Protein AF-A0A1H7W9T4-F1 (afdb_monomer_lite)

Structure (mmCIF, N/CA/C/O backbone):
data_AF-A0A1H7W9T4-F1
#
_entry.id   AF-A0A1H7W9T4-F1
#
loop_
_atom_site.group_PDB
_atom_site.id
_atom_site.type_symbol
_atom_site.label_atom_id
_atom_site.label_alt_id
_atom_site.label_comp_id
_atom_site.label_asym_id
_atom_site.label_entity_id
_atom_site.label_seq_id
_atom_site.pdbx_PDB_ins_code
_atom_site.Cartn_x
_atom_site.Cartn_y
_atom_site.Cartn_z
_atom_site.occupancy
_atom_site.B_iso_or_equiv
_atom_site.auth_seq_id
_atom_site.auth_comp_id
_atom_site.auth_asym_id
_atom_site.auth_atom_id
_atom_site.pdbx_PDB_model_num
ATOM 1 N N . MET A 1 1 ? -31.983 33.016 2.039 1.00 50.94 1 MET A N 1
ATOM 2 C CA . MET A 1 1 ? -31.826 33.165 0.573 1.00 50.94 1 MET A CA 1
ATOM 3 C C . MET A 1 1 ? -30.686 34.112 0.141 1.00 50.94 1 MET A C 1
ATOM 5 O O . MET A 1 1 ? -29.871 33.712 -0.678 1.00 50.94 1 MET A O 1
ATOM 9 N N . TYR A 1 2 ? -30.533 35.327 0.697 1.00 41.25 2 TYR A N 1
ATOM 10 C CA . TYR A 1 2 ? -29.461 36.267 0.276 1.00 41.25 2 TYR A CA 1
ATOM 11 C C . TYR A 1 2 ? -28.031 35.843 0.695 1.00 41.25 2 TYR A C 1
ATOM 13 O O . TYR A 1 2 ? -27.076 35.993 -0.066 1.00 41.25 2 TYR A O 1
ATOM 21 N N . LYS A 1 3 ? -27.879 35.220 1.876 1.00 40.06 3 LYS A N 1
ATOM 22 C CA . LYS A 1 3 ? -26.586 34.696 2.367 1.00 40.06 3 LYS A CA 1
ATOM 23 C C . LYS A 1 3 ? -26.018 33.551 1.514 1.00 40.06 3 LYS A C 1
ATOM 25 O O . LYS A 1 3 ? -24.801 33.438 1.399 1.00 40.06 3 LYS A O 1
ATOM 30 N N . GLU A 1 4 ? -26.865 32.738 0.882 1.00 44.38 4 GLU A N 1
ATOM 31 C CA . GLU A 1 4 ? -26.408 31.627 0.033 1.00 44.38 4 GLU A CA 1
ATOM 32 C C . GLU A 1 4 ? -25.892 32.101 -1.326 1.00 44.38 4 GLU A C 1
ATOM 34 O O . GLU A 1 4 ? -24.840 31.638 -1.767 1.00 44.38 4 GLU A O 1
ATOM 39 N N . LYS A 1 5 ? -26.536 33.105 -1.941 1.00 45.91 5 LYS A N 1
ATOM 40 C CA . LYS A 1 5 ? -26.032 33.724 -3.180 1.00 45.91 5 LYS A CA 1
ATOM 41 C C . LYS A 1 5 ? -24.651 34.361 -2.985 1.00 45.91 5 LYS A C 1
ATOM 43 O O . LYS A 1 5 ? -23.798 34.239 -3.861 1.00 45.91 5 LYS A O 1
ATOM 48 N N . ILE A 1 6 ? -24.389 34.972 -1.825 1.00 54.59 6 ILE A N 1
ATOM 49 C CA . ILE A 1 6 ? -23.074 35.555 -1.500 1.00 54.59 6 ILE A CA 1
ATOM 50 C C . ILE A 1 6 ? -22.018 34.456 -1.293 1.00 54.59 6 ILE A C 1
ATOM 52 O O . ILE A 1 6 ? -20.919 34.554 -1.839 1.00 54.59 6 ILE A O 1
ATOM 56 N N . LYS A 1 7 ? -22.356 33.366 -0.589 1.00 42.47 7 LYS A N 1
ATOM 57 C CA . LYS A 1 7 ? -21.454 32.214 -0.390 1.00 42.47 7 LYS A CA 1
ATOM 58 C C . LYS A 1 7 ? -21.084 31.542 -1.719 1.00 42.47 7 LYS A C 1
ATOM 60 O O . LYS A 1 7 ? -19.912 31.243 -1.952 1.00 42.47 7 LYS A O 1
ATOM 65 N N . HIS A 1 8 ? -22.057 31.387 -2.617 1.00 43.56 8 HIS A N 1
ATOM 66 C CA . HIS A 1 8 ? -21.844 30.808 -3.943 1.00 43.56 8 HIS A CA 1
ATOM 67 C C . HIS A 1 8 ? -20.944 31.701 -4.817 1.00 43.56 8 HIS A C 1
ATOM 69 O O . HIS A 1 8 ? -19.987 31.213 -5.421 1.00 43.56 8 HIS A O 1
ATOM 75 N N . LYS A 1 9 ? -21.162 33.026 -4.806 1.00 44.69 9 LYS A N 1
ATOM 76 C CA . LYS A 1 9 ? -20.360 33.997 -5.576 1.00 44.69 9 LYS A CA 1
ATOM 77 C C . LYS A 1 9 ? -18.907 34.091 -5.083 1.00 44.69 9 LYS A C 1
ATOM 79 O O . LYS A 1 9 ? -17.993 34.184 -5.899 1.00 44.69 9 LYS A O 1
ATOM 84 N N . ILE A 1 10 ? -18.677 33.988 -3.770 1.00 53.12 10 ILE A N 1
ATOM 85 C CA . ILE A 1 10 ? -17.324 33.930 -3.183 1.00 53.12 10 ILE A CA 1
ATOM 86 C C . ILE A 1 10 ? -16.617 32.619 -3.563 1.00 53.12 10 ILE A C 1
ATOM 88 O O . ILE A 1 10 ? -15.432 32.643 -3.892 1.00 53.12 10 ILE A O 1
ATOM 92 N N . SER A 1 11 ? -17.332 31.486 -3.584 1.00 44.47 11 SER A N 1
ATOM 93 C CA . SER A 1 11 ? -16.755 30.189 -3.977 1.00 44.47 11 SER A CA 1
ATOM 94 C C . SER A 1 11 ? -16.334 30.141 -5.455 1.00 44.47 11 SER A C 1
ATOM 96 O O . SER A 1 11 ? -15.265 29.621 -5.776 1.00 44.47 11 SER A O 1
ATOM 98 N N . LEU A 1 12 ? -17.119 30.762 -6.343 1.00 46.12 12 LEU A N 1
ATOM 99 C CA . LEU A 1 12 ? -16.814 30.880 -7.771 1.00 46.12 12 LEU A CA 1
ATOM 100 C C . LEU A 1 12 ? -15.628 31.815 -8.030 1.00 46.12 12 LEU A C 1
ATOM 102 O O . LEU A 1 12 ? -14.744 31.473 -8.811 1.00 46.12 12 LEU A O 1
ATOM 106 N N . LYS A 1 13 ? -15.550 32.952 -7.325 1.00 41.69 13 LYS A N 1
ATOM 107 C CA . LYS A 1 13 ? -14.420 33.889 -7.445 1.00 41.69 13 LYS A CA 1
ATOM 108 C C . LYS A 1 13 ? -13.102 33.270 -6.954 1.00 41.69 13 LYS A C 1
ATOM 110 O O . LYS A 1 13 ? -12.063 33.482 -7.567 1.00 41.69 13 LYS A O 1
ATOM 115 N N . LYS A 1 14 ? -13.149 32.423 -5.915 1.00 44.88 14 LYS A N 1
ATOM 116 C CA . LYS A 1 14 ? -11.984 31.646 -5.449 1.00 44.88 14 LYS A CA 1
ATOM 117 C C . LYS A 1 14 ? -11.528 30.585 -6.460 1.00 44.88 14 LYS A C 1
ATOM 119 O O . LYS A 1 14 ? -10.331 30.373 -6.599 1.00 44.88 14 LYS A O 1
ATOM 124 N N . ARG A 1 15 ? -12.456 29.943 -7.185 1.00 42.47 15 ARG A N 1
ATOM 125 C CA . ARG A 1 15 ? -12.125 28.990 -8.267 1.00 42.47 15 ARG A CA 1
ATOM 126 C C . ARG A 1 15 ? -11.542 29.666 -9.511 1.00 42.47 15 ARG A C 1
ATOM 128 O O . ARG A 1 15 ? -10.707 29.060 -10.169 1.00 42.47 15 ARG A O 1
ATOM 135 N N . LEU A 1 16 ? -11.968 30.891 -9.827 1.00 41.72 16 LEU A N 1
ATOM 136 C CA . LEU A 1 16 ? -11.462 31.646 -10.980 1.00 41.72 16 LEU A CA 1
ATOM 137 C C . LEU A 1 16 ? -10.050 32.205 -10.743 1.00 41.72 16 LEU A C 1
ATOM 139 O O . LEU A 1 16 ? -9.217 32.085 -11.634 1.00 41.72 16 LEU A O 1
ATOM 143 N N . ASN A 1 17 ? -9.745 32.693 -9.536 1.00 43.94 17 ASN A N 1
ATOM 144 C CA . ASN A 1 17 ? -8.383 33.127 -9.185 1.00 43.94 17 ASN A CA 1
ATOM 145 C C . ASN A 1 17 ? -7.390 31.954 -9.059 1.00 43.94 17 ASN A C 1
ATOM 147 O O . ASN A 1 17 ? -6.207 32.109 -9.309 1.00 43.94 17 ASN A O 1
ATOM 151 N N . PHE A 1 18 ? -7.857 30.745 -8.744 1.00 42.16 18 PHE A N 1
ATOM 152 C CA . PHE A 1 18 ? -6.980 29.571 -8.658 1.00 42.16 18 PHE A CA 1
ATOM 153 C C . PHE A 1 18 ? -6.369 29.168 -10.013 1.00 42.16 18 PHE A C 1
ATOM 155 O O . PHE A 1 18 ? -5.301 28.566 -10.064 1.00 42.16 18 PHE A O 1
ATOM 162 N N . LYS A 1 19 ? -7.037 29.492 -11.131 1.00 45.31 19 LYS A N 1
ATOM 163 C CA . LYS A 1 19 ? -6.515 29.176 -12.465 1.00 45.31 19 LYS A CA 1
ATOM 164 C C . LYS A 1 19 ? -5.381 30.125 -12.874 1.00 45.31 19 LYS A C 1
ATOM 166 O O . LYS A 1 19 ? -4.552 29.688 -13.657 1.00 45.31 19 LYS A O 1
ATOM 171 N N . SER A 1 20 ? -5.326 31.365 -12.368 1.00 52.19 20 SER A N 1
ATOM 172 C CA . SER A 1 20 ? -4.215 32.296 -12.643 1.00 52.19 20 SER A CA 1
ATOM 173 C C . SER A 1 20 ? -2.964 31.948 -11.838 1.00 52.19 20 SER A C 1
ATOM 175 O O . SER A 1 20 ? -1.891 31.845 -12.422 1.00 52.19 20 SER A O 1
ATOM 177 N N . ASP A 1 21 ? -3.121 31.624 -10.551 1.00 57.09 21 ASP A N 1
ATOM 178 C CA . ASP A 1 21 ? -1.986 31.358 -9.653 1.00 57.09 21 ASP A CA 1
ATOM 179 C C . ASP A 1 21 ? -1.143 30.142 -10.104 1.00 57.09 21 ASP A C 1
ATOM 181 O O . ASP A 1 21 ? 0.079 30.138 -9.967 1.00 57.09 21 ASP A O 1
ATOM 185 N N . PHE A 1 22 ? -1.770 29.129 -10.719 1.00 50.66 22 PHE A N 1
ATOM 186 C CA . PHE A 1 22 ? -1.073 27.956 -11.268 1.00 50.66 22 PHE A CA 1
ATOM 187 C C . PHE A 1 22 ? -0.127 28.314 -12.423 1.00 50.66 22 PHE A C 1
ATOM 189 O O . PHE A 1 22 ? 1.013 27.843 -12.474 1.00 50.66 22 PHE A O 1
ATOM 196 N N . TRP A 1 23 ? -0.591 29.150 -13.359 1.00 55.62 23 TRP A N 1
ATOM 197 C CA . TRP A 1 23 ? 0.239 29.606 -14.475 1.00 55.62 23 TRP A CA 1
ATOM 198 C C . TRP A 1 23 ? 1.353 30.530 -13.993 1.00 55.62 23 TRP A C 1
ATOM 200 O O . TRP A 1 23 ? 2.439 30.494 -14.562 1.00 55.62 23 TRP A O 1
ATOM 210 N N . ASP A 1 24 ? 1.132 31.275 -12.912 1.00 66.81 24 ASP A N 1
ATOM 211 C CA . ASP A 1 24 ? 2.153 32.134 -12.314 1.00 66.81 24 ASP A CA 1
ATOM 212 C C . ASP A 1 24 ? 3.272 31.312 -11.652 1.00 66.81 24 ASP A C 1
ATOM 214 O O . ASP A 1 24 ? 4.450 31.597 -11.872 1.00 66.81 24 ASP A O 1
ATOM 218 N N . VAL A 1 25 ? 2.945 30.218 -10.948 1.00 61.00 25 VAL A N 1
ATOM 219 C CA . VAL A 1 25 ? 3.944 29.282 -10.388 1.00 61.00 25 VAL A CA 1
ATOM 220 C C . VAL A 1 25 ? 4.750 28.575 -11.493 1.00 61.00 25 VAL A C 1
ATOM 222 O O . VAL A 1 25 ? 5.972 28.431 -11.384 1.00 61.00 25 VAL A O 1
ATOM 225 N N . LEU A 1 26 ? 4.100 28.172 -12.589 1.00 57.97 26 LEU A N 1
ATOM 226 C CA . LEU A 1 26 ? 4.754 27.584 -13.773 1.00 57.97 26 LEU A CA 1
ATOM 227 C C . LEU A 1 26 ? 5.525 28.601 -14.627 1.00 57.97 26 LEU A C 1
ATOM 229 O O . LEU A 1 26 ? 6.379 28.215 -15.429 1.00 57.97 26 LEU A O 1
ATOM 233 N N . ASN A 1 27 ? 5.242 29.892 -14.469 1.00 64.94 27 ASN A N 1
ATOM 234 C CA . ASN A 1 27 ? 5.940 30.963 -15.169 1.00 64.94 27 ASN A CA 1
ATOM 235 C C . ASN A 1 27 ? 7.228 31.402 -14.477 1.00 64.94 27 ASN A C 1
ATOM 237 O O . ASN A 1 27 ? 8.003 32.138 -15.093 1.00 64.94 27 ASN A O 1
ATOM 241 N N . TYR A 1 28 ? 7.513 30.932 -13.258 1.00 75.44 28 TYR A N 1
ATOM 242 C CA . TYR A 1 28 ? 8.809 31.204 -12.652 1.00 75.44 28 TYR A CA 1
ATOM 243 C C . TYR A 1 28 ? 9.932 30.577 -13.495 1.00 75.44 28 TYR A C 1
ATOM 245 O O . TYR A 1 28 ? 9.886 29.394 -13.837 1.00 75.44 28 TYR A O 1
ATOM 253 N N . PRO A 1 29 ? 10.996 31.335 -13.804 1.00 75.88 29 PRO A N 1
ATOM 254 C CA . PRO A 1 29 ? 12.109 30.825 -14.604 1.00 75.88 29 PRO A CA 1
ATOM 255 C C . PRO A 1 29 ? 12.748 29.581 -13.968 1.00 75.88 29 PRO A C 1
ATOM 257 O O . PRO A 1 29 ? 13.169 28.667 -14.672 1.00 75.88 29 PRO A O 1
ATOM 260 N N . PHE A 1 30 ? 12.732 29.500 -12.635 1.00 70.62 30 PHE A N 1
ATOM 261 C CA . PHE A 1 30 ? 13.238 28.357 -11.883 1.00 70.62 30 PHE A CA 1
ATOM 262 C C . PHE A 1 30 ? 12.404 27.077 -12.070 1.00 70.62 30 PHE A C 1
ATOM 264 O O . PHE A 1 30 ? 12.971 25.998 -12.239 1.00 70.62 30 PHE A O 1
ATOM 271 N N . THR A 1 31 ? 11.069 27.168 -12.088 1.00 68.75 31 THR A N 1
ATOM 272 C CA . THR A 1 31 ? 10.206 25.991 -12.291 1.00 68.75 31 THR A CA 1
ATOM 273 C C . THR A 1 31 ? 10.301 25.486 -13.727 1.00 68.75 31 THR A C 1
ATOM 275 O O . THR A 1 31 ? 10.409 24.280 -13.936 1.00 68.75 31 THR A O 1
ATOM 278 N N . ARG A 1 32 ? 10.380 26.386 -14.716 1.00 74.06 32 ARG A N 1
ATOM 279 C CA . ARG A 1 32 ? 10.639 26.021 -16.122 1.00 74.06 32 ARG A CA 1
ATOM 280 C C . ARG A 1 32 ? 11.989 25.335 -16.310 1.00 74.06 32 ARG A C 1
ATOM 282 O O . ARG A 1 32 ? 12.070 24.342 -17.028 1.00 74.06 32 ARG A O 1
ATOM 289 N N . PHE A 1 33 ? 13.031 25.833 -15.648 1.00 77.81 33 PHE A N 1
ATOM 290 C CA . PHE A 1 33 ? 14.358 25.219 -15.673 1.00 77.81 33 PHE A CA 1
ATOM 291 C C . PHE A 1 33 ? 14.340 23.797 -15.094 1.00 77.81 33 PHE A C 1
ATOM 293 O O . PHE A 1 33 ? 14.825 22.865 -15.731 1.00 77.81 33 PHE A O 1
ATOM 300 N N . LEU A 1 34 ? 13.697 23.607 -13.938 1.00 71.19 34 LEU A N 1
ATOM 301 C CA . LEU A 1 34 ? 13.509 22.291 -13.321 1.00 71.19 34 LEU A CA 1
ATOM 302 C C . LEU A 1 34 ? 12.717 21.322 -14.211 1.00 71.19 34 LEU A C 1
ATOM 304 O O . LEU A 1 34 ? 13.118 20.171 -14.371 1.00 71.19 34 LEU A O 1
ATOM 308 N N . ILE A 1 35 ? 11.618 21.785 -14.814 1.00 74.94 35 ILE A N 1
ATOM 309 C CA . ILE A 1 35 ? 10.815 20.983 -15.749 1.00 74.94 35 ILE A CA 1
ATOM 310 C C . ILE A 1 35 ? 11.653 20.580 -16.968 1.00 74.94 35 ILE A C 1
ATOM 312 O O . ILE A 1 35 ? 11.580 19.428 -17.388 1.00 74.94 35 ILE A O 1
ATOM 316 N N . SER A 1 36 ? 12.472 21.490 -17.504 1.00 76.12 36 SER A N 1
ATOM 317 C CA . SER A 1 36 ? 13.371 21.209 -18.630 1.00 76.12 36 SER A CA 1
ATOM 318 C C . SER A 1 36 ? 14.388 20.115 -18.288 1.00 76.12 36 SER A C 1
ATOM 320 O O . SER A 1 36 ? 14.510 19.145 -19.033 1.00 76.12 36 SER A O 1
ATOM 322 N N . ILE A 1 37 ? 15.041 20.197 -17.122 1.00 75.06 37 ILE A N 1
ATOM 323 C CA . ILE A 1 37 ? 15.961 19.149 -16.642 1.00 75.06 37 ILE A CA 1
ATOM 324 C C . ILE A 1 37 ? 15.243 17.802 -16.532 1.00 75.06 37 ILE A C 1
ATOM 326 O O . ILE A 1 37 ? 15.752 16.788 -17.006 1.00 75.06 37 ILE A O 1
ATOM 330 N N . VAL A 1 38 ? 14.045 17.787 -15.945 1.00 71.38 38 VAL A N 1
ATOM 331 C CA . VAL A 1 38 ? 13.243 16.566 -15.800 1.00 71.38 38 VAL A CA 1
ATOM 332 C C . VAL A 1 38 ? 12.889 15.957 -17.154 1.00 71.38 38 VAL A C 1
ATOM 334 O O . VAL A 1 38 ? 13.023 14.745 -17.327 1.00 71.38 38 VAL A O 1
ATOM 337 N N . LEU A 1 39 ? 12.482 16.780 -18.120 1.00 77.44 39 LEU A N 1
ATOM 338 C CA . LEU A 1 39 ? 12.196 16.348 -19.487 1.00 77.44 39 LEU A CA 1
ATOM 339 C C . LEU A 1 39 ? 13.436 15.756 -20.155 1.00 77.44 39 LEU A C 1
ATOM 341 O O . LEU A 1 39 ? 13.339 14.696 -20.762 1.00 77.44 39 LEU A O 1
ATOM 345 N N . VAL A 1 40 ? 14.604 16.380 -19.990 1.00 79.75 40 VAL A N 1
ATOM 346 C CA . VAL A 1 40 ? 15.874 15.858 -20.515 1.00 79.75 40 VAL A CA 1
ATOM 347 C C . VAL A 1 40 ? 16.218 14.507 -19.886 1.00 79.75 40 VAL A C 1
ATOM 349 O O . VAL A 1 40 ? 16.561 13.579 -20.615 1.00 79.75 40 VAL A O 1
ATOM 352 N N . CYS A 1 41 ? 16.069 14.348 -18.567 1.00 72.31 41 CYS A N 1
ATOM 353 C CA . CYS A 1 41 ? 16.278 13.062 -17.894 1.00 72.31 41 CYS A CA 1
ATOM 354 C C . CYS A 1 41 ? 15.307 11.984 -18.400 1.00 72.31 41 CYS A C 1
ATOM 356 O O . CYS A 1 41 ? 15.730 10.860 -18.669 1.00 72.31 41 CYS A O 1
ATOM 358 N N . TYR A 1 42 ? 14.027 12.323 -18.584 1.00 73.69 42 TYR A N 1
ATOM 359 C CA . TYR A 1 42 ? 13.033 11.401 -19.141 1.00 73.69 42 TYR A CA 1
ATOM 360 C C . TYR A 1 42 ? 13.356 11.006 -20.578 1.00 73.69 42 TYR A C 1
ATOM 362 O O . TYR A 1 42 ? 13.351 9.819 -20.897 1.00 73.69 42 TYR A O 1
ATOM 370 N N . CYS A 1 43 ? 13.684 11.976 -21.431 1.00 80.06 43 CYS A N 1
ATOM 371 C CA . CYS A 1 43 ? 14.106 11.726 -22.803 1.00 80.06 43 CYS A CA 1
ATOM 372 C C . CYS A 1 43 ? 15.361 10.851 -22.840 1.00 80.06 43 CYS A C 1
ATOM 374 O O . CYS A 1 43 ? 15.421 9.922 -23.635 1.00 80.06 43 CYS A O 1
ATOM 376 N N . PHE A 1 44 ? 16.332 11.081 -21.953 1.00 79.06 44 PHE A N 1
ATOM 377 C CA . PHE A 1 44 ? 17.534 10.255 -21.855 1.00 79.06 44 PHE A CA 1
ATOM 378 C C . PHE A 1 44 ? 17.209 8.801 -21.491 1.00 79.06 44 PHE A C 1
ATOM 380 O O . PHE A 1 44 ? 17.690 7.885 -22.157 1.00 79.06 44 PHE A O 1
ATOM 387 N N . VAL A 1 45 ? 16.356 8.582 -20.484 1.00 74.38 45 VAL A N 1
ATOM 388 C CA . VAL A 1 45 ? 15.880 7.239 -20.110 1.00 74.38 45 VAL A CA 1
ATOM 389 C C . VAL A 1 45 ? 15.138 6.585 -21.273 1.00 74.38 45 VAL A C 1
ATOM 391 O O . VAL A 1 45 ? 15.384 5.420 -21.574 1.00 74.38 45 VAL A O 1
ATOM 394 N N . PHE A 1 46 ? 14.280 7.335 -21.965 1.00 77.88 46 PHE A N 1
ATOM 395 C CA . PHE A 1 46 ? 13.515 6.839 -23.106 1.00 77.88 46 PHE A CA 1
ATOM 396 C C . PHE A 1 46 ? 14.421 6.446 -24.278 1.00 77.88 46 PHE A C 1
ATOM 398 O O . PHE A 1 46 ? 14.254 5.374 -24.850 1.00 77.88 46 PHE A O 1
ATOM 405 N N . ILE A 1 47 ? 15.424 7.271 -24.592 1.00 80.31 47 ILE A N 1
ATOM 406 C CA . ILE A 1 47 ? 16.424 6.999 -25.632 1.00 80.31 47 ILE A CA 1
ATOM 407 C C . ILE A 1 47 ? 17.260 5.770 -25.256 1.00 80.31 47 ILE A C 1
ATOM 409 O O . ILE A 1 47 ? 17.435 4.883 -26.086 1.00 80.31 47 ILE A O 1
ATOM 413 N N . LYS A 1 48 ? 17.739 5.666 -24.010 1.00 77.06 48 LYS A N 1
ATOM 414 C CA . LYS A 1 48 ? 18.495 4.493 -23.537 1.00 77.06 48 LYS A CA 1
ATOM 415 C C . LYS A 1 48 ? 17.665 3.213 -23.584 1.00 77.06 48 LYS A C 1
ATOM 417 O O . LYS A 1 48 ? 18.160 2.196 -24.060 1.00 77.06 48 LYS A O 1
ATOM 422 N N . ALA A 1 49 ? 16.411 3.272 -23.145 1.00 75.19 49 ALA A N 1
ATOM 423 C CA . ALA A 1 49 ? 15.491 2.145 -23.225 1.00 75.19 49 ALA A CA 1
ATOM 424 C C . ALA A 1 49 ? 15.200 1.749 -24.680 1.00 75.19 49 ALA A C 1
ATOM 426 O O . ALA A 1 49 ? 15.136 0.562 -24.989 1.00 75.19 49 ALA A O 1
ATOM 427 N N . PHE A 1 50 ? 15.067 2.726 -25.583 1.00 77.69 50 PHE A N 1
ATOM 428 C CA . PHE A 1 50 ? 14.861 2.479 -27.009 1.00 77.69 50 PHE A CA 1
ATOM 429 C C . PHE A 1 50 ? 16.075 1.797 -27.653 1.00 77.69 50 PHE A C 1
ATOM 431 O O . PHE A 1 50 ? 15.908 0.792 -28.339 1.00 77.69 50 PHE A O 1
ATOM 438 N N . ILE A 1 51 ? 17.289 2.288 -27.377 1.00 76.94 51 ILE A N 1
ATOM 439 C CA . ILE A 1 51 ? 18.545 1.698 -27.870 1.00 76.94 51 ILE A CA 1
ATOM 440 C C . ILE A 1 51 ? 18.714 0.257 -27.368 1.00 76.94 51 ILE A C 1
ATOM 442 O O . ILE A 1 51 ? 19.157 -0.605 -28.119 1.00 76.94 51 ILE A O 1
ATOM 446 N N . ASN A 1 52 ? 18.320 -0.021 -26.125 1.00 72.12 52 ASN A N 1
ATOM 447 C CA . ASN A 1 52 ? 18.425 -1.351 -25.525 1.00 72.12 52 ASN A CA 1
ATOM 448 C C . ASN A 1 52 ? 17.233 -2.276 -25.856 1.00 72.12 52 ASN A C 1
ATOM 450 O O . ASN A 1 52 ? 17.117 -3.341 -25.259 1.00 72.12 52 ASN A O 1
ATOM 454 N N . HIS A 1 53 ? 16.320 -1.880 -26.754 1.00 69.81 53 HIS A N 1
ATOM 455 C CA . HIS A 1 53 ? 15.084 -2.615 -27.079 1.00 69.81 53 HIS A CA 1
ATOM 456 C C . HIS A 1 53 ? 14.158 -2.910 -25.873 1.00 69.81 53 HIS A C 1
ATOM 458 O O . HIS A 1 53 ? 13.283 -3.773 -25.931 1.00 69.81 53 HIS A O 1
ATOM 464 N N . GLN A 1 54 ? 14.274 -2.136 -24.792 1.00 73.00 54 GLN A N 1
ATOM 465 C CA . GLN A 1 54 ? 13.520 -2.272 -23.540 1.00 73.00 54 GLN A CA 1
ATOM 466 C C . GLN A 1 54 ? 12.335 -1.288 -23.469 1.00 73.00 54 GLN A C 1
ATOM 468 O O . GLN A 1 54 ? 12.135 -0.582 -22.479 1.00 73.00 54 GLN A O 1
ATOM 473 N N . PHE A 1 55 ? 11.510 -1.216 -24.520 1.00 72.56 55 PHE A N 1
ATOM 474 C CA . PHE A 1 55 ? 10.397 -0.247 -24.600 1.00 72.56 55 PHE A CA 1
ATOM 475 C C . PHE A 1 55 ? 9.341 -0.407 -23.485 1.00 72.56 55 PHE A C 1
ATOM 477 O O . PHE A 1 55 ? 8.584 0.517 -23.188 1.00 72.56 55 PHE A O 1
ATOM 484 N N . HIS A 1 56 ? 9.293 -1.570 -22.838 1.00 73.12 56 HIS A N 1
ATOM 485 C CA . HIS A 1 56 ? 8.398 -1.826 -21.714 1.00 73.12 56 HIS A CA 1
ATOM 486 C C . HIS A 1 56 ? 8.794 -1.045 -20.448 1.00 73.12 56 HIS A C 1
ATOM 488 O O . HIS A 1 56 ? 7.907 -0.661 -19.689 1.00 73.12 56 HIS A O 1
ATOM 494 N N . ILE A 1 57 ? 10.082 -0.738 -20.240 1.00 76.31 57 ILE A N 1
ATOM 495 C CA . ILE A 1 57 ? 10.569 -0.064 -19.024 1.00 76.31 57 ILE A CA 1
ATOM 496 C C . ILE A 1 57 ? 10.016 1.371 -18.890 1.00 76.31 57 ILE A C 1
ATOM 498 O O . ILE A 1 57 ? 9.476 1.711 -17.837 1.00 76.31 57 ILE A O 1
ATOM 502 N N . PRO A 1 58 ? 10.053 2.236 -19.924 1.00 76.38 58 PRO A N 1
ATOM 503 C CA . PRO A 1 58 ? 9.414 3.549 -19.843 1.00 76.38 58 PRO A CA 1
ATOM 504 C C . PRO A 1 58 ? 7.916 3.488 -19.529 1.00 76.38 58 PRO A C 1
ATOM 506 O O . PRO A 1 58 ? 7.406 4.315 -18.774 1.00 76.38 58 PRO A O 1
ATOM 509 N N . LEU A 1 59 ? 7.201 2.502 -20.078 1.00 81.62 59 LEU A N 1
ATOM 510 C CA . LEU A 1 59 ? 5.768 2.346 -19.833 1.00 81.62 59 LEU A CA 1
ATOM 511 C C . LEU A 1 59 ? 5.479 1.918 -18.387 1.00 81.62 59 LEU A C 1
ATOM 513 O O . LEU A 1 59 ? 4.544 2.440 -17.775 1.00 81.62 59 LEU A O 1
ATOM 517 N N . THR A 1 60 ? 6.281 1.019 -17.809 1.00 84.38 60 THR A N 1
ATOM 518 C CA . THR A 1 60 ? 6.127 0.616 -16.401 1.00 84.38 60 THR A CA 1
ATOM 519 C C . THR A 1 60 ? 6.440 1.763 -15.444 1.00 84.38 60 THR A C 1
ATOM 521 O O . THR A 1 60 ? 5.721 1.931 -14.458 1.00 84.38 60 THR A O 1
ATOM 524 N N . ILE A 1 61 ? 7.416 2.617 -15.773 1.00 82.88 61 ILE A N 1
ATOM 525 C CA . ILE A 1 61 ? 7.695 3.862 -15.037 1.00 82.88 61 ILE A CA 1
ATOM 526 C C . ILE A 1 61 ? 6.475 4.783 -15.041 1.00 82.88 61 ILE A C 1
ATOM 528 O O . ILE A 1 61 ? 6.045 5.236 -13.979 1.00 82.88 61 ILE A O 1
ATOM 532 N N . ILE A 1 62 ? 5.895 5.042 -16.217 1.00 86.19 62 ILE A N 1
ATOM 533 C CA . ILE A 1 62 ? 4.697 5.886 -16.340 1.00 86.19 62 ILE A CA 1
ATOM 534 C C . ILE A 1 62 ? 3.554 5.299 -15.507 1.00 86.19 62 ILE A C 1
ATOM 536 O O . ILE A 1 62 ? 2.893 6.026 -14.768 1.00 86.19 62 ILE A O 1
ATOM 540 N N . SER A 1 63 ? 3.353 3.984 -15.575 1.00 91.56 63 SER A N 1
ATOM 541 C CA . SER A 1 63 ? 2.302 3.312 -14.815 1.00 91.56 63 SER A CA 1
ATOM 542 C C . SER A 1 63 ? 2.492 3.455 -13.299 1.00 91.56 63 SER A C 1
ATOM 544 O O . SER A 1 63 ? 1.563 3.830 -12.579 1.00 91.56 63 SER A O 1
ATOM 546 N N . LEU A 1 64 ? 3.720 3.254 -12.811 1.00 91.44 64 LEU A N 1
ATOM 547 C CA . LEU A 1 64 ? 4.081 3.452 -11.408 1.00 91.44 64 LEU A CA 1
ATOM 548 C C . LEU A 1 64 ? 3.870 4.903 -10.960 1.00 91.44 64 LEU A C 1
ATOM 550 O O . LEU A 1 64 ? 3.282 5.137 -9.900 1.00 91.44 64 LEU A O 1
ATOM 554 N N . LEU A 1 65 ? 4.270 5.879 -11.780 1.00 90.06 65 LEU A N 1
ATOM 555 C CA . LEU A 1 65 ? 4.003 7.293 -11.516 1.00 90.06 65 LEU A CA 1
ATOM 556 C C . LEU A 1 65 ? 2.512 7.583 -11.397 1.00 90.06 65 LEU A C 1
ATOM 558 O O . LEU A 1 65 ? 2.102 8.279 -10.468 1.00 90.06 65 LEU A O 1
ATOM 562 N N . CYS A 1 66 ? 1.700 7.051 -12.309 1.00 93.00 66 CYS A N 1
ATOM 563 C CA . CYS A 1 66 ? 0.253 7.214 -12.261 1.00 93.00 66 CYS A CA 1
ATOM 564 C C . CYS A 1 66 ? -0.319 6.705 -10.933 1.00 93.00 66 CYS A C 1
ATOM 566 O O . CYS A 1 66 ? -1.145 7.397 -10.336 1.00 93.00 66 CYS A O 1
ATOM 568 N N . GLY A 1 67 ? 0.154 5.559 -10.434 1.00 93.56 67 GLY A N 1
ATOM 569 C CA . GLY A 1 67 ? -0.248 5.014 -9.133 1.00 93.56 67 GLY A CA 1
ATOM 570 C C . GLY A 1 67 ? 0.126 5.926 -7.964 1.00 93.56 67 GLY A C 1
ATOM 571 O O . GLY A 1 67 ? -0.727 6.293 -7.150 1.00 93.56 67 GLY A O 1
ATOM 572 N N . VAL A 1 68 ? 1.387 6.367 -7.920 1.00 93.31 68 VAL A N 1
ATOM 573 C CA . VAL A 1 68 ? 1.892 7.279 -6.881 1.00 93.31 68 VAL A CA 1
ATOM 574 C C . VAL A 1 68 ? 1.143 8.612 -6.899 1.00 93.31 68 VAL A C 1
ATOM 576 O O . VAL A 1 68 ? 0.749 9.122 -5.846 1.00 93.31 68 VAL A O 1
ATOM 579 N N . PHE A 1 69 ? 0.915 9.191 -8.077 1.00 93.50 69 PHE A N 1
ATOM 580 C CA . PHE A 1 69 ? 0.215 10.467 -8.230 1.00 93.50 69 PHE A CA 1
ATOM 581 C C . PHE A 1 69 ? -1.255 10.360 -7.875 1.00 93.50 69 PHE A C 1
ATOM 583 O O . PHE A 1 69 ? -1.775 11.253 -7.206 1.00 93.50 69 PHE A O 1
ATOM 590 N N . TYR A 1 70 ? -1.914 9.276 -8.283 1.00 92.88 70 TYR A N 1
ATOM 591 C CA . TYR A 1 70 ? -3.296 9.005 -7.914 1.00 92.88 70 TYR A CA 1
ATOM 592 C C . TYR A 1 70 ? -3.449 9.012 -6.392 1.00 92.88 70 TYR A C 1
ATOM 594 O O . TYR A 1 70 ? -4.239 9.792 -5.851 1.00 92.88 70 TYR A O 1
ATOM 602 N N . GLN A 1 71 ? -2.621 8.235 -5.695 1.00 89.25 71 GLN A N 1
ATOM 603 C CA . GLN A 1 71 ? -2.692 8.121 -4.244 1.00 89.25 71 GLN A CA 1
ATOM 604 C C . GLN A 1 71 ? -2.262 9.413 -3.531 1.00 89.25 71 GLN A C 1
ATOM 606 O O . GLN A 1 71 ? -2.918 9.868 -2.591 1.00 89.25 71 GLN A O 1
ATOM 611 N N . SER A 1 72 ? -1.217 10.080 -4.020 1.00 90.31 72 SER A N 1
ATOM 612 C CA . SER A 1 72 ? -0.794 11.386 -3.495 1.00 90.31 72 SER A CA 1
ATOM 613 C C . SER A 1 72 ? -1.885 12.446 -3.659 1.00 90.31 72 SER A C 1
ATOM 615 O O . SER A 1 72 ? -2.091 13.277 -2.771 1.00 90.31 72 SER A O 1
ATOM 617 N N . TYR A 1 73 ? -2.620 12.411 -4.773 1.00 89.44 73 TYR A N 1
ATOM 618 C CA . TYR A 1 73 ? -3.726 13.325 -5.038 1.00 89.44 73 TYR A CA 1
ATOM 619 C C . TYR A 1 73 ? -4.903 13.084 -4.108 1.00 89.44 73 TYR A C 1
ATOM 621 O O . TYR A 1 73 ? -5.505 14.059 -3.651 1.00 89.44 73 TYR A O 1
ATOM 629 N N . GLN A 1 74 ? -5.202 11.830 -3.769 1.00 83.62 74 GLN A N 1
ATOM 630 C CA . GLN A 1 74 ? -6.225 11.538 -2.769 1.00 83.62 74 GLN A CA 1
ATOM 631 C C . GLN A 1 74 ? -5.903 12.174 -1.410 1.00 83.62 74 GLN A C 1
ATOM 633 O O . GLN A 1 74 ? -6.809 12.715 -0.775 1.00 83.62 74 GLN A O 1
ATOM 638 N N . ILE A 1 75 ? -4.627 12.162 -1.007 1.00 83.94 75 ILE A N 1
ATOM 639 C CA . ILE A 1 75 ? -4.167 12.667 0.295 1.00 83.94 75 ILE A CA 1
ATOM 640 C C . ILE A 1 75 ? -4.069 14.200 0.311 1.00 83.94 75 ILE A C 1
ATOM 642 O O . ILE A 1 75 ? -4.618 14.849 1.198 1.00 83.94 75 ILE A O 1
ATOM 646 N N . ILE A 1 76 ? -3.370 14.796 -0.659 1.00 85.62 76 ILE A N 1
ATOM 647 C CA . ILE A 1 76 ? -3.009 16.225 -0.624 1.00 85.62 76 ILE A CA 1
ATOM 648 C C . ILE A 1 76 ? -4.069 17.093 -1.308 1.00 85.62 76 ILE A C 1
ATOM 650 O O . ILE A 1 76 ? -4.256 18.254 -0.945 1.00 85.62 76 ILE A O 1
ATOM 654 N N . ARG A 1 77 ? -4.745 16.561 -2.336 1.00 84.31 77 ARG A N 1
ATOM 655 C CA . ARG A 1 77 ? -5.658 17.300 -3.231 1.00 84.31 77 ARG A CA 1
ATOM 656 C C . ARG A 1 77 ? -5.037 18.537 -3.900 1.00 84.31 77 ARG A C 1
ATOM 658 O O . ARG A 1 77 ? -5.762 19.332 -4.496 1.00 84.31 77 ARG A O 1
ATOM 665 N N . ASN A 1 78 ? -3.708 18.675 -3.879 1.00 85.06 78 ASN A N 1
ATOM 666 C CA . ASN A 1 78 ? -2.971 19.738 -4.558 1.00 85.06 78 ASN A CA 1
ATOM 667 C C . ASN A 1 78 ? -2.020 19.139 -5.603 1.00 85.06 78 ASN A C 1
ATOM 669 O O . ASN A 1 78 ? -1.024 18.506 -5.259 1.00 85.06 78 ASN A O 1
ATOM 673 N N . LYS A 1 79 ? -2.339 19.360 -6.882 1.00 85.75 79 LYS A N 1
ATOM 674 C CA . LYS A 1 79 ? -1.565 18.847 -8.021 1.00 85.75 79 LYS A CA 1
ATOM 675 C C . LYS A 1 79 ? -0.173 19.480 -8.117 1.00 85.75 79 LYS A C 1
ATOM 677 O O . LYS A 1 79 ? 0.760 18.802 -8.528 1.00 85.75 79 LYS A O 1
ATOM 682 N N . GLU A 1 80 ? -0.022 20.739 -7.707 1.00 83.00 80 GLU A N 1
ATOM 683 C CA . GLU A 1 80 ? 1.252 21.469 -7.767 1.00 83.00 80 GLU A CA 1
ATOM 684 C C . GLU A 1 80 ? 2.283 20.849 -6.831 1.00 83.00 80 GLU A C 1
ATOM 686 O O . GLU A 1 80 ? 3.401 20.560 -7.241 1.00 83.00 80 GLU A O 1
ATOM 691 N N . LYS A 1 81 ? 1.886 20.572 -5.584 1.00 86.69 81 LYS A N 1
ATOM 692 C CA . LYS A 1 81 ? 2.772 19.942 -4.597 1.00 86.69 81 LYS A CA 1
ATOM 693 C C . LYS A 1 81 ? 3.243 18.564 -5.046 1.00 86.69 81 LYS A C 1
ATOM 695 O O . LYS A 1 81 ? 4.422 18.259 -4.946 1.00 86.69 81 LYS A O 1
ATOM 700 N N . ILE A 1 82 ? 2.331 17.765 -5.598 1.00 88.50 82 ILE A N 1
ATOM 701 C CA . ILE A 1 82 ? 2.640 16.430 -6.132 1.00 88.50 82 ILE A CA 1
ATOM 702 C C . ILE A 1 82 ? 3.675 16.526 -7.253 1.00 88.50 82 ILE A C 1
ATOM 704 O O . ILE A 1 82 ? 4.637 15.760 -7.277 1.00 88.50 82 ILE A O 1
ATOM 708 N N . LEU A 1 83 ? 3.511 17.502 -8.149 1.00 86.56 83 LEU A N 1
ATOM 709 C CA . LEU A 1 83 ? 4.458 17.758 -9.226 1.00 86.56 83 LEU A CA 1
ATOM 710 C C . LEU A 1 83 ? 5.822 18.195 -8.672 1.00 86.56 83 LEU A C 1
ATOM 712 O O . LEU A 1 83 ? 6.839 17.650 -9.090 1.00 86.56 83 LEU A O 1
ATOM 716 N N . ILE A 1 84 ? 5.858 19.098 -7.688 1.00 86.38 84 ILE A N 1
ATOM 717 C CA . ILE A 1 84 ? 7.102 19.524 -7.023 1.00 86.38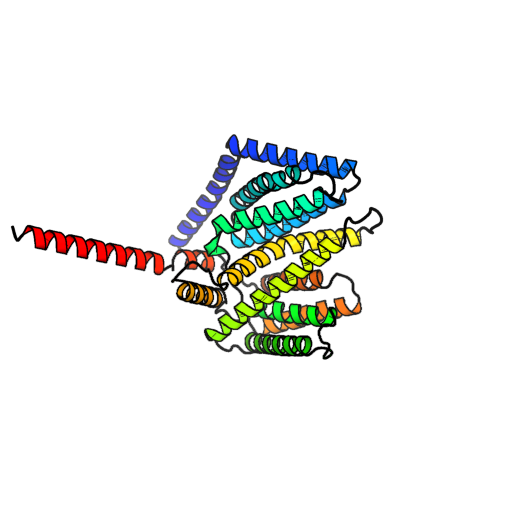 84 ILE A CA 1
ATOM 718 C C . ILE A 1 84 ? 7.820 18.329 -6.381 1.00 86.38 84 ILE A C 1
ATOM 720 O O . ILE A 1 84 ? 9.028 18.179 -6.566 1.00 86.38 84 ILE A O 1
ATOM 724 N N . TYR A 1 85 ? 7.101 17.449 -5.677 1.00 90.12 85 TYR A N 1
ATOM 725 C CA . TYR A 1 85 ? 7.699 16.247 -5.087 1.00 90.12 85 TYR A CA 1
ATOM 726 C C . TYR A 1 85 ? 8.247 15.318 -6.146 1.00 90.12 85 TYR A C 1
ATOM 728 O O . TYR A 1 85 ? 9.349 14.805 -5.981 1.00 90.12 85 TYR A O 1
ATOM 736 N N . SER A 1 86 ? 7.521 15.133 -7.247 1.00 88.69 86 SER A N 1
ATOM 737 C CA . SER A 1 86 ? 7.998 14.317 -8.355 1.00 88.69 86 SER A CA 1
ATOM 738 C C . SER A 1 86 ? 9.289 14.874 -8.947 1.00 88.69 86 SER A C 1
ATOM 740 O O . SER A 1 86 ? 10.259 14.131 -9.060 1.00 88.69 86 SER A O 1
ATOM 742 N N . ILE A 1 87 ? 9.355 16.180 -9.223 1.00 85.00 87 ILE A N 1
ATOM 743 C CA . ILE A 1 87 ? 10.569 16.837 -9.733 1.00 85.00 87 ILE A CA 1
ATOM 744 C C . ILE A 1 87 ? 11.741 16.649 -8.764 1.00 85.00 87 ILE A C 1
ATOM 746 O O . ILE A 1 87 ? 12.821 16.228 -9.178 1.00 85.00 87 ILE A O 1
ATOM 750 N N . LEU A 1 88 ? 11.535 16.930 -7.474 1.00 88.19 88 LEU A N 1
ATOM 751 C CA . LEU A 1 88 ? 12.590 16.797 -6.468 1.00 88.19 88 LEU A CA 1
ATOM 752 C C . LEU A 1 88 ? 13.075 15.345 -6.349 1.00 88.19 88 LEU A C 1
ATOM 754 O O . LEU A 1 88 ? 14.269 15.087 -6.220 1.00 88.19 88 LEU A O 1
ATOM 758 N N . SER A 1 89 ? 12.154 14.392 -6.443 1.00 91.31 89 SER A N 1
ATOM 759 C CA . SER A 1 89 ? 12.454 12.962 -6.351 1.00 91.31 89 SER A CA 1
ATOM 760 C C . SER A 1 89 ? 13.163 12.442 -7.589 1.00 91.31 89 SER A C 1
ATOM 762 O O . SER A 1 89 ? 14.063 11.619 -7.464 1.00 91.31 89 SER A O 1
ATOM 764 N N . LEU A 1 90 ? 12.827 12.958 -8.775 1.00 85.38 90 LEU A N 1
ATOM 765 C CA . LEU A 1 90 ? 13.569 12.685 -10.006 1.00 85.38 90 LEU A CA 1
ATOM 766 C C . LEU A 1 90 ? 15.005 13.188 -9.890 1.00 85.38 90 LEU A C 1
ATOM 768 O O . LEU A 1 90 ? 15.933 12.432 -10.171 1.00 85.38 90 LEU A O 1
ATOM 772 N N . PHE A 1 91 ? 15.196 14.411 -9.394 1.00 84.31 91 PHE A N 1
ATOM 773 C CA . PHE A 1 91 ? 16.530 14.958 -9.158 1.00 84.31 91 PHE A CA 1
ATOM 774 C C . PHE A 1 91 ? 17.344 14.087 -8.187 1.00 84.31 91 PHE A C 1
ATOM 776 O O . PHE A 1 91 ? 18.471 13.710 -8.495 1.00 84.31 91 PHE A O 1
ATOM 783 N N . LEU A 1 92 ? 16.758 13.689 -7.054 1.00 88.06 92 LEU A N 1
ATOM 784 C CA . LEU A 1 92 ? 17.412 12.797 -6.089 1.00 88.06 92 LEU A CA 1
ATOM 785 C C . LEU A 1 92 ? 17.696 11.406 -6.672 1.00 88.06 92 LEU A C 1
ATOM 787 O O . LEU A 1 92 ? 18.760 10.841 -6.436 1.00 88.06 92 LEU A O 1
ATOM 791 N N . SER A 1 93 ? 16.773 10.859 -7.463 1.00 88.56 93 SER A N 1
ATOM 792 C CA . SER A 1 93 ? 16.931 9.542 -8.085 1.00 88.56 93 SER A CA 1
ATOM 793 C C . SER A 1 93 ? 18.068 9.496 -9.103 1.00 88.56 93 SER A C 1
ATOM 795 O O . SER A 1 93 ? 18.666 8.438 -9.289 1.00 88.56 93 SER A O 1
ATOM 797 N N . ALA A 1 94 ? 18.422 10.632 -9.716 1.00 81.81 94 ALA A N 1
ATOM 798 C CA . ALA A 1 94 ? 19.540 10.717 -10.650 1.00 81.81 94 ALA A CA 1
ATOM 799 C C . ALA A 1 94 ? 20.885 10.350 -9.994 1.00 81.81 94 ALA A C 1
ATOM 801 O O . ALA A 1 94 ? 21.782 9.865 -10.680 1.00 81.81 94 ALA A O 1
ATOM 802 N N . LEU A 1 95 ? 21.004 10.476 -8.664 1.00 80.81 95 LEU A N 1
ATOM 803 C CA . LEU A 1 95 ? 22.176 10.015 -7.910 1.00 80.81 95 LEU A CA 1
ATOM 804 C C . LEU A 1 95 ? 22.418 8.507 -8.053 1.00 80.81 95 LEU A C 1
ATOM 806 O O . LEU A 1 95 ? 23.561 8.064 -7.959 1.00 80.81 95 LEU A O 1
ATOM 810 N N . SER A 1 96 ? 21.377 7.712 -8.324 1.00 82.06 96 SER A N 1
ATOM 811 C CA . SER A 1 96 ? 21.553 6.275 -8.559 1.00 82.06 96 SER A CA 1
ATOM 812 C C . SER A 1 96 ? 22.441 5.996 -9.777 1.00 82.06 96 SER A C 1
ATOM 814 O O . SER A 1 96 ? 23.226 5.057 -9.728 1.00 82.06 96 SER A O 1
ATOM 816 N N . PHE A 1 97 ? 22.437 6.852 -10.808 1.00 76.56 97 PHE A N 1
ATOM 817 C CA . PHE A 1 97 ? 23.317 6.695 -11.974 1.00 76.56 97 PHE A CA 1
ATOM 818 C C . PHE A 1 97 ? 24.800 6.900 -11.649 1.00 76.56 97 PHE A C 1
ATOM 820 O O . PHE A 1 97 ? 25.640 6.332 -12.337 1.00 76.56 97 PHE A O 1
ATOM 827 N N . ILE A 1 98 ? 25.130 7.652 -10.593 1.00 73.50 98 ILE A N 1
ATOM 828 C CA . ILE A 1 98 ? 26.516 7.798 -10.115 1.00 73.50 98 ILE A CA 1
ATOM 829 C C . ILE A 1 98 ? 26.986 6.495 -9.457 1.00 73.50 98 ILE A C 1
ATOM 831 O O . ILE A 1 98 ? 28.137 6.100 -9.599 1.00 73.50 98 ILE A O 1
ATOM 835 N N . SER A 1 99 ? 26.087 5.811 -8.744 1.00 63.66 99 SER A N 1
ATOM 836 C CA . SER A 1 99 ? 26.399 4.568 -8.032 1.00 63.66 99 SER A CA 1
ATOM 837 C C . SER A 1 99 ? 26.401 3.327 -8.931 1.00 63.66 99 SER A C 1
ATOM 839 O O . SER A 1 99 ? 26.914 2.287 -8.516 1.00 63.66 99 SER A O 1
ATOM 841 N N . ILE A 1 100 ? 25.824 3.394 -10.134 1.00 62.28 100 ILE A N 1
ATOM 842 C CA . ILE A 1 100 ? 25.760 2.262 -11.066 1.00 62.28 100 ILE A CA 1
ATOM 843 C C . ILE A 1 100 ? 27.055 2.200 -11.891 1.00 62.28 100 ILE A C 1
ATOM 845 O O . ILE A 1 100 ? 27.072 2.404 -13.103 1.00 62.28 100 ILE A O 1
ATOM 849 N N . GLN A 1 101 ? 28.167 1.907 -11.219 1.00 52.56 101 GLN A N 1
ATOM 850 C CA . GLN A 1 101 ? 29.429 1.579 -11.872 1.00 52.56 101 GLN A CA 1
ATOM 851 C C . GLN A 1 101 ? 29.572 0.043 -11.948 1.00 52.56 101 GLN A C 1
ATOM 853 O O . GLN A 1 101 ? 29.818 -0.633 -10.953 1.00 52.56 101 GLN A O 1
ATOM 858 N N . SER A 1 102 ? 29.446 -0.489 -13.167 1.00 53.16 102 SER A N 1
ATOM 859 C CA . SER A 1 102 ? 29.999 -1.757 -13.696 1.00 53.16 102 SER A CA 1
ATOM 860 C C . SER A 1 102 ? 29.262 -3.112 -13.630 1.00 53.16 102 SER A C 1
ATOM 862 O O . SER A 1 102 ? 29.541 -3.888 -14.531 1.00 53.16 102 SER A O 1
ATOM 864 N N . ASN A 1 103 ? 28.324 -3.433 -12.720 1.00 53.50 103 ASN A N 1
ATOM 865 C CA . ASN A 1 103 ? 27.847 -4.842 -12.606 1.00 53.50 103 ASN A CA 1
ATOM 866 C C . ASN A 1 103 ? 26.334 -5.090 -12.395 1.00 53.50 103 ASN A C 1
ATOM 868 O O . ASN A 1 103 ? 25.944 -6.230 -12.144 1.00 53.50 103 ASN A O 1
ATOM 872 N N . SER A 1 104 ? 25.452 -4.086 -12.478 1.00 57.94 104 SER A N 1
ATOM 873 C CA . SER A 1 104 ? 24.006 -4.348 -12.362 1.00 57.94 104 SER A CA 1
ATOM 874 C C . SER A 1 104 ? 23.379 -4.683 -13.717 1.00 57.94 104 SER A C 1
ATOM 876 O O . SER A 1 104 ? 23.559 -3.960 -14.694 1.00 57.94 104 SER A O 1
ATOM 878 N N . SER A 1 105 ? 22.611 -5.777 -13.762 1.00 60.56 105 SER A N 1
ATOM 879 C CA . SER A 1 105 ? 21.972 -6.292 -14.979 1.00 60.56 105 SER A CA 1
ATOM 880 C C . SER A 1 105 ? 20.958 -5.327 -15.597 1.00 60.56 105 SER A C 1
ATOM 882 O O . SER A 1 105 ? 20.748 -5.401 -16.800 1.00 60.56 105 SER A O 1
ATOM 884 N N . ASN A 1 106 ? 20.384 -4.392 -14.819 1.00 72.50 106 ASN A N 1
ATOM 885 C CA . ASN A 1 106 ? 19.503 -3.343 -15.340 1.00 72.50 106 ASN A CA 1
ATOM 886 C C . ASN A 1 106 ? 19.537 -2.023 -14.542 1.00 72.50 106 ASN A C 1
ATOM 888 O O . ASN A 1 106 ? 18.803 -1.873 -13.556 1.00 72.50 106 ASN A O 1
ATOM 892 N N . PRO A 1 107 ? 20.317 -1.013 -14.980 1.00 74.88 107 PRO A N 1
ATOM 893 C CA . PRO A 1 107 ? 20.384 0.295 -14.319 1.00 74.88 107 PRO A CA 1
ATOM 894 C C . PRO A 1 107 ? 19.029 1.014 -14.266 1.00 74.88 107 PRO A C 1
ATOM 896 O O . PRO A 1 107 ? 18.738 1.719 -13.301 1.00 74.88 107 PRO A O 1
ATOM 899 N N . LEU A 1 108 ? 18.190 0.828 -15.291 1.00 76.62 108 LEU A N 1
ATOM 900 C CA . LEU A 1 108 ? 16.913 1.529 -15.411 1.00 76.62 108 LEU A CA 1
ATOM 901 C C . LEU A 1 108 ? 15.895 1.065 -14.367 1.00 76.62 108 LEU A C 1
ATOM 903 O O . LEU A 1 108 ? 15.247 1.906 -13.753 1.00 76.62 108 LEU A O 1
ATOM 907 N N . ILE A 1 109 ? 15.793 -0.245 -14.116 1.00 77.31 109 ILE A N 1
ATOM 908 C CA . ILE A 1 109 ? 14.898 -0.801 -13.089 1.00 77.31 109 ILE A CA 1
ATOM 909 C C . ILE A 1 109 ? 15.279 -0.271 -11.703 1.00 77.31 109 ILE A C 1
ATOM 911 O O . ILE A 1 109 ? 14.420 0.183 -10.949 1.00 77.31 109 ILE A O 1
ATOM 915 N N . ILE A 1 110 ? 16.576 -0.282 -11.382 1.00 80.25 110 ILE A N 1
ATOM 916 C CA . ILE A 1 110 ? 17.093 0.229 -10.106 1.00 80.25 110 ILE A CA 1
ATOM 917 C C . ILE A 1 110 ? 16.727 1.706 -9.938 1.00 80.25 110 ILE A C 1
ATOM 919 O O . ILE A 1 110 ? 16.230 2.098 -8.881 1.00 80.25 110 ILE A O 1
ATOM 923 N N . TRP A 1 111 ? 16.896 2.513 -10.989 1.00 83.25 111 TRP A N 1
ATOM 924 C CA . TRP A 1 111 ? 16.511 3.922 -10.978 1.00 83.25 111 TRP A CA 1
ATOM 925 C C . TRP A 1 111 ? 15.023 4.131 -10.640 1.00 83.25 111 TRP A C 1
ATOM 927 O O . TRP A 1 111 ? 14.712 5.017 -9.843 1.00 83.25 111 TRP A O 1
ATOM 937 N N . VAL A 1 112 ? 14.109 3.288 -11.146 1.00 83.25 112 VAL A N 1
ATOM 938 C CA . VAL A 1 112 ? 12.667 3.362 -10.814 1.00 83.25 112 VAL A CA 1
ATOM 939 C C . VAL A 1 112 ? 12.423 3.202 -9.313 1.00 83.25 112 VAL A C 1
ATOM 941 O O . VAL A 1 112 ? 11.677 3.981 -8.715 1.00 83.25 112 VAL A O 1
ATOM 944 N N . TYR A 1 113 ? 13.068 2.219 -8.684 1.00 85.62 113 TYR A N 1
ATOM 945 C CA . TYR A 1 113 ? 12.938 1.995 -7.243 1.00 85.62 113 TYR A CA 1
ATOM 946 C C . TYR A 1 113 ? 13.581 3.122 -6.426 1.00 85.62 113 TYR A C 1
ATOM 948 O O . TYR A 1 113 ? 13.014 3.540 -5.415 1.00 85.62 113 TYR A O 1
ATOM 956 N N . PHE A 1 114 ? 14.711 3.673 -6.881 1.00 87.94 114 PHE A N 1
ATOM 957 C CA . PHE A 1 114 ? 15.322 4.857 -6.268 1.00 87.94 114 PHE A CA 1
ATOM 958 C C . PHE A 1 114 ? 14.416 6.084 -6.358 1.00 87.94 114 PHE A C 1
ATOM 960 O O . PHE A 1 114 ? 14.263 6.801 -5.369 1.00 87.94 114 PHE A O 1
ATOM 967 N N . TYR A 1 115 ? 13.784 6.314 -7.511 1.00 89.31 115 TYR A N 1
ATOM 968 C CA . TYR A 1 115 ? 12.781 7.361 -7.674 1.00 89.31 115 TYR A CA 1
ATOM 969 C C . TYR A 1 115 ? 11.618 7.175 -6.701 1.00 89.31 115 TYR A C 1
ATOM 971 O O . TYR A 1 115 ? 11.252 8.121 -6.002 1.00 89.31 115 TYR A O 1
ATOM 979 N N . LEU A 1 116 ? 11.071 5.960 -6.612 1.00 91.12 116 LEU A N 1
ATOM 980 C CA . LEU A 1 116 ? 9.972 5.658 -5.702 1.00 91.12 116 LEU A CA 1
ATOM 981 C C . LEU A 1 116 ? 10.371 5.933 -4.245 1.00 91.12 116 LEU A C 1
ATOM 983 O O . LEU A 1 116 ? 9.651 6.627 -3.531 1.00 91.12 116 LEU A O 1
ATOM 987 N N . GLY A 1 117 ? 11.541 5.453 -3.817 1.00 91.69 117 GLY A N 1
ATOM 988 C CA . GLY A 1 117 ? 12.068 5.696 -2.474 1.00 91.69 117 GLY A CA 1
ATOM 989 C C . GLY A 1 117 ? 12.271 7.183 -2.178 1.00 91.69 117 GLY A C 1
ATOM 990 O O . GLY A 1 117 ? 11.806 7.674 -1.148 1.00 91.69 117 GLY A O 1
ATOM 991 N N . ALA A 1 118 ? 12.895 7.923 -3.100 1.00 92.19 118 ALA A N 1
ATOM 992 C CA . ALA A 1 118 ? 13.079 9.368 -2.976 1.00 92.19 118 ALA A CA 1
ATOM 993 C C . ALA A 1 118 ? 11.735 10.102 -2.861 1.00 92.19 118 ALA A C 1
ATOM 995 O O . ALA A 1 118 ? 11.582 10.961 -1.991 1.00 92.19 118 ALA A O 1
ATOM 996 N N . TYR A 1 119 ? 10.743 9.709 -3.665 1.00 93.12 119 TYR A N 1
ATOM 997 C CA . TYR A 1 119 ? 9.393 10.267 -3.614 1.00 93.12 119 TYR A CA 1
ATOM 998 C C . TYR A 1 119 ? 8.725 10.050 -2.270 1.00 93.12 119 TYR A C 1
ATOM 1000 O O . TYR A 1 119 ? 8.202 11.000 -1.688 1.00 93.12 119 TYR A O 1
ATOM 1008 N N . LEU A 1 120 ? 8.779 8.833 -1.738 1.00 92.50 120 LEU A N 1
ATOM 1009 C CA . LEU A 1 120 ? 8.190 8.522 -0.438 1.00 92.50 120 LEU A CA 1
ATOM 1010 C C . LEU A 1 120 ? 8.854 9.315 0.696 1.00 92.50 120 LEU A C 1
ATOM 1012 O O . LEU A 1 120 ? 8.153 9.820 1.575 1.00 92.50 120 LEU A O 1
ATOM 1016 N N . ILE A 1 121 ? 10.179 9.495 0.649 1.00 90.69 121 ILE A N 1
ATOM 1017 C CA . ILE A 1 121 ? 10.921 10.304 1.628 1.00 90.69 121 ILE A CA 1
ATOM 1018 C C . ILE A 1 121 ? 10.504 11.775 1.541 1.00 90.69 121 ILE A C 1
ATOM 1020 O O . ILE A 1 121 ? 10.111 12.355 2.554 1.00 90.69 121 ILE A O 1
ATOM 1024 N N . VAL A 1 122 ? 10.548 12.374 0.346 1.00 91.31 122 VAL A N 1
ATOM 1025 C CA . VAL A 1 122 ? 10.158 13.778 0.124 1.00 91.31 122 VAL A CA 1
ATOM 1026 C C . VAL A 1 122 ? 8.719 14.012 0.578 1.00 91.31 122 VAL A C 1
ATOM 1028 O O . VAL A 1 122 ? 8.452 14.930 1.355 1.00 91.31 122 VAL A O 1
ATOM 1031 N N . PHE A 1 123 ? 7.804 13.141 0.148 1.00 89.12 123 PHE A N 1
ATOM 1032 C CA . PHE A 1 123 ? 6.399 13.188 0.529 1.00 89.12 123 PHE A CA 1
ATOM 1033 C C . PHE A 1 123 ? 6.232 13.113 2.052 1.00 89.12 123 PHE A C 1
ATOM 1035 O O . PHE A 1 123 ? 5.483 13.894 2.640 1.00 89.12 123 PHE A O 1
ATOM 1042 N N . SER A 1 124 ? 6.957 12.209 2.714 1.00 83.44 124 SER A N 1
ATOM 1043 C CA . SER A 1 124 ? 6.863 12.030 4.161 1.00 83.44 124 SER A CA 1
ATOM 1044 C C . SER A 1 124 ? 7.361 13.229 4.957 1.00 83.44 124 SER A C 1
ATOM 1046 O O . SER A 1 124 ? 6.749 13.565 5.973 1.00 83.44 124 SER A O 1
ATOM 1048 N N . LEU A 1 125 ? 8.461 13.854 4.532 1.00 85.12 125 LEU A N 1
ATOM 1049 C CA . LEU A 1 125 ? 9.062 14.980 5.249 1.00 85.12 125 LEU A CA 1
ATOM 1050 C C . LEU A 1 125 ? 8.093 16.159 5.366 1.00 85.12 125 LEU A C 1
ATOM 1052 O O . LEU A 1 125 ? 8.014 16.785 6.424 1.00 85.12 125 LEU A O 1
ATOM 1056 N N . GLU A 1 126 ? 7.315 16.442 4.320 1.00 81.62 126 GLU A N 1
ATOM 1057 C CA . GLU A 1 126 ? 6.325 17.522 4.379 1.00 81.62 126 GLU A CA 1
ATOM 1058 C C . GLU A 1 126 ? 5.034 17.100 5.092 1.00 81.62 126 GLU A C 1
ATOM 1060 O O . GLU A 1 126 ? 4.414 17.899 5.799 1.00 81.62 126 GLU A O 1
ATOM 1065 N N . HIS A 1 127 ? 4.633 15.835 4.951 1.00 77.38 127 HIS A N 1
ATOM 1066 C CA . HIS A 1 127 ? 3.313 15.371 5.371 1.00 77.38 127 HIS A CA 1
ATOM 1067 C C . HIS A 1 127 ? 3.282 14.526 6.647 1.00 77.38 127 HIS A C 1
ATOM 1069 O O . HIS A 1 127 ? 2.237 13.950 6.935 1.00 77.38 127 HIS A O 1
ATOM 1075 N N . HIS A 1 128 ? 4.338 14.518 7.469 1.00 66.50 128 HIS A N 1
ATOM 1076 C CA . HIS A 1 128 ? 4.468 13.704 8.693 1.00 66.50 128 HIS A CA 1
ATOM 1077 C C . HIS A 1 128 ? 3.193 13.539 9.554 1.00 66.50 128 HIS A C 1
ATOM 1079 O O . HIS A 1 128 ? 2.981 12.471 10.119 1.00 66.50 128 HIS A O 1
ATOM 1085 N N . GLN A 1 129 ? 2.339 14.568 9.669 1.00 57.94 129 GLN A N 1
ATOM 1086 C CA . GLN A 1 129 ? 1.094 14.523 10.460 1.00 57.94 129 GLN A CA 1
ATOM 1087 C 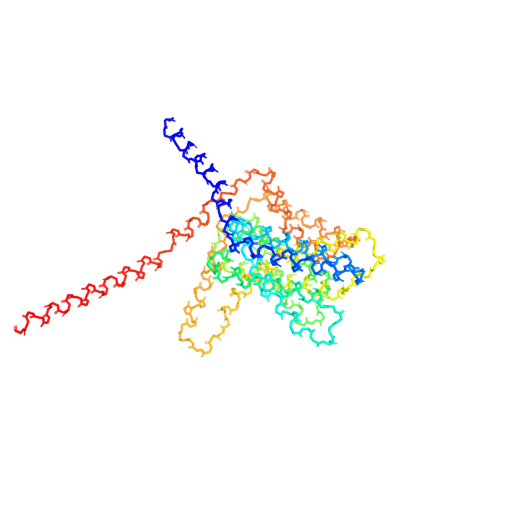C . GLN A 1 129 ? -0.153 14.083 9.667 1.00 57.94 129 GLN A C 1
ATOM 1089 O O . GLN A 1 129 ? -1.083 13.537 10.255 1.00 57.94 129 GLN A O 1
ATOM 1094 N N . SER A 1 130 ? -0.176 14.286 8.347 1.00 52.94 130 SER A N 1
ATOM 1095 C CA . SER A 1 130 ? -1.278 13.907 7.443 1.00 52.94 130 SER A CA 1
ATOM 1096 C C . SER A 1 130 ? -1.119 12.511 6.827 1.00 52.94 130 SER A C 1
ATOM 1098 O O . SER A 1 130 ? -1.981 12.072 6.075 1.00 52.94 130 SER A O 1
ATOM 1100 N N . LEU A 1 131 ? -0.040 11.796 7.157 1.00 54.84 131 LEU A N 1
ATOM 1101 C CA . LEU A 1 131 ? 0.237 10.422 6.711 1.00 54.84 131 LEU A CA 1
ATOM 1102 C C . LEU A 1 131 ? -0.673 9.357 7.343 1.00 54.84 131 LEU A C 1
ATOM 1104 O O . LEU A 1 131 ? -0.521 8.174 7.064 1.00 54.84 131 LEU A O 1
ATOM 1108 N N . THR A 1 132 ? -1.609 9.745 8.208 1.00 57.75 132 THR A N 1
ATOM 1109 C CA . THR A 1 132 ? -2.543 8.805 8.832 1.00 57.75 132 THR A CA 1
ATOM 1110 C C . THR A 1 132 ? -3.833 8.788 8.029 1.00 57.75 132 THR A C 1
ATOM 1112 O O . THR A 1 132 ? -4.810 9.447 8.380 1.00 57.75 132 THR A O 1
ATOM 1115 N N . THR A 1 133 ? -3.828 8.064 6.906 1.00 62.84 133 THR A N 1
ATOM 1116 C CA . THR A 1 133 ? -5.063 7.817 6.154 1.00 62.84 133 THR A CA 1
ATOM 1117 C C . THR A 1 133 ? -6.100 7.215 7.103 1.00 62.84 133 THR A C 1
ATOM 1119 O O . THR A 1 133 ? -5.780 6.234 7.785 1.00 62.84 133 THR A O 1
ATOM 1122 N N . PRO A 1 134 ? -7.308 7.795 7.207 1.00 69.31 134 PRO A N 1
ATOM 1123 C CA . PRO A 1 134 ? -8.332 7.232 8.065 1.00 69.31 134 PRO A CA 1
ATOM 1124 C C . PRO A 1 134 ? -8.718 5.839 7.554 1.00 69.31 134 PRO A C 1
ATOM 1126 O O . PRO A 1 134 ? -8.958 5.658 6.361 1.00 69.31 134 PRO A O 1
ATOM 1129 N N . PHE A 1 135 ? -8.755 4.859 8.454 1.00 74.88 135 PHE A N 1
ATOM 1130 C CA . PHE A 1 135 ? -9.165 3.484 8.167 1.00 74.88 135 PHE A CA 1
ATOM 1131 C C . PHE A 1 135 ? -10.583 3.269 8.674 1.00 74.88 135 PHE A C 1
ATOM 1133 O O . PHE A 1 135 ? -10.844 3.512 9.846 1.00 74.88 135 PHE A O 1
ATOM 1140 N N . GLY A 1 136 ? -11.487 2.808 7.817 1.00 83.44 136 GLY A N 1
ATOM 1141 C CA . GLY A 1 136 ? -12.797 2.318 8.245 1.00 83.44 136 GLY A CA 1
ATOM 1142 C C . GLY A 1 136 ? -12.782 0.816 8.525 1.00 83.44 136 GLY A C 1
ATOM 1143 O O . GLY A 1 136 ? -11.883 0.102 8.070 1.00 83.44 136 GLY A O 1
ATOM 1144 N N . GLU A 1 137 ? -13.821 0.341 9.208 1.00 82.94 137 GLU A N 1
ATOM 1145 C CA . GLU A 1 137 ? -14.122 -1.086 9.402 1.00 82.94 137 GLU A CA 1
ATOM 1146 C C . GLU A 1 137 ? -14.073 -1.865 8.088 1.00 82.94 137 GLU A C 1
ATOM 1148 O O . GLU A 1 137 ? -13.357 -2.860 7.992 1.00 82.94 137 GLU A O 1
ATOM 1153 N N . GLY A 1 138 ? -14.734 -1.358 7.041 1.00 87.00 138 GLY A N 1
ATOM 1154 C CA . GLY A 1 138 ? -14.765 -2.017 5.734 1.00 87.00 138 GLY A CA 1
ATOM 1155 C C . GLY A 1 138 ? -13.387 -2.207 5.113 1.00 87.00 138 GLY A C 1
ATOM 1156 O O . GLY A 1 138 ? -13.091 -3.276 4.594 1.00 87.00 138 GLY A O 1
ATOM 1157 N N . LEU A 1 139 ? -12.497 -1.218 5.223 1.00 89.38 139 LEU A N 1
ATOM 1158 C CA . LEU A 1 139 ? -11.143 -1.351 4.686 1.00 89.38 139 LEU A CA 1
ATOM 1159 C C . LEU A 1 139 ? -10.332 -2.387 5.476 1.00 89.38 139 LEU A C 1
ATOM 1161 O O . LEU A 1 139 ? -9.610 -3.184 4.884 1.00 89.38 139 LEU A O 1
ATOM 1165 N N . SER A 1 140 ? -10.478 -2.414 6.802 1.00 92.06 140 SER A N 1
ATOM 1166 C CA . SER A 1 140 ? -9.833 -3.431 7.635 1.00 92.06 140 SER A CA 1
ATOM 1167 C C . SER A 1 140 ? -10.346 -4.839 7.334 1.00 92.06 140 SER A C 1
ATOM 1169 O O . SER A 1 140 ? -9.560 -5.781 7.246 1.00 92.06 140 SER A O 1
ATOM 1171 N N . PHE A 1 141 ? -11.650 -4.972 7.098 1.00 92.75 141 PHE A N 1
ATOM 1172 C CA . PHE A 1 141 ? -12.272 -6.216 6.669 1.00 92.75 141 PHE A CA 1
ATOM 1173 C C . PHE A 1 141 ? -11.742 -6.689 5.306 1.00 92.75 141 PHE A C 1
ATOM 1175 O O . PHE A 1 141 ? -11.365 -7.852 5.172 1.00 92.75 141 PHE A O 1
ATOM 1182 N N . LEU A 1 142 ? -11.596 -5.787 4.328 1.00 94.62 142 LEU A N 1
ATOM 1183 C CA . LEU A 1 142 ? -10.986 -6.101 3.028 1.00 94.62 142 LEU A CA 1
ATOM 1184 C C . LEU A 1 142 ? -9.534 -6.577 3.164 1.00 94.62 142 LEU A C 1
ATOM 1186 O O . LEU A 1 142 ? -9.152 -7.558 2.526 1.00 94.62 142 LEU A O 1
ATOM 1190 N N . PHE A 1 143 ? -8.729 -5.928 4.012 1.00 94.75 143 PHE A N 1
ATOM 1191 C CA . PHE A 1 143 ? -7.358 -6.371 4.283 1.00 94.75 143 PHE A CA 1
ATOM 1192 C C . PHE A 1 143 ? -7.309 -7.715 5.014 1.00 94.75 143 PHE A C 1
ATOM 1194 O O . PHE A 1 143 ? -6.436 -8.525 4.709 1.00 94.75 143 PHE A O 1
ATOM 1201 N N . ALA A 1 144 ? -8.245 -7.977 5.931 1.00 94.81 144 ALA A N 1
ATOM 1202 C CA . ALA A 1 144 ? -8.367 -9.268 6.601 1.00 94.81 144 ALA A CA 1
ATOM 1203 C C . ALA A 1 144 ? -8.694 -10.389 5.600 1.00 94.81 144 ALA A C 1
ATOM 1205 O O . ALA A 1 144 ? -8.032 -11.422 5.602 1.00 94.81 144 ALA A O 1
ATOM 1206 N N . LEU A 1 145 ? -9.643 -10.175 4.686 1.00 95.38 145 LEU A N 1
ATOM 1207 C CA . LEU A 1 145 ? -9.931 -11.138 3.617 1.00 95.38 145 LEU A CA 1
ATOM 1208 C C . LEU A 1 145 ? -8.748 -11.303 2.655 1.00 95.38 145 LEU A C 1
ATOM 1210 O O . LEU A 1 145 ? -8.407 -12.424 2.287 1.00 95.38 145 LEU A O 1
ATOM 1214 N N . GLY A 1 146 ? -8.093 -10.201 2.280 1.00 95.81 146 GLY A N 1
ATOM 1215 C CA . GLY A 1 146 ? -6.921 -10.219 1.405 1.00 95.81 146 GLY A CA 1
ATOM 1216 C C . GLY A 1 146 ? -5.755 -11.013 1.992 1.00 95.81 146 GLY A C 1
ATOM 1217 O O . GLY A 1 146 ? -5.180 -11.847 1.300 1.00 95.81 146 GLY A O 1
ATOM 1218 N N . ILE A 1 147 ? -5.432 -10.818 3.277 1.00 95.12 147 ILE A N 1
ATOM 1219 C CA . ILE A 1 147 ? -4.360 -11.584 3.927 1.00 95.12 147 ILE A CA 1
ATOM 1220 C C . ILE A 1 147 ? -4.735 -13.064 4.074 1.00 95.12 147 ILE A C 1
ATOM 1222 O O . ILE A 1 147 ? -3.868 -13.913 3.908 1.00 95.12 147 ILE A O 1
ATOM 1226 N N . CYS A 1 148 ? -6.012 -13.394 4.301 1.00 93.50 148 CYS A N 1
ATOM 1227 C CA . CYS A 1 148 ? -6.470 -14.787 4.307 1.00 93.50 148 CYS A CA 1
ATOM 1228 C C . CYS A 1 148 ? -6.281 -15.450 2.940 1.00 93.50 148 CYS A C 1
ATOM 1230 O O . CYS A 1 148 ? -5.746 -16.554 2.870 1.00 93.50 148 CYS A O 1
ATOM 1232 N N . TYR A 1 149 ? -6.673 -14.766 1.862 1.00 95.12 149 TYR A N 1
ATOM 1233 C CA . TYR A 1 149 ? -6.476 -15.258 0.500 1.00 95.12 149 TYR A CA 1
ATOM 1234 C C . TYR A 1 149 ? -4.986 -15.451 0.182 1.00 95.12 149 TYR A C 1
ATOM 1236 O O . TYR A 1 149 ? -4.593 -16.502 -0.317 1.00 95.12 149 TYR A O 1
ATOM 1244 N N . TRP A 1 150 ? -4.144 -14.487 0.564 1.00 95.00 150 TRP A N 1
ATOM 1245 C CA . TRP A 1 150 ? -2.692 -14.590 0.414 1.00 95.00 150 TRP A CA 1
ATOM 1246 C C . TRP A 1 150 ? -2.103 -15.792 1.171 1.00 95.00 150 TRP A C 1
ATOM 1248 O O . TRP A 1 150 ? -1.330 -16.554 0.596 1.00 95.00 150 TRP A O 1
ATOM 1258 N N . PHE A 1 151 ? -2.499 -16.006 2.433 1.00 91.81 151 PHE A N 1
ATOM 1259 C CA . PHE A 1 151 ? -2.050 -17.156 3.234 1.00 91.81 151 PHE A CA 1
ATOM 1260 C C . PHE A 1 151 ? -2.479 -18.494 2.629 1.00 91.81 151 PHE A C 1
ATOM 1262 O O . PHE A 1 151 ? -1.689 -19.440 2.611 1.00 91.81 151 PHE A O 1
ATOM 1269 N N . PHE A 1 152 ? -3.718 -18.564 2.139 1.00 90.25 152 PHE A N 1
ATOM 1270 C CA . PHE A 1 152 ? -4.269 -19.753 1.498 1.00 90.25 152 PHE A CA 1
ATOM 1271 C C . PHE A 1 152 ? -3.485 -20.119 0.234 1.00 90.25 152 PHE A C 1
ATOM 1273 O O . PHE A 1 152 ? -3.004 -21.243 0.111 1.00 90.25 152 PHE A O 1
ATOM 1280 N N . GLU A 1 153 ? -3.281 -19.157 -0.664 1.00 90.38 153 GLU A N 1
ATOM 1281 C CA . GLU A 1 153 ? -2.585 -19.372 -1.938 1.00 90.38 153 GLU A CA 1
ATOM 1282 C C . GLU A 1 153 ? -1.102 -19.698 -1.778 1.00 90.38 153 GLU A C 1
ATOM 1284 O O . GLU A 1 153 ? -0.565 -20.557 -2.474 1.00 90.38 153 GLU A O 1
ATOM 1289 N N . LYS A 1 154 ? -0.419 -19.055 -0.825 1.00 88.31 154 LYS A N 1
ATOM 1290 C CA . LYS A 1 154 ? 0.987 -19.359 -0.518 1.00 88.31 154 LYS A CA 1
ATOM 1291 C C . LYS A 1 154 ? 1.159 -20.699 0.210 1.00 88.31 154 LYS A C 1
ATOM 1293 O O . LYS A 1 154 ? 2.269 -21.004 0.636 1.00 88.31 154 LYS A O 1
ATOM 1298 N N . GLN A 1 155 ? 0.079 -21.471 0.380 1.00 86.69 155 GLN A N 1
ATOM 1299 C CA . GLN A 1 155 ? 0.047 -22.754 1.086 1.00 86.69 155 GLN A CA 1
ATOM 1300 C C . GLN A 1 155 ? 0.586 -22.653 2.522 1.00 86.69 155 GLN A C 1
ATOM 1302 O O . GLN A 1 155 ? 1.056 -23.625 3.103 1.00 86.69 155 GLN A O 1
ATOM 1307 N N . MET A 1 156 ? 0.476 -21.469 3.134 1.00 81.88 156 MET A N 1
ATOM 1308 C CA . MET A 1 156 ? 0.920 -21.226 4.509 1.00 81.88 156 MET A CA 1
ATOM 1309 C C . MET A 1 156 ? -0.151 -21.586 5.544 1.00 81.88 156 MET A C 1
ATOM 1311 O O . MET A 1 156 ? 0.038 -21.342 6.727 1.00 81.88 156 MET A O 1
ATOM 1315 N N . LEU A 1 157 ? -1.279 -22.166 5.127 1.00 74.44 157 LEU A N 1
ATOM 1316 C CA . LEU A 1 157 ? -2.286 -22.720 6.043 1.00 74.44 157 LEU A CA 1
ATOM 1317 C C . LEU A 1 157 ? -1.943 -24.142 6.519 1.00 74.44 157 LEU A C 1
ATOM 1319 O O . LEU A 1 157 ? -2.761 -24.791 7.169 1.00 74.44 157 LEU A O 1
ATOM 1323 N N . GLY A 1 158 ? -0.737 -24.628 6.214 1.00 63.50 158 GLY A N 1
ATOM 1324 C CA . GLY A 1 158 ? -0.240 -25.908 6.701 1.00 63.50 158 GLY A CA 1
ATOM 1325 C C . GLY A 1 158 ? -0.037 -25.910 8.217 1.00 63.50 158 GLY A C 1
ATOM 1326 O O . GLY A 1 158 ? 0.491 -24.955 8.795 1.00 63.50 158 GLY A O 1
ATOM 1327 N N . VAL A 1 159 ? -0.410 -27.026 8.847 1.00 69.69 159 VAL A N 1
ATOM 1328 C CA . VAL A 1 159 ? -0.125 -27.341 10.263 1.00 69.69 159 VAL A CA 1
ATOM 1329 C C . VAL A 1 159 ? 1.293 -27.921 10.411 1.00 69.69 159 VAL A C 1
ATOM 1331 O O . VAL A 1 159 ? 1.689 -28.377 11.480 1.00 69.69 159 VAL A O 1
ATOM 1334 N N . ASP A 1 160 ? 2.082 -27.887 9.335 1.00 83.75 160 ASP A N 1
ATOM 1335 C CA . ASP A 1 160 ? 3.381 -28.555 9.237 1.00 83.75 160 ASP A CA 1
ATOM 1336 C C . ASP A 1 160 ? 4.401 -27.985 10.227 1.00 83.75 160 ASP A C 1
ATOM 1338 O O . ASP A 1 160 ? 5.312 -28.682 10.671 1.00 83.75 160 ASP A O 1
ATOM 1342 N N . THR A 1 161 ? 4.243 -26.713 10.612 1.00 87.31 161 THR A N 1
ATOM 1343 C CA . THR A 1 161 ? 5.083 -26.075 11.627 1.00 87.31 161 THR A CA 1
ATOM 1344 C C . THR A 1 161 ? 4.249 -25.360 12.682 1.00 87.31 161 THR A C 1
ATOM 1346 O O . THR A 1 161 ? 3.244 -24.715 12.387 1.00 87.31 161 THR A O 1
ATOM 1349 N N . VAL A 1 162 ? 4.721 -25.401 13.933 1.00 89.44 162 VAL A N 1
ATOM 1350 C CA . VAL A 1 162 ? 4.094 -24.704 15.072 1.00 89.44 162 VAL A CA 1
ATOM 1351 C C . VAL A 1 162 ? 3.922 -23.207 14.790 1.00 89.44 162 VAL A C 1
ATOM 1353 O O . VAL A 1 162 ? 2.902 -22.620 15.150 1.00 89.44 162 VAL A O 1
ATOM 1356 N N 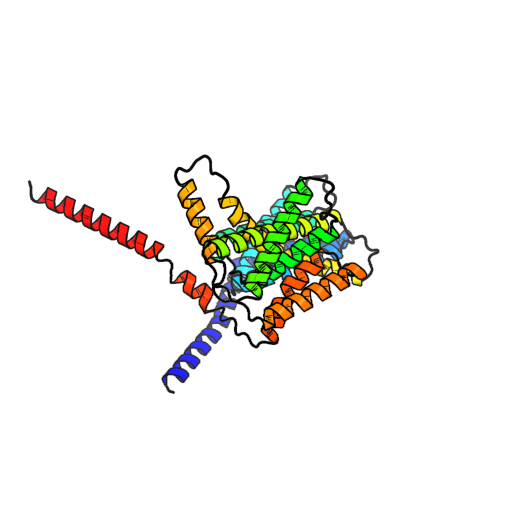. LEU A 1 163 ? 4.899 -22.592 14.114 1.00 86.56 163 LEU A N 1
ATOM 1357 C CA . LEU A 1 163 ? 4.850 -21.181 13.739 1.00 86.56 163 LEU A CA 1
ATOM 1358 C C . LEU A 1 163 ? 3.706 -20.893 12.755 1.00 86.56 163 LEU A C 1
ATOM 1360 O O . LEU A 1 163 ? 2.953 -19.945 12.966 1.00 86.56 163 LEU A O 1
ATOM 1364 N N . SER A 1 164 ? 3.555 -21.723 11.720 1.00 85.19 164 SER A N 1
ATOM 1365 C CA . SER A 1 164 ? 2.485 -21.603 10.724 1.00 85.19 164 SER A CA 1
ATOM 1366 C C . SER A 1 164 ? 1.101 -21.730 11.365 1.00 85.19 164 SER A C 1
ATOM 1368 O O . SER A 1 164 ? 0.227 -20.885 11.155 1.00 85.19 164 SER A O 1
ATOM 1370 N N . THR A 1 165 ? 0.932 -22.710 12.256 1.00 87.81 165 THR A N 1
ATOM 1371 C CA . THR A 1 165 ? -0.304 -22.905 13.026 1.00 87.81 165 THR A CA 1
ATOM 1372 C C . THR A 1 165 ? -0.616 -21.695 13.905 1.00 87.81 165 THR A C 1
ATOM 1374 O O . THR A 1 165 ? -1.742 -21.201 13.907 1.00 87.81 165 THR A O 1
ATOM 1377 N N . PHE A 1 166 ? 0.380 -21.169 14.623 1.00 90.19 166 PHE A N 1
ATOM 1378 C CA . PHE A 1 166 ? 0.210 -19.994 15.481 1.00 90.19 166 PHE A CA 1
ATOM 1379 C C . PHE A 1 166 ? -0.214 -18.752 14.687 1.00 90.19 166 PHE A C 1
ATOM 1381 O O . PHE A 1 166 ? -1.156 -18.058 15.075 1.00 90.19 166 PHE A O 1
ATOM 1388 N N . ILE A 1 167 ? 0.438 -18.493 13.551 1.00 89.06 167 ILE A N 1
ATOM 1389 C CA . ILE A 1 167 ? 0.090 -17.373 12.669 1.00 89.06 167 ILE A CA 1
ATOM 1390 C C . ILE A 1 167 ? -1.321 -17.553 12.099 1.00 89.06 167 ILE A C 1
ATOM 1392 O O . ILE A 1 167 ? -2.099 -16.599 12.093 1.00 89.06 167 ILE A O 1
ATOM 1396 N N . THR A 1 168 ? -1.676 -18.771 11.688 1.00 88.56 168 THR A N 1
ATOM 1397 C CA . THR A 1 168 ? -3.010 -19.095 11.165 1.00 88.56 168 THR A CA 1
ATOM 1398 C C . THR A 1 168 ? -4.101 -18.838 12.204 1.00 88.56 168 THR A C 1
ATOM 1400 O O . THR A 1 168 ? -5.111 -18.208 11.891 1.00 88.56 168 THR A O 1
ATOM 1403 N N . ILE A 1 169 ? -3.883 -19.238 13.462 1.00 90.75 169 ILE A N 1
ATOM 1404 C CA . ILE A 1 169 ? -4.814 -18.964 14.568 1.00 90.75 169 ILE A CA 1
ATOM 1405 C C . ILE A 1 169 ? -4.981 -17.455 14.775 1.00 90.75 169 ILE A C 1
ATOM 1407 O O . ILE A 1 169 ? -6.110 -16.972 14.865 1.00 90.75 169 ILE A O 1
ATOM 1411 N N . ILE A 1 170 ? -3.881 -16.694 14.817 1.00 91.31 170 ILE A N 1
ATOM 1412 C CA . ILE A 1 170 ? -3.931 -15.230 14.958 1.00 91.31 170 ILE A CA 1
ATOM 1413 C C . ILE A 1 170 ? -4.737 -14.602 13.819 1.00 91.31 170 ILE A C 1
ATOM 1415 O O . ILE A 1 170 ? -5.603 -13.760 14.059 1.00 91.31 170 ILE A O 1
ATOM 1419 N N . LEU A 1 171 ? -4.462 -15.011 12.585 1.00 91.25 171 LEU A N 1
ATOM 1420 C CA . LEU A 1 171 ? -5.122 -14.495 11.394 1.00 91.25 171 LEU A CA 1
ATOM 1421 C C . LEU A 1 171 ? -6.621 -14.814 11.395 1.00 91.25 171 LEU A C 1
ATOM 1423 O O . LEU A 1 171 ? -7.421 -13.927 11.104 1.00 91.25 171 LEU A O 1
ATOM 1427 N N . LEU A 1 172 ? -7.015 -16.020 11.812 1.00 91.38 172 LEU A N 1
ATOM 1428 C CA . LEU A 1 172 ? -8.420 -16.403 11.952 1.00 91.38 172 LEU A CA 1
ATOM 1429 C C . LEU A 1 172 ? -9.129 -15.595 13.046 1.00 91.38 172 LEU A C 1
ATOM 1431 O O . LEU A 1 172 ? -10.256 -15.145 12.836 1.00 91.38 172 LEU A O 1
ATOM 1435 N N . ILE A 1 173 ? -8.466 -15.345 14.181 1.00 93.38 173 ILE A N 1
ATOM 1436 C CA . ILE A 1 173 ? -8.997 -14.476 15.243 1.00 93.38 173 ILE A CA 1
ATOM 1437 C C . ILE A 1 173 ? -9.234 -13.065 14.701 1.00 93.38 173 ILE A C 1
ATOM 1439 O O . ILE A 1 173 ? -10.312 -12.512 14.909 1.00 93.38 173 ILE A O 1
ATOM 1443 N N . PHE A 1 174 ? -8.269 -12.482 13.985 1.00 92.31 174 PHE A N 1
ATOM 1444 C CA . PHE A 1 174 ? -8.428 -11.145 13.412 1.00 92.31 174 PHE A CA 1
ATOM 1445 C C . PHE A 1 174 ? -9.479 -11.094 12.303 1.00 92.31 174 PHE A C 1
ATOM 1447 O O . PHE A 1 174 ? -10.233 -10.125 12.245 1.00 92.31 174 PHE A O 1
ATOM 1454 N N . LEU A 1 175 ? -9.581 -12.128 11.466 1.00 92.19 175 LEU A N 1
ATOM 1455 C CA . LEU A 1 175 ? -10.638 -12.232 10.463 1.00 92.19 175 LEU A CA 1
ATOM 1456 C C . LEU A 1 175 ? -12.016 -12.253 11.127 1.00 92.19 175 LEU A C 1
ATOM 1458 O O . LEU A 1 175 ? -12.873 -11.444 10.775 1.00 92.19 175 LEU A O 1
ATOM 1462 N N . LEU A 1 176 ? -12.217 -13.137 12.107 1.00 92.38 176 LEU A N 1
ATOM 1463 C CA . LEU A 1 176 ? -13.475 -13.231 12.842 1.00 92.38 176 LEU A CA 1
ATOM 1464 C C . LEU A 1 176 ? -13.788 -11.909 13.546 1.00 92.38 176 LEU A C 1
ATOM 1466 O O . LEU A 1 176 ? -14.922 -11.442 13.515 1.00 92.38 176 LEU A O 1
ATOM 1470 N N . TYR A 1 177 ? -12.776 -11.272 14.130 1.00 92.25 177 TYR A N 1
ATOM 1471 C CA . TYR A 1 177 ? -12.926 -9.982 14.788 1.00 92.25 177 TYR A CA 1
ATOM 1472 C C . TYR A 1 177 ? -13.353 -8.876 13.810 1.00 92.25 177 TYR A C 1
ATOM 1474 O O . TYR A 1 177 ? -14.270 -8.115 14.115 1.00 92.25 177 TYR A O 1
ATOM 1482 N N . SER A 1 178 ? -12.753 -8.818 12.618 1.00 91.12 178 SER A N 1
ATOM 1483 C CA . SER A 1 178 ? -13.151 -7.885 11.558 1.00 91.12 178 SER A CA 1
ATOM 1484 C C . SER A 1 178 ? -14.555 -8.177 11.021 1.00 91.12 178 SER A C 1
ATOM 1486 O O . SER A 1 178 ? -15.309 -7.236 10.801 1.00 91.12 178 SER A O 1
ATOM 1488 N N . ILE A 1 179 ? -14.940 -9.450 10.858 1.00 90.62 179 ILE A N 1
ATOM 1489 C CA . ILE A 1 179 ? -16.306 -9.852 10.471 1.00 90.62 179 ILE A CA 1
ATOM 1490 C C . ILE A 1 179 ? -17.313 -9.388 11.525 1.00 90.62 179 ILE A C 1
ATOM 1492 O O . ILE A 1 179 ? -18.331 -8.791 11.184 1.00 90.62 179 ILE A O 1
ATOM 1496 N N . LEU A 1 180 ? -17.032 -9.624 12.808 1.00 91.06 180 LEU A N 1
ATOM 1497 C CA . LEU A 1 180 ? -17.936 -9.227 13.883 1.00 91.06 180 LEU A CA 1
ATOM 1498 C C . LEU A 1 180 ? -18.195 -7.719 13.864 1.00 91.06 180 LEU A C 1
ATOM 1500 O O . LEU A 1 180 ? -19.352 -7.323 13.895 1.00 91.06 180 LEU A O 1
ATOM 1504 N N . HIS A 1 181 ? -17.158 -6.890 13.739 1.00 88.75 181 HIS A N 1
ATOM 1505 C CA . HIS A 1 181 ? -17.337 -5.432 13.663 1.00 88.75 181 HIS A CA 1
ATOM 1506 C C . HIS A 1 181 ? -17.959 -4.957 12.345 1.00 88.75 181 HIS A C 1
ATOM 1508 O O . HIS A 1 181 ? -18.692 -3.981 12.350 1.00 88.75 181 HIS A O 1
ATOM 1514 N N . ALA A 1 182 ? -17.720 -5.649 11.228 1.00 87.56 182 ALA A N 1
ATOM 1515 C CA . ALA A 1 182 ? -18.308 -5.288 9.937 1.00 87.56 182 ALA A CA 1
ATOM 1516 C C . ALA A 1 182 ? -19.819 -5.585 9.849 1.00 87.56 182 ALA A C 1
ATOM 1518 O O . ALA A 1 182 ? -20.547 -4.871 9.164 1.00 87.56 182 ALA A O 1
ATOM 1519 N N . PHE A 1 183 ? -20.296 -6.652 10.501 1.00 88.94 183 PHE A N 1
ATOM 1520 C CA . PHE A 1 183 ? -21.697 -7.097 10.410 1.00 88.94 183 PHE A CA 1
ATOM 1521 C C . PHE A 1 183 ? -22.546 -6.733 11.627 1.00 88.94 183 PHE A C 1
ATOM 1523 O O . PHE A 1 183 ? -23.763 -6.549 11.509 1.00 88.94 183 PHE A O 1
ATOM 1530 N N . PHE A 1 184 ? -21.926 -6.641 12.799 1.00 86.00 184 PHE A N 1
ATOM 1531 C CA . PHE A 1 184 ? -22.583 -6.228 14.025 1.00 86.00 184 PHE A CA 1
ATOM 1532 C C . PHE A 1 184 ? -22.073 -4.832 14.357 1.00 86.00 184 PHE A C 1
ATOM 1534 O O . PHE A 1 184 ? -20.884 -4.657 14.592 1.00 86.00 184 PHE A O 1
ATOM 1541 N N . GLU A 1 185 ? -22.986 -3.857 14.385 1.00 80.56 185 GLU A N 1
ATOM 1542 C CA . GLU A 1 185 ? -22.764 -2.436 14.712 1.00 80.56 185 GLU A CA 1
ATOM 1543 C C . GLU A 1 185 ? -22.347 -2.254 16.191 1.00 80.56 185 GLU A C 1
ATOM 1545 O O . GLU A 1 185 ? -22.993 -1.588 17.005 1.00 80.56 185 GLU A O 1
ATOM 1550 N N . ILE A 1 186 ? -21.282 -2.946 16.591 1.00 84.62 186 ILE A N 1
ATOM 1551 C CA . ILE A 1 186 ? -20.733 -2.958 17.936 1.00 84.62 186 ILE A CA 1
ATOM 1552 C C . ILE A 1 186 ? -19.864 -1.720 18.050 1.00 84.62 186 ILE A C 1
ATOM 1554 O O . ILE A 1 186 ? -18.885 -1.558 17.328 1.00 84.62 186 ILE A O 1
ATOM 1558 N N . LYS A 1 187 ? -20.194 -0.846 18.999 1.00 84.62 187 LYS A N 1
ATOM 1559 C CA . LYS A 1 187 ? -19.402 0.361 19.231 1.00 84.62 187 LYS A CA 1
ATOM 1560 C C . LYS A 1 187 ? -17.950 0.007 19.532 1.00 84.62 187 LYS A C 1
ATOM 1562 O O . LYS A 1 187 ? -17.636 -0.723 20.475 1.00 84.62 187 LYS A O 1
ATOM 1567 N N . HIS A 1 188 ? -17.057 0.618 18.771 1.00 79.12 188 HIS A N 1
ATOM 1568 C CA . HIS A 1 188 ? -15.630 0.437 18.925 1.00 79.12 188 HIS A CA 1
ATOM 1569 C C . HIS A 1 188 ? -15.085 1.002 20.243 1.00 79.12 188 HIS A C 1
ATOM 1571 O O . HIS A 1 188 ? -15.009 2.214 20.451 1.00 79.12 188 HIS A O 1
ATOM 1577 N N . HIS A 1 189 ? -14.589 0.119 21.112 1.00 88.19 189 HIS A N 1
ATOM 1578 C CA . HIS A 1 189 ? -13.755 0.516 22.246 1.00 88.19 189 HIS A CA 1
ATOM 1579 C C . HIS A 1 189 ? -12.335 0.903 21.785 1.00 88.19 189 HIS A C 1
ATOM 1581 O O . HIS A 1 189 ? -11.849 0.420 20.760 1.00 88.19 189 HIS A O 1
ATOM 1587 N N . HIS A 1 190 ? -11.611 1.707 22.569 1.00 89.00 190 HIS A N 1
ATOM 1588 C CA . HIS A 1 190 ? -10.232 2.124 22.268 1.00 89.00 190 HIS A CA 1
ATOM 1589 C C . HIS A 1 190 ? -9.291 0.962 21.904 1.00 89.00 190 HIS A C 1
ATOM 1591 O O . HIS A 1 190 ? -8.511 1.074 20.961 1.00 89.00 190 HIS A O 1
ATOM 1597 N N . LEU A 1 191 ? -9.391 -0.159 22.623 1.00 89.88 191 LEU A N 1
ATOM 1598 C CA . LEU A 1 191 ? -8.591 -1.358 22.361 1.00 89.88 191 LEU A CA 1
ATOM 1599 C C . LEU A 1 191 ? -8.930 -1.992 21.002 1.00 89.88 191 LEU A C 1
ATOM 1601 O O . LEU A 1 191 ? -8.021 -2.353 20.265 1.00 89.88 191 LEU A O 1
ATOM 1605 N N . SER A 1 192 ? -10.218 -2.063 20.645 1.00 90.31 192 SER A N 1
ATOM 1606 C CA . SER A 1 192 ? -10.658 -2.609 19.353 1.00 90.31 192 SER A CA 1
ATOM 1607 C C . SER A 1 192 ? -10.079 -1.821 18.181 1.00 90.31 192 SER A C 1
ATOM 1609 O O . SER A 1 192 ? -9.465 -2.401 17.292 1.00 90.31 192 SER A O 1
ATOM 1611 N N . ARG A 1 193 ? -10.160 -0.485 18.252 1.00 90.75 193 ARG A N 1
ATOM 1612 C CA . ARG A 1 193 ? -9.610 0.431 17.243 1.00 90.75 193 ARG A CA 1
ATOM 1613 C C . ARG A 1 193 ? -8.113 0.261 17.110 1.00 90.75 193 ARG A C 1
ATOM 1615 O O . ARG A 1 193 ? -7.599 0.226 16.000 1.00 90.75 193 ARG A O 1
ATOM 1622 N N . PHE A 1 194 ? -7.413 0.154 18.238 1.00 92.75 194 PHE A N 1
ATOM 1623 C CA . PHE A 1 194 ? -5.978 -0.076 18.237 1.00 92.75 194 PHE A CA 1
ATOM 1624 C C . PHE A 1 194 ? -5.619 -1.404 17.560 1.00 92.75 194 PHE A C 1
ATOM 1626 O O . PHE A 1 194 ? -4.815 -1.394 16.633 1.00 92.75 194 PHE A O 1
ATOM 1633 N N . LEU A 1 195 ? -6.235 -2.513 17.979 1.00 92.81 195 LEU A N 1
ATOM 1634 C CA . LEU A 1 195 ? -5.947 -3.846 17.448 1.00 92.81 195 LEU A CA 1
ATOM 1635 C C . LEU A 1 195 ? -6.244 -3.943 15.949 1.00 92.81 195 LEU A C 1
ATOM 1637 O O . LEU A 1 195 ? -5.383 -4.393 15.197 1.00 92.81 195 LEU A O 1
ATOM 1641 N N . LEU A 1 196 ? -7.407 -3.459 15.500 1.00 91.38 196 LEU A N 1
ATOM 1642 C CA . LEU A 1 196 ? -7.781 -3.487 14.082 1.00 91.38 196 LEU A CA 1
ATOM 1643 C C . LEU A 1 196 ? -6.841 -2.628 13.234 1.00 91.38 196 LEU A C 1
ATOM 1645 O O . LEU A 1 196 ? -6.365 -3.037 12.175 1.00 91.38 196 LEU A O 1
ATOM 1649 N N . SER A 1 197 ? -6.527 -1.435 13.734 1.00 92.69 197 SER A N 1
ATOM 1650 C CA . SER A 1 197 ? -5.591 -0.510 13.109 1.00 92.69 197 SER A CA 1
ATOM 1651 C C . SER A 1 197 ? -4.189 -1.105 13.011 1.00 92.69 197 SER A C 1
ATOM 1653 O O . SER A 1 197 ? -3.570 -1.003 11.955 1.00 92.69 197 SER A O 1
ATOM 1655 N N . PHE A 1 198 ? -3.689 -1.733 14.075 1.00 92.69 198 PHE A N 1
ATOM 1656 C CA . PHE A 1 198 ? -2.375 -2.372 14.107 1.00 92.69 198 PHE A CA 1
ATOM 1657 C C . PHE A 1 198 ? -2.314 -3.583 13.171 1.00 92.69 198 PHE A C 1
ATOM 1659 O O . PHE A 1 198 ? -1.405 -3.666 12.352 1.00 92.69 198 PHE A O 1
ATOM 1666 N N . PHE A 1 199 ? -3.314 -4.465 13.212 1.00 94.06 199 PHE A N 1
ATOM 1667 C CA . PHE A 1 199 ? -3.394 -5.615 12.313 1.00 94.06 199 PHE A CA 1
ATOM 1668 C C . PHE A 1 199 ? -3.408 -5.185 10.844 1.00 94.06 199 PHE A C 1
ATOM 1670 O O . PHE A 1 199 ? -2.574 -5.635 10.067 1.00 94.06 199 PHE A O 1
ATOM 1677 N N . THR A 1 200 ? -4.262 -4.220 10.492 1.00 93.25 200 THR A N 1
ATOM 1678 C CA . THR A 1 200 ? -4.334 -3.669 9.128 1.00 93.25 200 THR A CA 1
ATOM 1679 C C . THR A 1 200 ? -2.995 -3.067 8.688 1.00 93.25 200 THR A C 1
ATOM 1681 O O . THR A 1 200 ? -2.593 -3.216 7.538 1.00 93.25 200 THR A O 1
ATOM 1684 N N . CYS A 1 201 ? -2.273 -2.419 9.611 1.00 93.62 201 CYS A N 1
ATOM 1685 C CA . CYS A 1 201 ? -0.919 -1.907 9.383 1.00 93.62 201 CYS A CA 1
ATOM 1686 C C . CYS A 1 201 ? 0.028 -3.031 8.935 1.00 93.62 201 CYS A C 1
ATOM 1688 O O . CYS A 1 201 ? 0.699 -2.907 7.911 1.00 93.62 201 CYS A O 1
ATOM 1690 N N . CYS A 1 202 ? 0.043 -4.140 9.677 1.00 94.25 202 CYS A N 1
ATOM 1691 C CA . CYS A 1 202 ? 0.863 -5.308 9.372 1.00 94.25 202 CYS A CA 1
ATOM 1692 C C . CYS A 1 202 ? 0.442 -5.971 8.053 1.00 94.25 202 CYS A C 1
ATOM 1694 O O . CYS A 1 202 ? 1.306 -6.266 7.230 1.00 94.25 202 CYS A O 1
ATOM 1696 N N . SER A 1 203 ? -0.862 -6.144 7.807 1.00 94.50 203 SER A N 1
ATOM 1697 C CA . SER A 1 203 ? -1.381 -6.721 6.559 1.00 94.50 203 SER A CA 1
ATOM 1698 C C . SER A 1 203 ? -0.953 -5.913 5.333 1.00 94.50 203 SER A C 1
ATOM 1700 O O . SER A 1 203 ? -0.477 -6.491 4.360 1.00 94.50 203 SER A O 1
ATOM 1702 N N . ILE A 1 204 ? -1.053 -4.579 5.389 1.00 94.12 204 ILE A N 1
ATOM 1703 C CA . ILE A 1 204 ? -0.593 -3.691 4.310 1.00 94.12 204 ILE A CA 1
ATOM 1704 C C . ILE A 1 204 ? 0.893 -3.894 4.029 1.00 94.12 204 ILE A C 1
ATOM 1706 O O . ILE A 1 204 ? 1.285 -3.942 2.864 1.00 94.12 204 ILE A O 1
ATOM 1710 N N . LEU A 1 205 ? 1.720 -3.996 5.073 1.00 94.69 205 LEU A N 1
ATOM 1711 C CA . LEU A 1 205 ? 3.159 -4.179 4.905 1.00 94.69 205 LEU A CA 1
ATOM 1712 C C . LEU A 1 205 ? 3.482 -5.518 4.259 1.00 94.69 205 LEU A C 1
ATOM 1714 O O . LEU A 1 205 ? 4.231 -5.530 3.289 1.00 94.69 205 LEU A O 1
ATOM 1718 N N . ILE A 1 206 ? 2.891 -6.610 4.744 1.00 94.81 206 ILE A N 1
ATOM 1719 C CA . ILE A 1 206 ? 3.103 -7.949 4.181 1.00 94.81 206 ILE A CA 1
ATOM 1720 C C . ILE A 1 206 ? 2.717 -7.961 2.697 1.00 94.81 206 ILE A C 1
ATOM 1722 O O . ILE A 1 206 ? 3.544 -8.302 1.856 1.00 94.81 206 ILE A O 1
ATOM 1726 N N . LEU A 1 207 ? 1.507 -7.502 2.361 1.00 95.38 207 LEU A N 1
ATOM 1727 C CA . LEU A 1 207 ? 0.999 -7.512 0.983 1.00 95.38 207 LEU A CA 1
ATOM 1728 C C . LEU A 1 207 ? 1.793 -6.589 0.047 1.00 95.38 207 LEU A C 1
ATOM 1730 O O . LEU A 1 207 ? 1.998 -6.906 -1.122 1.00 95.38 207 LEU A O 1
ATOM 1734 N N . SER A 1 208 ? 2.245 -5.435 0.542 1.00 94.81 208 SER A N 1
ATOM 1735 C CA . SER A 1 208 ? 3.052 -4.500 -0.251 1.00 94.81 208 SER A CA 1
ATOM 1736 C C . SER A 1 208 ? 4.483 -5.005 -0.460 1.00 94.81 208 SER A C 1
ATOM 1738 O O . SER A 1 208 ? 5.036 -4.841 -1.544 1.00 94.81 208 SER A O 1
ATOM 1740 N N . ILE A 1 209 ? 5.094 -5.618 0.560 1.00 94.19 209 ILE A N 1
ATOM 1741 C CA . ILE A 1 209 ? 6.436 -6.209 0.455 1.00 94.19 209 ILE A CA 1
ATOM 1742 C C . ILE A 1 209 ? 6.408 -7.405 -0.499 1.00 94.19 209 ILE A C 1
ATOM 1744 O O . ILE A 1 209 ? 7.261 -7.473 -1.381 1.00 94.19 209 ILE A O 1
ATOM 1748 N N . ASP A 1 210 ? 5.418 -8.297 -0.385 1.00 93.62 210 ASP A N 1
ATOM 1749 C CA . ASP A 1 210 ? 5.275 -9.431 -1.311 1.00 93.62 210 ASP A CA 1
ATOM 1750 C C . ASP A 1 210 ? 5.098 -8.941 -2.755 1.00 93.62 210 ASP A C 1
ATOM 1752 O O . ASP A 1 210 ? 5.757 -9.451 -3.656 1.00 93.62 210 ASP A O 1
ATOM 1756 N N . GLN A 1 211 ? 4.323 -7.871 -2.978 1.00 92.38 211 GLN A N 1
ATOM 1757 C CA . GLN A 1 211 ? 4.191 -7.253 -4.302 1.00 92.38 211 GLN A CA 1
ATOM 1758 C C . GLN A 1 211 ? 5.530 -6.729 -4.853 1.00 92.38 211 GLN A C 1
ATOM 1760 O O . GLN A 1 211 ? 5.801 -6.888 -6.045 1.00 92.38 211 GLN A O 1
ATOM 1765 N N . ILE A 1 212 ? 6.369 -6.107 -4.015 1.00 91.00 212 ILE A N 1
ATOM 1766 C CA . ILE A 1 212 ? 7.707 -5.638 -4.415 1.00 91.00 212 ILE A CA 1
ATOM 1767 C C . ILE A 1 212 ? 8.606 -6.824 -4.773 1.00 91.00 212 ILE A C 1
ATOM 1769 O O . ILE A 1 212 ? 9.255 -6.788 -5.818 1.00 91.00 212 ILE A O 1
ATOM 1773 N N . ILE A 1 213 ? 8.635 -7.866 -3.936 1.00 90.19 213 ILE A N 1
ATOM 1774 C CA . ILE A 1 213 ? 9.460 -9.067 -4.146 1.00 90.19 213 ILE A CA 1
ATOM 1775 C C . ILE A 1 213 ? 9.040 -9.784 -5.434 1.00 90.19 213 ILE A C 1
ATOM 1777 O O . ILE A 1 213 ? 9.885 -10.150 -6.252 1.00 90.19 213 ILE A O 1
ATOM 1781 N N . GLU A 1 214 ? 7.739 -9.955 -5.650 1.00 87.75 214 GLU A N 1
ATOM 1782 C CA . GLU A 1 214 ? 7.201 -10.630 -6.829 1.00 87.75 214 GLU A CA 1
ATOM 1783 C C . GLU A 1 214 ? 7.489 -9.844 -8.119 1.00 87.75 214 GLU A C 1
ATOM 1785 O O . GLU A 1 214 ? 7.839 -10.437 -9.134 1.00 87.75 214 GLU A O 1
ATOM 1790 N N . LEU A 1 215 ? 7.397 -8.510 -8.092 1.00 86.56 215 LEU A N 1
ATOM 1791 C CA . LEU A 1 215 ? 7.762 -7.681 -9.247 1.00 86.56 215 LEU A CA 1
ATOM 1792 C C . LEU A 1 215 ? 9.271 -7.657 -9.501 1.00 86.56 215 LEU A C 1
ATOM 1794 O O . LEU A 1 215 ? 9.690 -7.651 -10.653 1.00 86.56 215 LEU A O 1
ATOM 1798 N N . TYR A 1 216 ? 10.086 -7.658 -8.446 1.00 83.31 216 TYR A N 1
ATOM 1799 C CA . TYR A 1 216 ? 11.542 -7.683 -8.580 1.00 83.31 216 TYR A CA 1
ATOM 1800 C C . TYR A 1 216 ? 12.043 -9.024 -9.136 1.00 83.31 216 TYR A C 1
ATOM 1802 O O . TYR A 1 216 ? 12.917 -9.051 -9.999 1.00 83.31 216 TYR A O 1
ATOM 1810 N N . SER A 1 217 ? 11.470 -10.138 -8.670 1.00 81.69 217 SER A N 1
ATOM 1811 C CA . SER A 1 217 ? 11.865 -11.496 -9.079 1.00 81.69 217 SER A CA 1
ATOM 1812 C C . SER A 1 217 ? 11.482 -11.855 -10.515 1.00 81.69 217 SER A C 1
ATOM 1814 O O . SER A 1 217 ? 12.117 -12.727 -11.101 1.00 81.69 217 SER A O 1
ATOM 1816 N N . GLN A 1 218 ? 10.495 -11.179 -11.107 1.00 74.62 218 GLN A N 1
ATOM 1817 C CA . GLN A 1 218 ? 10.086 -11.431 -12.491 1.00 74.62 218 GLN A CA 1
ATOM 1818 C C . GLN A 1 218 ? 11.065 -10.916 -13.554 1.00 74.62 218 GLN A C 1
ATOM 1820 O O . GLN A 1 218 ? 10.949 -11.318 -14.709 1.00 74.62 218 GLN A O 1
ATOM 1825 N N . GLY A 1 219 ? 12.056 -10.104 -13.175 1.00 62.28 219 GLY A N 1
ATOM 1826 C CA . GLY A 1 219 ? 13.121 -9.670 -14.077 1.00 62.28 219 GLY A CA 1
ATOM 1827 C C . GLY A 1 219 ? 12.649 -8.811 -15.258 1.00 62.28 219 GLY A C 1
ATOM 1828 O O . GLY A 1 219 ? 11.510 -8.347 -15.320 1.00 62.28 219 GLY A O 1
ATOM 1829 N N . ASP A 1 220 ? 13.572 -8.560 -16.188 1.00 58.50 220 ASP A N 1
ATOM 1830 C CA . ASP A 1 220 ? 13.292 -7.861 -17.442 1.00 58.50 220 ASP A CA 1
ATOM 1831 C C . ASP A 1 220 ? 12.421 -8.742 -18.333 1.00 58.50 220 ASP A C 1
ATOM 1833 O O . ASP A 1 220 ? 12.832 -9.823 -18.760 1.00 58.50 220 ASP A O 1
ATOM 1837 N N . ILE A 1 221 ? 11.215 -8.272 -18.626 1.00 56.34 221 ILE A N 1
ATOM 1838 C CA . ILE A 1 221 ? 10.282 -8.993 -19.481 1.00 56.34 221 ILE A CA 1
ATOM 1839 C C . ILE A 1 221 ? 10.782 -8.881 -20.916 1.00 56.34 221 ILE A C 1
ATOM 1841 O O . ILE A 1 221 ? 10.675 -7.842 -21.573 1.00 56.34 221 ILE A O 1
ATOM 1845 N N . THR A 1 222 ? 11.376 -9.971 -21.387 1.00 51.31 222 THR A N 1
ATOM 1846 C CA . THR A 1 222 ? 11.842 -10.119 -22.759 1.00 51.31 222 THR A CA 1
ATOM 1847 C C . THR A 1 222 ? 10.680 -9.936 -23.741 1.00 51.31 222 THR A C 1
ATOM 1849 O O . THR A 1 222 ? 9.500 -10.128 -23.435 1.00 51.31 222 THR A O 1
ATOM 1852 N N . SER A 1 223 ? 11.023 -9.509 -24.953 1.00 54.66 223 SER A N 1
ATOM 1853 C CA . SER A 1 223 ? 10.143 -9.072 -26.046 1.00 54.66 223 SER A CA 1
ATOM 1854 C C . SER A 1 223 ? 9.060 -10.067 -26.499 1.00 54.66 223 SER A C 1
ATOM 1856 O O . SER A 1 223 ? 8.199 -9.685 -27.295 1.00 54.66 223 SER A O 1
ATOM 1858 N N . GLU A 1 224 ? 9.051 -11.295 -25.981 1.00 59.53 224 GLU A N 1
ATOM 1859 C CA . GLU A 1 224 ? 8.176 -12.402 -26.391 1.00 59.53 224 GLU A CA 1
ATOM 1860 C C . GLU A 1 224 ? 6.779 -12.388 -25.745 1.00 59.53 224 GLU A C 1
ATOM 1862 O O . GLU A 1 224 ? 5.902 -13.147 -26.153 1.00 59.53 224 GLU A O 1
ATOM 1867 N N . HIS A 1 225 ? 6.531 -11.511 -24.768 1.00 66.00 225 HIS A N 1
ATOM 1868 C CA . HIS A 1 225 ? 5.254 -11.494 -24.046 1.00 66.00 225 HIS A CA 1
ATOM 1869 C C . HIS A 1 225 ? 4.083 -10.948 -24.875 1.00 66.00 225 HIS A C 1
ATOM 1871 O O . HIS A 1 225 ? 4.193 -9.908 -25.549 1.00 66.00 225 HIS A O 1
ATOM 1877 N N . ARG A 1 226 ? 2.928 -11.618 -24.756 1.00 80.44 226 ARG A N 1
ATOM 1878 C CA . ARG A 1 226 ? 1.654 -11.235 -25.390 1.00 80.44 226 ARG A CA 1
ATOM 1879 C C . ARG A 1 226 ? 1.198 -9.866 -24.874 1.00 80.44 226 ARG A C 1
ATOM 1881 O O . ARG A 1 226 ? 1.482 -9.471 -23.746 1.00 80.44 226 ARG A O 1
ATOM 1888 N N . TRP A 1 227 ? 0.417 -9.135 -25.674 1.00 82.12 227 TRP A N 1
ATOM 1889 C CA . TRP A 1 227 ? -0.111 -7.813 -25.289 1.00 82.12 227 TRP A CA 1
ATOM 1890 C C . TRP A 1 227 ? -0.853 -7.808 -23.941 1.00 82.12 227 TRP A C 1
ATOM 1892 O O . TRP A 1 227 ? -0.746 -6.843 -23.186 1.00 82.12 227 TRP A O 1
ATOM 1902 N N . VAL A 1 228 ? -1.560 -8.894 -23.616 1.00 86.62 228 VAL A N 1
ATOM 1903 C CA . VAL A 1 228 ? -2.280 -9.054 -22.342 1.00 86.62 228 VAL A CA 1
ATOM 1904 C C . VAL A 1 228 ? -1.322 -9.077 -21.148 1.00 86.62 228 VAL A C 1
ATOM 1906 O O . VAL A 1 228 ? -1.558 -8.382 -20.165 1.00 86.62 228 VAL A O 1
ATOM 1909 N N . GLU A 1 229 ? -0.203 -9.795 -21.243 1.00 84.44 229 GLU A N 1
ATOM 1910 C CA . GLU A 1 229 ? 0.804 -9.874 -20.174 1.00 84.44 229 GLU A CA 1
ATOM 1911 C C . GLU A 1 229 ? 1.457 -8.512 -19.926 1.00 84.44 229 GLU A C 1
ATOM 1913 O O . GLU A 1 229 ? 1.678 -8.119 -18.781 1.00 84.44 229 GLU A O 1
ATOM 1918 N N . ARG A 1 230 ? 1.680 -7.733 -20.994 1.00 84.69 230 ARG A N 1
ATOM 1919 C CA . ARG A 1 230 ? 2.174 -6.353 -20.881 1.00 84.69 230 ARG A CA 1
ATOM 1920 C C . ARG A 1 230 ? 1.176 -5.459 -20.148 1.00 84.69 230 ARG A C 1
ATOM 1922 O O . ARG A 1 230 ? 1.581 -4.680 -19.293 1.00 84.69 230 ARG A O 1
ATOM 1929 N N . LEU A 1 231 ? -0.121 -5.574 -20.437 1.00 87.69 231 LEU A N 1
ATOM 1930 C CA . LEU A 1 231 ? -1.154 -4.822 -19.714 1.00 87.69 231 LEU A CA 1
ATOM 1931 C C . LEU A 1 231 ? -1.227 -5.222 -18.236 1.00 87.69 231 LEU A C 1
ATOM 1933 O O . LEU A 1 231 ? -1.307 -4.342 -17.378 1.00 87.69 231 LEU A O 1
ATOM 1937 N N . ILE A 1 232 ? -1.143 -6.520 -17.931 1.00 90.38 232 ILE A N 1
ATOM 1938 C CA . ILE A 1 232 ? -1.080 -7.029 -16.553 1.00 90.38 232 ILE A CA 1
ATOM 1939 C C . ILE A 1 232 ? 0.134 -6.439 -15.831 1.00 90.38 232 ILE A C 1
ATOM 1941 O O . ILE A 1 232 ? -0.003 -5.915 -14.726 1.00 90.38 232 ILE A O 1
ATOM 1945 N N . LEU A 1 233 ? 1.308 -6.449 -16.466 1.00 88.12 233 LEU A N 1
ATOM 1946 C CA . LEU A 1 233 ? 2.522 -5.856 -15.913 1.00 88.12 233 LEU A CA 1
ATOM 1947 C C . LEU A 1 233 ? 2.339 -4.367 -15.610 1.00 88.12 233 LEU A C 1
ATOM 1949 O O . LEU A 1 233 ? 2.627 -3.925 -14.496 1.00 88.12 233 LEU A O 1
ATOM 1953 N N . LEU A 1 234 ? 1.840 -3.594 -16.578 1.00 90.12 234 LEU A N 1
ATOM 1954 C CA . LEU A 1 234 ? 1.588 -2.166 -16.389 1.00 90.12 234 LEU A CA 1
ATOM 1955 C C . LEU A 1 234 ? 0.664 -1.945 -15.199 1.00 90.12 234 LEU A C 1
ATOM 1957 O O . LEU A 1 234 ? 0.976 -1.136 -14.324 1.00 90.12 234 LEU A O 1
ATOM 1961 N N . PHE A 1 235 ? -0.425 -2.702 -15.110 1.00 92.56 235 PHE A N 1
ATOM 1962 C CA . PHE A 1 235 ? -1.356 -2.572 -14.002 1.00 92.56 235 PHE A CA 1
ATOM 1963 C C . PHE A 1 235 ? -0.716 -2.921 -12.652 1.00 92.56 235 PHE A C 1
ATOM 1965 O O . PHE A 1 235 ? -0.960 -2.238 -11.659 1.00 92.56 235 PHE A O 1
ATOM 1972 N N . ARG A 1 236 ? 0.175 -3.915 -12.598 1.00 92.62 236 ARG A N 1
ATOM 1973 C CA . ARG A 1 236 ? 0.915 -4.243 -11.369 1.00 92.62 236 ARG A CA 1
ATOM 1974 C C . ARG A 1 236 ? 1.851 -3.127 -10.928 1.00 92.62 236 ARG A C 1
ATOM 1976 O O . ARG A 1 236 ? 1.898 -2.849 -9.733 1.00 92.62 236 ARG A O 1
ATOM 1983 N N . TYR A 1 237 ? 2.531 -2.452 -11.855 1.00 91.56 237 TYR A N 1
ATOM 1984 C CA . TYR A 1 237 ? 3.335 -1.269 -11.527 1.00 91.56 237 TYR A CA 1
ATOM 1985 C C . TYR A 1 237 ? 2.475 -0.089 -11.055 1.00 91.56 237 TYR A C 1
ATOM 1987 O O . TYR A 1 237 ? 2.858 0.596 -10.107 1.00 91.56 237 TYR A O 1
ATOM 1995 N N . PHE A 1 238 ? 1.290 0.115 -11.641 1.00 94.50 238 PHE A N 1
ATOM 1996 C CA . PHE A 1 238 ? 0.321 1.098 -11.139 1.00 94.50 238 PHE A CA 1
ATOM 1997 C C . PHE A 1 238 ? -0.092 0.791 -9.696 1.00 94.50 238 PHE A C 1
ATOM 1999 O O . PHE A 1 238 ? -0.028 1.665 -8.828 1.00 94.50 238 PHE A O 1
ATOM 2006 N N . LEU A 1 239 ? -0.455 -0.463 -9.415 1.00 94.62 239 LEU A N 1
ATOM 2007 C CA . LEU A 1 239 ? -0.812 -0.898 -8.067 1.00 94.62 239 LEU A CA 1
ATOM 2008 C C . LEU A 1 239 ? 0.366 -0.794 -7.095 1.00 94.62 239 LEU A C 1
ATOM 2010 O O . LEU A 1 239 ? 0.142 -0.426 -5.949 1.00 94.62 239 LEU A O 1
ATOM 2014 N N . LEU A 1 240 ? 1.601 -1.060 -7.536 1.00 93.62 240 LEU A N 1
ATOM 2015 C CA . LEU A 1 240 ? 2.804 -0.851 -6.726 1.00 93.62 240 LEU A CA 1
ATOM 2016 C C . LEU A 1 240 ? 2.966 0.628 -6.351 1.00 93.62 240 LEU A C 1
ATOM 2018 O O . LEU A 1 240 ? 3.245 0.958 -5.201 1.00 93.62 240 LEU A O 1
ATOM 2022 N N . GLY A 1 241 ? 2.755 1.539 -7.304 1.00 93.31 241 GLY A N 1
ATOM 2023 C CA . GLY A 1 241 ? 2.755 2.974 -7.028 1.00 93.31 241 GLY A CA 1
ATOM 2024 C C . GLY A 1 241 ? 1.709 3.360 -5.978 1.00 93.31 241 GLY A C 1
ATOM 2025 O O . GLY A 1 241 ? 2.011 4.110 -5.050 1.00 93.31 241 GLY A O 1
ATOM 2026 N N . LEU A 1 242 ? 0.505 2.792 -6.072 1.00 92.62 242 LEU A N 1
ATOM 2027 C CA . LEU A 1 242 ? -0.572 3.003 -5.104 1.00 92.62 242 LEU A CA 1
ATOM 2028 C C . LEU A 1 242 ? -0.228 2.435 -3.715 1.00 92.62 242 LEU A C 1
ATOM 2030 O O . LEU A 1 242 ? -0.351 3.144 -2.713 1.00 92.62 242 LEU A O 1
ATOM 2034 N N . SER A 1 243 ? 0.230 1.183 -3.645 1.00 93.06 243 SER A N 1
ATOM 2035 C CA . SER A 1 243 ? 0.539 0.482 -2.395 1.00 93.06 243 SER A CA 1
ATOM 2036 C C . SER A 1 243 ? 1.771 1.049 -1.692 1.00 93.06 243 SER A C 1
ATOM 2038 O O . SER A 1 243 ? 1.807 1.077 -0.466 1.00 93.06 243 SER A O 1
ATOM 2040 N N . SER A 1 244 ? 2.741 1.595 -2.428 1.00 93.06 244 SER A N 1
ATOM 2041 C CA . SER A 1 244 ? 3.988 2.144 -1.876 1.00 93.06 244 SER A CA 1
ATOM 2042 C C . SER A 1 244 ? 3.780 3.248 -0.830 1.00 93.06 244 SER A C 1
ATOM 2044 O O . SER A 1 244 ? 4.462 3.278 0.196 1.00 93.06 244 SER A O 1
ATOM 2046 N N . LEU A 1 245 ? 2.799 4.130 -1.044 1.00 89.75 245 LEU A N 1
ATOM 2047 C CA . LEU A 1 245 ? 2.453 5.186 -0.093 1.00 89.75 245 LEU A CA 1
ATOM 2048 C C . LEU A 1 245 ? 1.822 4.601 1.167 1.00 89.75 245 LEU A C 1
ATOM 2050 O O . LEU A 1 245 ? 2.174 5.018 2.271 1.00 89.75 245 LEU A O 1
ATOM 2054 N N . TYR A 1 246 ? 0.948 3.604 1.017 1.00 89.00 246 TYR A N 1
ATOM 2055 C CA . TYR A 1 246 ? 0.398 2.874 2.155 1.00 89.00 246 TYR A CA 1
ATOM 2056 C C . TYR A 1 246 ? 1.493 2.114 2.912 1.00 89.00 246 TYR A C 1
ATOM 2058 O O . TYR A 1 246 ? 1.542 2.205 4.139 1.00 89.00 246 TYR A O 1
ATOM 2066 N N . LEU A 1 247 ? 2.399 1.423 2.216 1.00 91.94 247 LEU A N 1
ATOM 2067 C CA . LEU A 1 247 ? 3.552 0.743 2.807 1.00 91.94 247 LEU A CA 1
ATOM 2068 C C . LEU A 1 247 ? 4.370 1.720 3.639 1.00 91.94 247 LEU A C 1
ATOM 2070 O O . LEU A 1 247 ? 4.592 1.474 4.819 1.00 91.94 247 LEU A O 1
ATOM 2074 N N . PHE A 1 248 ? 4.768 2.852 3.061 1.00 89.69 248 PHE A N 1
ATOM 2075 C CA . PHE A 1 248 ? 5.653 3.788 3.742 1.00 89.69 248 PHE A CA 1
ATOM 2076 C C . PHE A 1 248 ? 4.993 4.401 4.984 1.00 89.69 248 PHE A C 1
ATOM 2078 O O . PHE A 1 248 ? 5.599 4.462 6.053 1.00 89.69 248 PHE A O 1
ATOM 2085 N N . GLN A 1 249 ? 3.723 4.797 4.876 1.00 86.19 249 GLN A N 1
ATOM 2086 C CA . GLN A 1 249 ? 2.949 5.336 5.998 1.00 86.19 249 GLN A CA 1
ATOM 2087 C C . GLN A 1 249 ? 2.835 4.343 7.156 1.00 86.19 249 GLN A C 1
ATOM 2089 O O . GLN A 1 249 ? 3.056 4.699 8.315 1.00 86.19 249 GLN A O 1
ATOM 2094 N N . ASN A 1 250 ? 2.498 3.092 6.845 1.00 90.06 250 ASN A N 1
ATOM 2095 C CA . ASN A 1 250 ? 2.338 2.044 7.846 1.00 90.06 250 ASN A CA 1
ATOM 2096 C C . ASN A 1 250 ? 3.691 1.603 8.427 1.00 90.06 250 ASN A C 1
ATOM 2098 O O . ASN A 1 250 ? 3.789 1.366 9.631 1.00 90.06 250 ASN A O 1
ATOM 2102 N N . LEU A 1 251 ? 4.755 1.605 7.621 1.00 91.19 251 LEU A N 1
ATOM 2103 C CA . LEU A 1 251 ? 6.114 1.317 8.073 1.00 91.19 251 LEU A CA 1
ATOM 2104 C C . LEU A 1 251 ? 6.580 2.352 9.097 1.00 91.19 251 LEU A C 1
ATOM 2106 O O . LEU A 1 251 ? 7.033 1.976 10.173 1.00 91.19 251 LEU A O 1
ATOM 2110 N N . MET A 1 252 ? 6.417 3.646 8.810 1.00 86.62 252 MET A N 1
ATOM 2111 C CA . MET A 1 252 ? 6.804 4.716 9.739 1.00 86.62 252 MET A CA 1
ATOM 2112 C C . MET A 1 252 ? 6.050 4.632 11.072 1.00 86.62 252 MET A C 1
ATOM 2114 O O . MET A 1 252 ? 6.632 4.884 12.129 1.00 86.62 252 MET A O 1
ATOM 2118 N N . LEU A 1 253 ? 4.772 4.239 11.040 1.00 86.94 253 LEU A N 1
ATOM 2119 C CA . LEU A 1 253 ? 3.984 4.032 12.255 1.00 86.94 253 LEU A CA 1
ATOM 2120 C C . LEU A 1 253 ? 4.512 2.859 13.083 1.00 86.94 253 LEU A C 1
ATOM 2122 O O . LEU A 1 253 ? 4.666 3.013 14.296 1.00 86.94 253 LEU A O 1
ATOM 2126 N N . LEU A 1 254 ? 4.851 1.729 12.457 1.00 90.38 254 LEU A N 1
ATOM 2127 C CA . LEU A 1 254 ? 5.443 0.595 13.174 1.00 90.38 254 LEU A CA 1
ATOM 2128 C C . LEU A 1 254 ? 6.858 0.886 13.676 1.00 90.38 254 LEU A C 1
ATOM 2130 O O . LEU A 1 254 ? 7.185 0.524 14.804 1.00 90.38 254 LEU A O 1
ATOM 2134 N N . LEU A 1 255 ? 7.681 1.580 12.886 1.00 88.44 255 LEU A N 1
ATOM 2135 C CA . LEU A 1 255 ? 9.056 1.916 13.261 1.00 88.44 255 LEU A CA 1
ATOM 2136 C C . LEU A 1 255 ? 9.120 2.747 14.545 1.00 88.44 255 LEU A C 1
ATOM 2138 O O . LEU A 1 255 ? 10.069 2.621 15.314 1.00 88.44 255 LEU A O 1
ATOM 2142 N N . SER A 1 256 ? 8.091 3.545 14.826 1.00 85.56 256 SER A N 1
ATOM 2143 C CA . SER A 1 256 ? 8.033 4.348 16.049 1.00 85.56 256 SER A CA 1
ATOM 2144 C C . SER A 1 256 ? 7.815 3.534 17.338 1.00 85.56 256 SER A C 1
ATOM 2146 O O . SER A 1 256 ? 8.010 4.069 18.429 1.00 85.56 256 SER A O 1
ATOM 2148 N N . TYR A 1 257 ? 7.471 2.243 17.235 1.00 88.94 257 TYR A N 1
ATOM 2149 C CA . TYR A 1 257 ? 7.459 1.312 18.369 1.00 88.94 257 TYR A CA 1
ATOM 2150 C C . TYR A 1 257 ? 8.833 0.707 18.673 1.00 88.94 257 TYR A C 1
ATOM 2152 O O . TYR A 1 257 ? 8.989 0.083 19.720 1.00 88.94 257 TYR A O 1
ATOM 2160 N N . PHE A 1 258 ? 9.836 0.867 17.804 1.00 87.69 258 PHE A N 1
ATOM 2161 C CA . PHE A 1 258 ? 11.175 0.375 18.113 1.00 87.69 258 PHE A CA 1
ATOM 2162 C C . PHE A 1 258 ? 11.847 1.253 19.180 1.00 87.69 258 PHE A C 1
ATOM 2164 O O . PHE A 1 258 ? 11.739 2.483 19.139 1.00 87.69 258 PHE A O 1
ATOM 2171 N N . PRO A 1 259 ? 12.563 0.647 20.144 1.00 81.69 259 PRO A N 1
ATOM 2172 C CA . PRO A 1 259 ? 13.205 1.386 21.217 1.00 81.69 259 PRO A CA 1
ATOM 2173 C C . PRO A 1 259 ? 14.307 2.287 20.665 1.00 81.69 259 PRO A C 1
ATOM 2175 O O . PRO A 1 259 ? 15.303 1.827 20.107 1.00 81.69 259 PRO A O 1
ATOM 2178 N N . ASN A 1 260 ? 14.163 3.592 20.878 1.00 74.81 260 ASN A N 1
ATOM 2179 C CA . ASN A 1 260 ? 15.238 4.535 20.622 1.00 74.81 260 ASN A CA 1
ATOM 2180 C C . ASN A 1 260 ? 16.185 4.533 21.831 1.00 74.81 260 ASN A C 1
ATOM 2182 O O . ASN A 1 260 ? 15.825 5.012 22.908 1.00 74.81 260 ASN A O 1
ATOM 2186 N N . LYS A 1 261 ? 17.402 3.999 21.652 1.00 61.72 261 LYS A N 1
ATOM 2187 C CA . LYS A 1 261 ? 18.428 3.835 22.706 1.00 61.72 261 LYS A CA 1
ATOM 2188 C C . LYS A 1 261 ? 18.780 5.130 23.464 1.00 61.72 261 LYS A C 1
ATOM 2190 O O . LYS A 1 261 ? 19.421 5.056 24.507 1.00 61.72 261 LYS A O 1
ATOM 2195 N N . TYR A 1 262 ? 18.358 6.299 22.980 1.00 63.19 262 TYR A N 1
ATOM 2196 C CA . TYR A 1 262 ? 18.834 7.602 23.449 1.00 63.19 262 TYR A CA 1
ATOM 2197 C C . TYR A 1 262 ? 17.773 8.507 24.098 1.00 63.19 262 TYR A C 1
ATOM 2199 O O . TYR A 1 262 ? 18.092 9.638 24.463 1.00 63.19 262 TYR A O 1
ATOM 2207 N N . THR A 1 263 ? 16.520 8.068 24.272 1.00 64.75 263 THR A N 1
ATOM 2208 C CA . THR A 1 263 ? 15.439 8.955 24.752 1.00 64.75 263 THR A CA 1
ATOM 2209 C C . THR A 1 263 ? 14.695 8.425 25.979 1.00 64.75 263 THR A C 1
ATOM 2211 O O . THR A 1 263 ? 14.030 7.395 25.949 1.00 64.75 263 THR A O 1
ATOM 2214 N N . ARG A 1 264 ? 14.706 9.212 27.071 1.00 72.81 264 ARG A N 1
ATOM 2215 C CA . ARG A 1 264 ? 13.858 8.993 28.267 1.00 72.81 264 ARG A CA 1
ATOM 2216 C C . ARG A 1 264 ? 12.348 9.113 27.975 1.00 72.81 264 ARG A C 1
ATOM 2218 O O . ARG A 1 264 ? 11.542 8.792 28.841 1.00 72.81 264 ARG A O 1
ATOM 2225 N N . SER A 1 265 ? 11.965 9.586 26.784 1.00 82.88 265 SER A N 1
ATOM 2226 C CA . SER A 1 265 ? 10.578 9.788 26.340 1.00 82.88 265 SER A CA 1
ATOM 2227 C C . SER A 1 265 ? 9.944 8.578 25.650 1.00 82.88 265 SER A C 1
ATOM 2229 O O . SER A 1 265 ? 8.781 8.661 25.270 1.00 82.88 265 SER A O 1
ATOM 2231 N N . TYR A 1 266 ? 10.642 7.445 25.518 1.00 85.38 266 TYR A N 1
ATOM 2232 C CA . TYR A 1 266 ? 10.142 6.297 24.751 1.00 85.38 266 TYR A CA 1
ATOM 2233 C C . TYR A 1 266 ? 8.702 5.889 25.116 1.00 85.38 266 TYR A C 1
ATOM 2235 O O . TYR A 1 266 ? 7.845 5.785 24.245 1.00 85.38 266 TYR A O 1
ATOM 2243 N N . PHE A 1 267 ? 8.379 5.755 26.407 1.00 86.19 267 PHE A N 1
ATOM 2244 C CA . PHE A 1 267 ? 7.021 5.386 26.828 1.00 86.19 267 PHE A CA 1
ATOM 2245 C C . PHE A 1 267 ? 5.959 6.437 26.478 1.00 86.19 267 PHE A C 1
ATOM 2247 O O . PHE A 1 267 ? 4.815 6.078 26.186 1.00 86.19 267 PHE A O 1
ATOM 2254 N N . SER A 1 268 ? 6.305 7.730 26.493 1.00 87.56 268 SER A N 1
ATOM 2255 C CA . SER A 1 268 ? 5.377 8.767 26.031 1.00 87.56 268 SER A CA 1
ATOM 2256 C C . SER A 1 268 ? 5.182 8.717 24.519 1.00 87.56 268 SER A C 1
ATOM 2258 O O . SER A 1 268 ? 4.057 8.918 24.063 1.00 87.56 268 SER A O 1
ATOM 2260 N N . ASP A 1 269 ? 6.231 8.382 23.769 1.00 85.69 269 ASP A N 1
ATOM 2261 C CA . ASP A 1 269 ? 6.200 8.287 22.309 1.00 85.69 269 ASP A CA 1
ATOM 2262 C C . ASP A 1 269 ? 5.380 7.062 21.865 1.00 85.69 269 ASP A C 1
ATOM 2264 O O . ASP A 1 269 ? 4.474 7.193 21.042 1.00 85.69 269 ASP A O 1
ATOM 2268 N N . VAL A 1 270 ? 5.565 5.908 22.518 1.00 89.31 270 VAL A N 1
ATOM 2269 C CA . VAL A 1 270 ? 4.731 4.702 22.344 1.00 89.31 270 VAL A CA 1
ATOM 2270 C C . VAL A 1 270 ? 3.264 5.001 22.642 1.00 89.31 270 VAL A C 1
ATOM 2272 O O . VAL A 1 270 ? 2.382 4.667 21.852 1.00 89.31 270 VAL A O 1
ATOM 2275 N N . LYS A 1 271 ? 2.976 5.682 23.760 1.00 90.50 271 LYS A N 1
ATOM 2276 C CA . LYS A 1 271 ? 1.602 6.067 24.113 1.00 90.50 271 LYS A CA 1
ATOM 2277 C C . LYS A 1 271 ? 1.000 7.008 23.069 1.00 90.50 271 LYS A C 1
ATOM 2279 O O . LYS A 1 271 ? -0.175 6.871 22.725 1.00 90.50 271 LYS A O 1
ATOM 2284 N N . GLN A 1 272 ? 1.787 7.951 22.555 1.00 89.62 272 GLN A N 1
ATOM 2285 C CA . GLN A 1 272 ? 1.360 8.849 21.489 1.00 89.62 272 GLN A CA 1
ATOM 2286 C C . GLN A 1 272 ? 1.082 8.082 20.193 1.00 89.62 272 GLN A C 1
ATOM 2288 O O . GLN A 1 272 ? 0.054 8.335 19.565 1.00 89.62 272 GLN A O 1
ATOM 2293 N N . ASN A 1 273 ? 1.925 7.121 19.822 1.00 88.75 273 ASN A N 1
ATOM 2294 C CA . ASN A 1 273 ? 1.727 6.331 18.613 1.00 88.75 273 ASN A CA 1
ATOM 2295 C C . ASN A 1 273 ? 0.503 5.409 18.707 1.00 88.75 273 ASN A C 1
ATOM 2297 O O . ASN A 1 273 ? -0.305 5.342 17.782 1.00 88.75 273 ASN A O 1
ATOM 2301 N N . THR A 1 274 ? 0.260 4.807 19.872 1.00 91.75 274 THR A N 1
ATOM 2302 C CA . THR A 1 274 ? -0.979 4.060 20.137 1.00 91.75 274 THR A CA 1
ATOM 2303 C C . THR A 1 274 ? -2.213 4.949 19.988 1.00 91.75 274 THR A C 1
ATOM 2305 O O . THR A 1 274 ? -3.204 4.544 19.381 1.00 91.75 274 THR A O 1
ATOM 2308 N N . LEU A 1 275 ? -2.160 6.199 20.460 1.00 91.88 275 LEU A N 1
ATOM 2309 C CA . LEU A 1 275 ? -3.246 7.157 20.234 1.00 91.88 275 LEU A CA 1
ATOM 2310 C C . LEU A 1 275 ? -3.415 7.520 18.754 1.00 91.88 275 LEU A C 1
ATOM 2312 O O . LEU A 1 275 ? -4.544 7.768 18.336 1.00 91.88 275 LEU A O 1
ATOM 2316 N N . ILE A 1 276 ? -2.341 7.547 17.963 1.00 89.75 276 ILE A N 1
ATOM 2317 C CA . ILE A 1 276 ? -2.419 7.740 16.509 1.00 89.75 276 ILE A CA 1
ATOM 2318 C C . ILE A 1 276 ? -3.141 6.553 15.856 1.00 89.75 276 ILE A C 1
ATOM 2320 O O . ILE A 1 276 ? -4.081 6.769 15.090 1.00 89.75 276 ILE A O 1
ATOM 2324 N N . HIS A 1 277 ? -2.788 5.316 16.218 1.00 89.94 277 HIS A N 1
ATOM 2325 C CA . HIS A 1 277 ? -3.474 4.112 15.739 1.00 89.94 277 HIS A CA 1
ATOM 2326 C C . HIS A 1 277 ? -4.966 4.098 16.079 1.00 89.94 277 HIS A C 1
ATOM 2328 O O . HIS A 1 277 ? -5.778 3.728 15.232 1.00 89.94 277 HIS A O 1
ATOM 2334 N N . ILE A 1 278 ? -5.330 4.531 17.286 1.00 91.06 278 ILE A N 1
ATOM 2335 C CA . ILE A 1 278 ? -6.727 4.655 17.714 1.00 91.06 278 ILE A CA 1
ATOM 2336 C C . ILE A 1 278 ? -7.445 5.732 16.894 1.00 91.06 278 ILE A C 1
ATOM 2338 O O . ILE A 1 278 ? -8.519 5.479 16.358 1.00 91.06 278 ILE A O 1
ATOM 2342 N N . LYS A 1 279 ? -6.859 6.933 16.790 1.00 89.62 279 LYS A N 1
ATOM 2343 C CA . LYS A 1 279 ? -7.491 8.096 16.145 1.00 89.62 279 LYS A CA 1
ATOM 2344 C C . LYS A 1 279 ? -7.658 7.942 14.639 1.00 89.62 279 LYS A C 1
ATOM 2346 O O . LYS A 1 279 ? -8.591 8.521 14.096 1.00 89.62 279 LYS A O 1
ATOM 2351 N N . ARG A 1 280 ? -6.758 7.216 13.965 1.00 85.94 280 ARG A N 1
ATOM 2352 C CA . ARG A 1 280 ? -6.864 6.982 12.516 1.00 85.94 280 ARG A CA 1
ATOM 2353 C C . ARG A 1 280 ? -7.992 6.017 12.162 1.00 85.94 280 ARG A C 1
ATOM 2355 O O . ARG A 1 280 ? -8.452 6.031 11.031 1.00 85.94 280 ARG A O 1
ATOM 2362 N N . PHE A 1 281 ? -8.417 5.169 13.093 1.00 85.50 281 PHE A N 1
ATOM 2363 C CA . PHE A 1 281 ? -9.533 4.268 12.855 1.00 85.50 281 PHE A CA 1
ATOM 2364 C C . PHE A 1 281 ? -10.848 5.045 12.983 1.00 85.50 281 PHE A C 1
ATOM 2366 O O . PHE A 1 281 ? -11.040 5.720 13.995 1.00 85.50 281 PHE A O 1
ATOM 2373 N N . SER A 1 282 ? -11.707 5.002 11.969 1.00 83.06 282 SER A N 1
ATOM 2374 C CA . SER A 1 282 ? -12.970 5.740 11.910 1.00 83.06 282 SER A CA 1
ATOM 2375 C C . SER A 1 282 ? -13.909 5.326 13.041 1.00 83.06 282 SER A C 1
ATOM 2377 O O . SER A 1 282 ? -13.853 4.202 13.533 1.00 83.06 282 SER A O 1
ATOM 2379 N N . GLU A 1 283 ? -14.757 6.256 13.465 1.00 79.88 283 GLU A N 1
ATOM 2380 C CA . GLU A 1 283 ? -15.905 5.951 14.330 1.00 79.88 283 GLU A CA 1
ATOM 2381 C C . GLU A 1 283 ? -17.155 5.626 13.506 1.00 79.88 283 GLU A C 1
ATOM 2383 O O . GLU A 1 283 ? -18.101 5.056 14.040 1.00 79.88 283 GLU A O 1
ATOM 2388 N N . ASP A 1 284 ? -17.133 5.969 12.215 1.00 80.75 284 ASP A N 1
ATOM 2389 C CA . ASP A 1 284 ? -18.204 5.659 11.280 1.00 80.75 284 ASP A CA 1
ATOM 2390 C C . ASP A 1 284 ? -18.149 4.171 10.932 1.00 80.75 284 ASP A C 1
ATOM 2392 O O . ASP A 1 284 ? -17.124 3.675 10.447 1.00 80.75 284 ASP A O 1
ATOM 2396 N N . GLN A 1 285 ? -19.264 3.493 11.183 1.00 81.50 285 GLN A N 1
ATOM 2397 C CA . GLN A 1 285 ? -19.442 2.081 10.873 1.00 81.50 285 GLN A CA 1
ATOM 2398 C C . GLN A 1 285 ? -19.945 1.921 9.447 1.00 81.50 285 GLN A C 1
ATOM 2400 O O . GLN A 1 285 ? -20.665 2.784 8.932 1.00 81.50 285 GLN A O 1
ATOM 2405 N N . ILE A 1 286 ? -19.567 0.819 8.808 1.00 85.44 286 ILE A N 1
ATOM 2406 C CA . ILE A 1 286 ? -20.134 0.488 7.500 1.00 85.44 286 ILE A CA 1
ATOM 2407 C C . ILE A 1 286 ? -21.548 -0.058 7.674 1.00 85.44 286 ILE A C 1
ATOM 2409 O O . ILE A 1 286 ? -21.862 -0.730 8.657 1.00 85.44 286 ILE A O 1
ATOM 2413 N N . SER A 1 287 ? -22.420 0.209 6.709 1.00 88.81 287 SER A N 1
ATOM 2414 C CA . SER A 1 287 ? -23.738 -0.420 6.713 1.00 88.81 287 SER A CA 1
ATOM 2415 C C . SER A 1 287 ? -23.610 -1.923 6.452 1.00 88.81 287 SER A C 1
ATOM 2417 O O . SER A 1 287 ? -22.760 -2.376 5.681 1.00 88.81 287 SER A O 1
ATOM 2419 N N . LYS A 1 288 ? -24.518 -2.720 7.024 1.00 90.44 288 LYS A N 1
ATOM 2420 C CA . LYS A 1 288 ? -24.562 -4.176 6.783 1.00 90.44 288 LYS A CA 1
ATOM 2421 C C . LYS A 1 288 ? -24.654 -4.520 5.296 1.00 90.44 288 LYS A C 1
ATOM 2423 O O . LYS A 1 288 ? -24.107 -5.527 4.858 1.00 90.44 288 LYS A O 1
ATOM 2428 N N . THR A 1 289 ? -25.334 -3.684 4.512 1.00 90.38 289 THR A N 1
ATOM 2429 C CA . THR A 1 289 ? -25.438 -3.827 3.054 1.00 90.38 289 THR A CA 1
ATOM 2430 C C . THR A 1 289 ? -24.091 -3.658 2.358 1.00 90.38 289 THR A C 1
ATOM 2432 O O . THR A 1 289 ? -23.762 -4.446 1.474 1.00 90.38 289 THR A O 1
ATOM 2435 N N . GLU A 1 290 ? -23.282 -2.685 2.779 1.00 89.81 290 GLU A N 1
ATOM 2436 C CA . GLU A 1 290 ? -21.925 -2.490 2.257 1.00 89.81 290 GLU A CA 1
ATOM 2437 C C . GLU A 1 290 ? -20.996 -3.635 2.675 1.00 89.81 290 GLU A C 1
ATOM 2439 O O . GLU A 1 290 ? -20.198 -4.093 1.859 1.00 89.81 290 GLU A O 1
ATOM 2444 N N . ALA A 1 291 ? -21.132 -4.143 3.906 1.00 92.06 291 ALA A N 1
ATOM 2445 C CA . ALA A 1 291 ? -20.372 -5.298 4.389 1.00 92.06 291 ALA A CA 1
ATOM 2446 C C . ALA A 1 291 ? -20.671 -6.566 3.573 1.00 92.06 291 ALA A C 1
ATOM 2448 O O . ALA A 1 291 ? -19.747 -7.243 3.117 1.00 92.06 291 ALA A O 1
ATOM 2449 N N . TRP A 1 292 ? -21.955 -6.857 3.327 1.00 93.25 292 TRP A N 1
ATOM 2450 C CA . TRP A 1 292 ? -22.380 -7.967 2.468 1.00 93.25 292 TRP A CA 1
ATOM 2451 C C . TRP A 1 292 ? -21.860 -7.820 1.043 1.00 93.25 292 TRP A C 1
ATOM 2453 O O . TRP A 1 292 ? -21.327 -8.779 0.486 1.00 93.25 292 TRP A O 1
ATOM 2463 N N . PHE A 1 293 ? -21.972 -6.622 0.466 1.00 92.88 293 PHE A N 1
ATOM 2464 C CA . PHE A 1 293 ? -21.439 -6.348 -0.864 1.00 92.88 293 PHE A CA 1
ATOM 2465 C C . PHE A 1 293 ? -19.925 -6.590 -0.920 1.00 92.88 293 PHE A C 1
ATOM 2467 O O . PHE A 1 293 ? -19.453 -7.303 -1.804 1.00 92.88 293 PHE A O 1
ATOM 2474 N N . ALA A 1 294 ? -19.170 -6.053 0.043 1.00 93.00 294 ALA A N 1
ATOM 2475 C CA . ALA A 1 294 ? -17.724 -6.230 0.122 1.00 93.00 294 ALA A CA 1
ATOM 2476 C C . ALA A 1 294 ? -17.339 -7.711 0.237 1.00 93.00 294 ALA A C 1
ATOM 2478 O O . ALA A 1 294 ? -16.452 -8.163 -0.488 1.00 93.00 294 ALA A O 1
ATOM 2479 N N . LEU A 1 295 ? -18.026 -8.477 1.092 1.00 95.00 295 LEU A N 1
ATOM 2480 C CA . LEU A 1 295 ? -17.797 -9.914 1.248 1.00 95.00 295 LEU A CA 1
ATOM 2481 C C . LEU A 1 295 ? -18.062 -10.660 -0.066 1.00 95.00 295 LEU A C 1
ATOM 2483 O O . LEU A 1 295 ? -17.174 -11.343 -0.565 1.00 95.00 295 LEU A O 1
ATOM 2487 N N . ILE A 1 296 ? -19.254 -10.510 -0.649 1.00 95.75 296 ILE A N 1
ATOM 2488 C CA . ILE A 1 296 ? -19.642 -11.243 -1.865 1.00 95.75 296 ILE A CA 1
ATOM 2489 C C . ILE A 1 296 ? -18.707 -10.892 -3.023 1.00 95.75 296 ILE A C 1
ATOM 2491 O O . ILE A 1 296 ? -18.234 -11.790 -3.720 1.00 95.75 296 ILE A O 1
ATOM 2495 N N . PHE A 1 297 ? -18.405 -9.606 -3.212 1.00 95.25 297 PHE A N 1
ATOM 2496 C CA . PHE A 1 297 ? -17.523 -9.147 -4.279 1.00 95.25 297 PHE A CA 1
ATOM 2497 C C . PHE A 1 297 ? -16.114 -9.728 -4.130 1.00 95.25 297 PHE A C 1
ATOM 2499 O O . PHE A 1 297 ? -15.599 -10.334 -5.067 1.00 95.25 297 PHE A O 1
ATOM 2506 N N . THR A 1 298 ? -15.495 -9.580 -2.956 1.00 95.75 298 THR A N 1
ATOM 2507 C CA . THR A 1 298 ? -14.114 -10.042 -2.744 1.00 95.75 298 THR A CA 1
ATOM 2508 C C . THR A 1 298 ? -13.986 -11.553 -2.788 1.00 95.75 298 THR A C 1
ATOM 2510 O O . THR A 1 298 ? -13.082 -12.050 -3.452 1.00 95.75 298 THR A O 1
ATOM 2513 N N . VAL A 1 299 ? -14.906 -12.291 -2.161 1.00 95.19 299 VAL A N 1
ATOM 2514 C CA . VAL A 1 299 ? -14.923 -13.757 -2.231 1.00 95.19 299 VAL A CA 1
ATOM 2515 C C . VAL A 1 299 ? -15.076 -14.211 -3.679 1.00 95.19 299 VAL A C 1
ATOM 2517 O O . VAL A 1 299 ? -14.315 -15.061 -4.120 1.00 95.19 299 VAL A O 1
ATOM 2520 N N . SER A 1 300 ? -15.975 -13.596 -4.455 1.00 96.31 300 SER A N 1
ATOM 2521 C CA . SER A 1 300 ? -16.144 -13.941 -5.873 1.00 96.31 300 SER A CA 1
ATOM 2522 C C . SER A 1 300 ? -14.873 -13.675 -6.681 1.00 96.31 300 SER A C 1
ATOM 2524 O O . SER A 1 300 ? -14.434 -14.545 -7.428 1.00 96.31 300 SER A O 1
ATOM 2526 N N . VAL A 1 301 ? -14.245 -12.504 -6.514 1.00 96.38 301 VAL A N 1
ATOM 2527 C CA . VAL A 1 301 ? -12.995 -12.162 -7.213 1.00 96.38 301 VAL A CA 1
ATOM 2528 C C . VAL A 1 301 ? -11.867 -13.123 -6.832 1.00 96.38 301 VAL A C 1
ATOM 2530 O O . VAL A 1 301 ? -11.166 -13.612 -7.716 1.00 96.38 301 VAL A O 1
ATOM 2533 N N . TYR A 1 302 ? -11.705 -13.440 -5.547 1.00 96.62 302 TYR A N 1
ATOM 2534 C CA . TYR A 1 302 ? -10.659 -14.351 -5.078 1.00 96.62 302 TYR A CA 1
ATOM 2535 C C . TYR A 1 302 ? -10.912 -15.796 -5.506 1.00 96.62 302 TYR A C 1
ATOM 2537 O O . TYR A 1 302 ? -9.989 -16.443 -5.987 1.00 96.62 302 TYR A O 1
ATOM 2545 N N . SER A 1 303 ? -12.147 -16.297 -5.420 1.00 96.00 303 SER A N 1
ATOM 2546 C CA . SER A 1 303 ? -12.497 -17.645 -5.884 1.00 96.00 303 SER A CA 1
ATOM 2547 C C . SER A 1 303 ? -12.309 -17.797 -7.391 1.00 96.00 303 SER A C 1
ATOM 2549 O O . SER A 1 303 ? -11.741 -18.791 -7.836 1.00 96.00 303 SER A O 1
ATOM 2551 N N . LEU A 1 304 ? -12.730 -16.808 -8.187 1.00 96.31 304 LEU A N 1
ATOM 2552 C CA . LEU A 1 304 ? -12.485 -16.815 -9.630 1.00 96.31 304 LEU A CA 1
ATOM 2553 C C . LEU A 1 304 ? -10.985 -16.763 -9.934 1.00 96.31 304 LEU A C 1
ATOM 2555 O O . LEU A 1 304 ? -10.517 -17.495 -10.803 1.00 96.31 304 LEU A O 1
ATOM 2559 N N . ASN A 1 305 ? -10.223 -15.941 -9.208 1.00 96.50 305 ASN A N 1
ATOM 2560 C CA . ASN A 1 305 ? -8.780 -15.875 -9.405 1.00 96.50 305 ASN A CA 1
ATOM 2561 C C . ASN A 1 305 ? -8.073 -17.176 -9.002 1.00 96.50 305 ASN A C 1
ATOM 2563 O O . ASN A 1 305 ? -7.157 -17.586 -9.701 1.00 96.50 305 ASN A O 1
ATOM 2567 N N . TYR A 1 306 ? -8.521 -17.852 -7.943 1.00 94.50 306 TYR A N 1
ATOM 2568 C CA . TYR A 1 306 ? -7.993 -19.156 -7.535 1.00 94.50 306 TYR A CA 1
ATOM 2569 C C . TYR A 1 306 ? -8.247 -20.238 -8.592 1.00 94.50 306 TYR A C 1
ATOM 2571 O O . TYR A 1 306 ? -7.344 -20.998 -8.930 1.00 94.50 306 TYR A O 1
ATOM 2579 N N . ILE A 1 307 ? -9.462 -20.288 -9.153 1.00 95.75 307 ILE A N 1
ATOM 2580 C CA . ILE A 1 307 ? -9.843 -21.303 -10.148 1.00 95.75 307 ILE A CA 1
ATOM 2581 C C . ILE A 1 307 ? -9.136 -21.070 -11.489 1.00 95.75 307 ILE A C 1
ATOM 2583 O O . ILE A 1 307 ? -8.657 -22.018 -12.106 1.00 95.75 307 ILE A O 1
ATOM 2587 N N . TYR A 1 308 ? -9.095 -19.820 -11.958 1.00 94.75 308 TYR A N 1
ATOM 2588 C CA . TYR A 1 308 ? -8.652 -19.500 -13.320 1.00 94.75 308 TYR A CA 1
ATOM 2589 C C . TYR A 1 308 ? -7.232 -18.931 -13.408 1.00 94.75 308 TYR A C 1
ATOM 2591 O O . TYR A 1 308 ? -6.700 -18.840 -14.511 1.00 94.75 308 TYR A O 1
ATOM 2599 N N . GLN A 1 309 ? -6.633 -18.514 -12.288 1.00 91.25 309 GLN A N 1
ATOM 2600 C CA . GLN A 1 309 ? -5.274 -17.957 -12.196 1.00 91.25 309 GLN A CA 1
ATOM 2601 C C . GLN A 1 309 ? -4.986 -16.841 -13.218 1.00 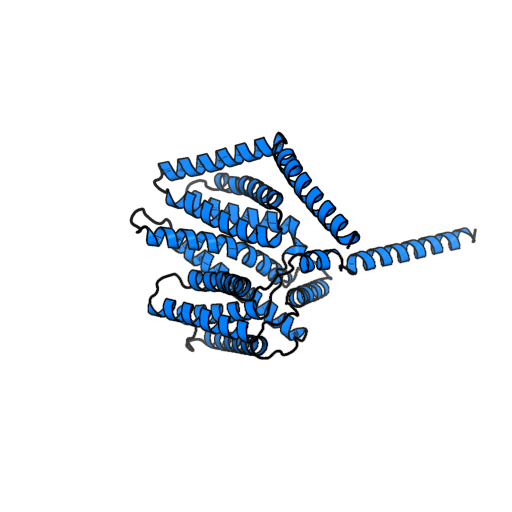91.25 309 GLN A C 1
ATOM 2603 O O . GLN A 1 309 ? -3.886 -16.726 -13.755 1.00 91.25 309 GLN A O 1
ATOM 2608 N N . ILE A 1 310 ? -5.993 -16.003 -13.497 1.00 88.44 310 ILE A N 1
ATOM 2609 C CA . ILE A 1 310 ? -5.940 -14.984 -14.560 1.00 88.44 310 ILE A CA 1
ATOM 2610 C C . ILE A 1 310 ? -4.902 -13.907 -14.235 1.00 88.44 310 ILE A C 1
ATOM 2612 O O . ILE A 1 310 ? -4.196 -13.431 -15.125 1.00 88.44 310 ILE A O 1
ATOM 2616 N N . ILE A 1 311 ? -4.838 -13.488 -12.969 1.00 92.94 311 ILE A N 1
ATOM 2617 C CA . ILE A 1 311 ? -3.926 -12.444 -12.504 1.00 92.94 311 ILE A CA 1
ATOM 2618 C C . ILE A 1 311 ? -3.164 -12.894 -11.253 1.00 92.94 311 ILE A C 1
ATOM 2620 O O . ILE A 1 311 ? -3.665 -13.703 -10.467 1.00 92.94 311 ILE A O 1
ATOM 2624 N N . PRO A 1 312 ? -1.965 -12.333 -11.008 1.00 91.81 312 PRO A N 1
ATOM 2625 C CA . PRO A 1 312 ? -1.223 -12.612 -9.786 1.00 91.81 312 PRO A CA 1
ATOM 2626 C C . PRO A 1 312 ? -2.028 -12.287 -8.525 1.00 91.81 312 PRO A C 1
ATOM 2628 O O . PRO A 1 312 ? -2.771 -11.302 -8.480 1.00 91.81 312 PRO A O 1
ATOM 2631 N N . ILE A 1 313 ? -1.826 -13.078 -7.473 1.00 93.19 313 ILE A N 1
ATOM 2632 C CA . ILE A 1 313 ? -2.558 -12.995 -6.196 1.00 93.19 313 ILE A CA 1
ATOM 2633 C C . ILE A 1 313 ? -2.527 -11.568 -5.632 1.00 93.19 313 ILE A C 1
ATOM 2635 O O . ILE A 1 313 ? -3.568 -10.986 -5.322 1.00 93.19 313 ILE A O 1
ATOM 2639 N N . ASN A 1 314 ? -1.339 -10.958 -5.592 1.00 92.81 314 ASN A N 1
ATOM 2640 C CA . ASN A 1 314 ? -1.151 -9.592 -5.101 1.00 92.81 314 ASN A CA 1
ATOM 2641 C C . ASN A 1 314 ? -1.950 -8.568 -5.911 1.00 92.81 314 ASN A C 1
ATOM 2643 O O . ASN A 1 314 ? -2.531 -7.642 -5.346 1.00 92.81 314 ASN A O 1
ATOM 2647 N N . MET A 1 315 ? -2.014 -8.743 -7.234 1.00 93.75 315 MET A N 1
ATOM 2648 C CA . MET A 1 315 ? -2.810 -7.879 -8.103 1.00 93.75 315 MET A CA 1
ATOM 2649 C C . MET A 1 315 ? -4.299 -8.011 -7.785 1.00 93.75 315 MET A C 1
ATOM 2651 O O . MET A 1 315 ? -4.968 -6.990 -7.673 1.00 93.75 315 MET A O 1
ATOM 2655 N N . SER A 1 316 ? -4.804 -9.231 -7.584 1.00 96.06 316 SER A N 1
ATOM 2656 C CA . SER A 1 316 ? -6.210 -9.484 -7.236 1.00 96.06 316 SER A CA 1
ATOM 2657 C C . SER A 1 316 ? -6.616 -8.825 -5.913 1.00 96.06 316 SER A C 1
ATOM 2659 O O . SER A 1 316 ? -7.654 -8.158 -5.825 1.00 96.06 316 SER A O 1
ATOM 2661 N N . ILE A 1 317 ? -5.758 -8.932 -4.895 1.00 96.25 317 ILE A N 1
ATOM 2662 C CA . ILE A 1 317 ? -5.983 -8.330 -3.575 1.00 96.25 317 ILE A CA 1
ATOM 2663 C C . ILE A 1 317 ? -6.011 -6.802 -3.670 1.00 96.25 317 ILE A C 1
ATOM 2665 O O . ILE A 1 317 ? -6.977 -6.165 -3.245 1.00 96.25 317 ILE A O 1
ATOM 2669 N N . TRP A 1 318 ? -4.986 -6.195 -4.272 1.00 95.38 318 TRP A N 1
ATOM 2670 C CA . TRP A 1 318 ? -4.910 -4.738 -4.406 1.00 95.38 318 TRP A CA 1
ATOM 2671 C C . TRP A 1 318 ? -6.001 -4.166 -5.314 1.00 95.38 318 TRP A C 1
ATOM 2673 O O . TRP A 1 318 ? -6.542 -3.099 -5.019 1.00 95.38 318 TRP A O 1
ATOM 2683 N N . LEU A 1 319 ? -6.376 -4.886 -6.374 1.00 94.56 319 LEU A N 1
ATOM 2684 C CA . LEU A 1 319 ? -7.518 -4.542 -7.217 1.00 94.56 319 LEU A CA 1
ATOM 2685 C C . LEU A 1 319 ? -8.813 -4.539 -6.397 1.00 94.56 319 LEU A C 1
A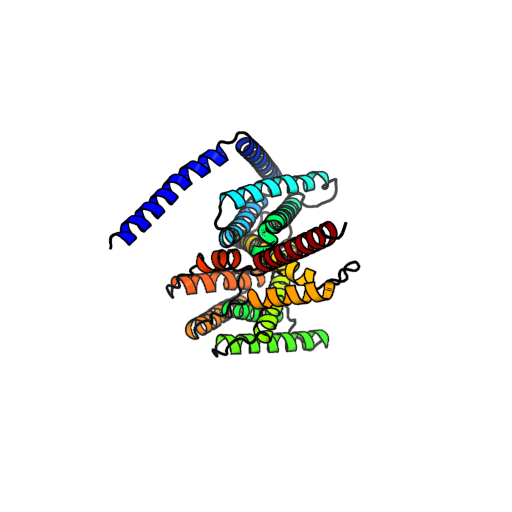TOM 2687 O O . LEU A 1 319 ? -9.588 -3.595 -6.497 1.00 94.56 319 LEU A O 1
ATOM 2691 N N . SER A 1 320 ? -9.030 -5.544 -5.549 1.00 95.56 320 SER A N 1
ATOM 2692 C CA . SER A 1 320 ? -10.214 -5.618 -4.685 1.00 95.56 320 SER A CA 1
ATOM 2693 C C . SER A 1 320 ? -10.265 -4.469 -3.675 1.00 95.56 320 SER A C 1
ATOM 2695 O O . SER A 1 320 ? -11.300 -3.817 -3.531 1.00 95.56 320 SER A O 1
ATOM 2697 N N . ILE A 1 321 ? -9.132 -4.154 -3.038 1.00 93.56 321 ILE A N 1
ATOM 2698 C CA . ILE A 1 321 ? -8.998 -3.018 -2.110 1.00 93.56 321 ILE A CA 1
ATOM 2699 C C . ILE A 1 321 ? -9.272 -1.681 -2.813 1.00 93.56 321 ILE A C 1
ATOM 2701 O O . ILE A 1 321 ? -9.844 -0.777 -2.205 1.00 93.56 321 ILE A O 1
ATOM 2705 N N . LEU A 1 322 ? -8.886 -1.548 -4.084 1.00 92.62 322 LEU A N 1
ATOM 2706 C CA . LEU A 1 322 ? -9.136 -0.352 -4.886 1.00 92.62 322 LEU A CA 1
ATOM 2707 C C . LEU A 1 322 ? -10.595 -0.259 -5.355 1.00 92.62 322 LEU A C 1
ATOM 2709 O O . LEU A 1 322 ? -11.214 0.797 -5.241 1.00 92.62 322 LEU A O 1
ATOM 2713 N N . LEU A 1 323 ? -11.141 -1.340 -5.912 1.00 93.56 323 LEU A N 1
ATOM 2714 C CA . LEU A 1 323 ? -12.438 -1.330 -6.588 1.00 93.56 323 LEU A CA 1
ATOM 2715 C C . LEU A 1 323 ? -13.609 -1.309 -5.614 1.00 93.56 323 LEU A C 1
ATOM 2717 O O . LEU A 1 323 ? -14.561 -0.573 -5.861 1.00 93.56 323 LEU A O 1
ATOM 2721 N N . VAL A 1 324 ? -13.557 -2.059 -4.510 1.00 92.81 324 VAL A N 1
ATOM 2722 C CA . VAL A 1 324 ? -14.703 -2.151 -3.590 1.00 92.81 324 VAL A CA 1
ATOM 2723 C C . VAL A 1 324 ? -15.128 -0.772 -3.066 1.00 92.81 324 VAL A C 1
ATOM 2725 O O . VAL A 1 324 ? -16.303 -0.433 -3.224 1.00 92.81 324 VAL A O 1
ATOM 2728 N N . PRO A 1 325 ? -14.227 0.080 -2.532 1.00 89.06 325 PRO A N 1
ATOM 2729 C CA . PRO A 1 325 ? -14.610 1.419 -2.092 1.00 89.06 325 PRO A CA 1
ATOM 2730 C C . PRO A 1 325 ? -15.139 2.303 -3.228 1.00 89.06 325 PRO A C 1
ATOM 2732 O O . PRO A 1 325 ? -16.091 3.051 -3.018 1.00 89.06 325 PRO A O 1
ATOM 2735 N N . LEU A 1 326 ? -14.561 2.212 -4.434 1.00 88.88 326 LEU A N 1
ATOM 2736 C CA . LEU A 1 326 ? -14.999 2.998 -5.596 1.00 88.88 326 LEU A CA 1
ATOM 2737 C C . LEU A 1 326 ? -16.411 2.615 -6.051 1.00 88.88 326 LEU A C 1
ATOM 2739 O O . LEU A 1 326 ? -17.220 3.487 -6.380 1.00 88.88 326 LEU A O 1
ATOM 2743 N N . VAL A 1 327 ? -16.715 1.317 -6.051 1.00 90.19 327 VAL A N 1
ATOM 2744 C CA . VAL A 1 327 ? -18.036 0.796 -6.405 1.00 90.19 327 VAL A CA 1
ATOM 2745 C C . VAL A 1 327 ? -19.048 1.189 -5.335 1.00 90.19 327 VAL A C 1
ATOM 2747 O O . VAL A 1 327 ? -20.072 1.779 -5.672 1.00 90.19 327 VAL A O 1
ATOM 2750 N N . ILE A 1 328 ? -18.738 0.980 -4.052 1.00 87.62 328 ILE A N 1
ATOM 2751 C CA . ILE A 1 328 ? -19.618 1.395 -2.950 1.00 87.62 328 ILE A CA 1
ATOM 2752 C C . ILE A 1 328 ? -19.926 2.894 -3.042 1.00 87.62 328 ILE A C 1
ATOM 2754 O O . ILE A 1 328 ? -21.088 3.295 -3.017 1.00 87.62 328 ILE A O 1
ATOM 2758 N N . GLN A 1 329 ? -18.904 3.728 -3.240 1.00 83.62 329 GLN A N 1
ATOM 2759 C CA . GLN A 1 329 ? -19.081 5.173 -3.367 1.00 83.62 329 GLN A CA 1
ATOM 2760 C C . GLN A 1 329 ? -20.004 5.552 -4.535 1.00 83.62 329 GLN A C 1
ATOM 2762 O O . GLN A 1 329 ? -20.818 6.468 -4.403 1.00 83.62 329 GLN A O 1
ATOM 2767 N N . SER A 1 330 ? -19.873 4.858 -5.667 1.00 85.06 330 SER A N 1
ATOM 2768 C CA . SER A 1 330 ? -20.647 5.140 -6.878 1.00 85.06 330 SER A CA 1
ATOM 2769 C C . SER A 1 330 ? -22.107 4.698 -6.754 1.00 85.06 330 SER A C 1
ATOM 2771 O O . SER A 1 330 ? -22.998 5.427 -7.181 1.00 85.06 330 SER A O 1
ATOM 2773 N N . PHE A 1 331 ? -22.367 3.532 -6.155 1.00 84.06 331 PHE A N 1
ATOM 2774 C CA . PHE A 1 331 ? -23.717 2.968 -6.050 1.00 84.06 331 PHE A CA 1
ATOM 2775 C C . PHE A 1 331 ? -24.517 3.523 -4.870 1.00 84.06 331 PHE A C 1
ATOM 2777 O O . PHE A 1 331 ? -25.713 3.770 -5.006 1.00 84.06 331 PHE A O 1
ATOM 2784 N N . PHE A 1 332 ? -23.876 3.765 -3.725 1.00 74.81 332 PHE A N 1
ATOM 2785 C CA . PHE A 1 332 ? -24.571 4.191 -2.505 1.00 74.81 332 PHE A CA 1
ATOM 2786 C C . PHE A 1 332 ? -24.600 5.718 -2.317 1.00 74.81 332 PHE A C 1
ATOM 2788 O O . PHE A 1 332 ? -25.019 6.203 -1.269 1.00 74.81 332 PHE A O 1
ATOM 2795 N N . ASN A 1 333 ? -24.197 6.500 -3.334 1.00 58.50 333 ASN A N 1
ATOM 2796 C CA . ASN A 1 333 ? -24.198 7.973 -3.321 1.00 58.50 333 ASN A CA 1
ATOM 2797 C C . ASN A 1 333 ? -23.537 8.582 -2.072 1.00 58.50 333 ASN A C 1
ATOM 2799 O O . ASN A 1 333 ? -23.913 9.661 -1.597 1.00 58.50 333 ASN A O 1
ATOM 2803 N N . TYR A 1 334 ? -22.520 7.904 -1.540 1.00 56.91 334 TYR A N 1
ATOM 2804 C CA . TYR A 1 334 ? -21.826 8.373 -0.357 1.00 56.91 334 TYR A CA 1
ATOM 2805 C C . TYR A 1 334 ? -20.986 9.600 -0.728 1.00 56.91 334 TYR A C 1
ATOM 2807 O O . TYR A 1 334 ? -19.914 9.509 -1.335 1.00 56.91 334 TYR A O 1
ATOM 2815 N N . LYS A 1 335 ? -21.468 10.795 -0.367 1.00 46.53 335 LYS A N 1
ATOM 2816 C CA . LYS A 1 335 ? -20.627 11.994 -0.351 1.00 46.53 335 LYS A CA 1
ATOM 2817 C C . LYS A 1 335 ? -19.631 11.826 0.786 1.00 46.53 335 LYS A C 1
ATOM 2819 O O . LYS A 1 335 ? -19.904 12.226 1.913 1.00 46.53 335 LYS A O 1
ATOM 2824 N N . ILE A 1 336 ? -18.456 11.275 0.485 1.00 46.75 336 ILE A N 1
ATOM 2825 C CA . ILE A 1 336 ? -17.319 11.413 1.390 1.00 46.75 336 ILE A CA 1
ATOM 2826 C C . ILE A 1 336 ? -17.016 12.906 1.458 1.00 46.75 336 ILE A C 1
ATOM 2828 O O . ILE A 1 336 ? -16.440 13.491 0.536 1.00 46.75 336 ILE A O 1
ATOM 2832 N N . ASP A 1 337 ? -17.429 13.542 2.548 1.00 37.81 337 ASP A N 1
ATOM 2833 C CA . ASP A 1 337 ? -17.088 14.923 2.828 1.00 37.81 337 ASP A CA 1
ATOM 2834 C C . ASP A 1 337 ? -15.623 14.967 3.291 1.00 37.81 337 ASP A C 1
ATOM 2836 O O . ASP A 1 337 ? -15.304 15.197 4.460 1.00 37.81 337 ASP A O 1
ATOM 2840 N N . HIS A 1 338 ? -14.700 14.717 2.351 1.00 43.94 338 HIS A N 1
ATOM 2841 C CA . HIS A 1 338 ? -13.247 14.804 2.542 1.00 43.94 338 HIS A CA 1
ATOM 2842 C C . HIS A 1 338 ? -12.811 16.199 3.035 1.00 43.94 338 HIS A C 1
ATOM 2844 O O . HIS A 1 338 ? -11.679 16.381 3.483 1.00 43.94 338 HIS A O 1
ATOM 2850 N N . SER A 1 339 ? -13.708 17.192 2.970 1.00 32.72 339 SER A N 1
ATOM 2851 C CA . SER A 1 339 ? -13.517 18.534 3.515 1.00 32.72 339 SER A CA 1
ATOM 2852 C C . SER A 1 339 ? -13.523 18.567 5.051 1.00 32.72 339 SER A C 1
ATOM 2854 O O . SER A 1 339 ? -12.908 19.453 5.648 1.00 32.72 339 SER A O 1
ATOM 2856 N N . SER A 1 340 ? -14.158 17.592 5.709 1.00 30.34 340 SER A N 1
ATOM 2857 C CA . SER A 1 340 ? -14.363 17.609 7.159 1.00 30.34 340 SER A CA 1
ATOM 2858 C C . SER A 1 340 ? -13.252 16.907 7.948 1.00 30.34 340 SER A C 1
ATOM 2860 O O . SER A 1 340 ? -12.986 17.302 9.080 1.00 30.34 340 SER A O 1
ATOM 2862 N N . THR A 1 341 ? -12.539 15.939 7.370 1.00 39.03 341 THR A N 1
ATOM 2863 C CA . THR A 1 341 ? -11.508 15.150 8.072 1.00 39.03 341 THR A CA 1
ATOM 2864 C C . THR A 1 341 ? -10.145 15.845 8.106 1.00 39.03 341 THR A C 1
ATOM 2866 O O . THR A 1 341 ? -9.542 15.946 9.176 1.00 39.03 341 THR A O 1
ATOM 2869 N N . ALA A 1 342 ? -9.694 16.437 6.994 1.00 34.91 342 ALA A N 1
ATOM 2870 C CA . ALA A 1 342 ? -8.434 17.193 6.961 1.00 34.91 342 ALA A CA 1
ATOM 2871 C C . ALA A 1 342 ? -8.536 18.549 7.692 1.00 34.91 342 ALA A C 1
ATOM 2873 O O . ALA A 1 342 ? -7.611 18.959 8.395 1.00 34.91 342 ALA A O 1
ATOM 2874 N N . ALA A 1 343 ? -9.684 19.234 7.589 1.00 29.52 343 ALA A N 1
ATOM 2875 C CA . ALA A 1 343 ? -9.901 20.515 8.263 1.00 29.52 343 ALA A CA 1
ATOM 2876 C C . ALA A 1 343 ? -10.134 20.360 9.777 1.00 29.52 343 ALA A C 1
ATOM 2878 O O . ALA A 1 343 ? -9.657 21.195 10.547 1.00 29.52 343 ALA A O 1
ATOM 2879 N N . LYS A 1 344 ? -10.794 19.284 10.241 1.00 33.88 344 LYS A N 1
ATOM 2880 C CA . LYS A 1 344 ? -10.934 19.024 11.686 1.00 33.88 344 LYS A CA 1
ATOM 2881 C C . LYS A 1 344 ? -9.595 18.650 12.324 1.00 33.88 344 LYS A C 1
ATOM 2883 O O . LYS A 1 344 ? -9.280 19.214 13.365 1.00 33.88 344 LYS A O 1
ATOM 2888 N N . GLN A 1 345 ? -8.751 17.834 11.684 1.00 38.78 345 GLN A N 1
ATOM 2889 C CA . GLN A 1 345 ? -7.412 17.522 12.216 1.00 38.78 345 GLN A CA 1
ATOM 2890 C C . GLN A 1 345 ? -6.484 18.751 12.293 1.00 38.78 345 GLN A C 1
ATOM 2892 O O . GLN A 1 345 ? -5.699 18.862 13.236 1.00 38.78 345 GLN A O 1
ATOM 2897 N N . HIS A 1 346 ? -6.614 19.715 11.373 1.00 36.16 346 HIS A N 1
ATOM 2898 C CA . HIS A 1 346 ? -5.847 20.967 11.425 1.00 36.16 346 HIS A CA 1
ATOM 2899 C C . HIS A 1 346 ? -6.333 21.957 12.500 1.00 36.16 346 HIS A C 1
ATOM 2901 O O . HIS A 1 346 ? -5.538 22.764 12.987 1.00 36.16 346 HIS A O 1
ATOM 2907 N N . VAL A 1 347 ? -7.614 21.903 12.886 1.00 35.03 347 VAL A N 1
ATOM 2908 C CA . VAL A 1 347 ? -8.222 22.831 13.860 1.00 35.03 347 VAL A CA 1
ATOM 2909 C C . VAL A 1 347 ? -8.273 22.240 15.278 1.00 35.03 347 VAL A C 1
ATOM 2911 O O . VAL A 1 347 ? -8.218 22.988 16.252 1.00 35.03 347 VAL A O 1
ATOM 2914 N N . SER A 1 348 ? -8.279 20.913 15.436 1.00 30.91 348 SER A N 1
ATOM 2915 C CA . SER A 1 348 ? -8.366 20.230 16.734 1.00 30.91 348 SER A CA 1
ATOM 2916 C C . SER A 1 348 ? -7.043 19.597 17.190 1.00 30.91 348 SER A C 1
ATOM 2918 O O . SER A 1 348 ? -7.018 18.452 17.644 1.00 30.91 348 SER A O 1
ATOM 2920 N N . SER A 1 349 ? -5.928 20.330 17.114 1.00 33.97 349 SER A N 1
ATOM 2921 C CA . SER A 1 349 ? -4.748 20.028 17.939 1.00 33.97 349 SER A CA 1
ATOM 2922 C C . SER A 1 349 ? -4.829 20.829 19.246 1.00 33.97 349 SER A C 1
ATOM 2924 O O . SER A 1 349 ? -4.255 21.921 19.337 1.00 33.97 349 SER A O 1
ATOM 2926 N N . PRO A 1 350 ? -5.492 20.312 20.305 1.00 37.81 350 PRO A N 1
ATOM 2927 C CA . PRO A 1 350 ? -5.475 20.959 21.615 1.00 37.81 350 PRO A CA 1
ATOM 2928 C C . PRO A 1 350 ? -4.043 21.070 22.164 1.00 37.81 350 PRO A C 1
ATOM 2930 O O . PRO A 1 350 ? -3.767 21.919 23.003 1.00 37.81 350 PRO A O 1
ATOM 2933 N N . HIS A 1 351 ? -3.081 20.294 21.650 1.00 45.22 351 HIS A N 1
ATOM 2934 C CA . HIS A 1 351 ? -1.695 20.318 22.114 1.00 45.22 351 HIS A CA 1
ATOM 2935 C C . HIS A 1 351 ? -0.901 21.567 21.701 1.00 45.22 351 HIS A C 1
ATOM 2937 O O . HIS A 1 351 ? -0.028 22.000 22.465 1.00 45.22 351 HIS A O 1
ATOM 2943 N N . LYS A 1 352 ? -1.210 22.215 20.565 1.00 39.56 352 LYS A N 1
ATOM 2944 C CA . LYS A 1 352 ? -0.565 23.499 20.220 1.00 39.56 352 LYS A CA 1
ATOM 2945 C C . LYS A 1 352 ? -1.103 24.631 21.104 1.00 39.56 352 LYS A C 1
ATOM 2947 O O . LYS A 1 352 ? -0.321 25.428 21.611 1.00 39.56 352 LYS A O 1
ATOM 2952 N N . GLN A 1 353 ? -2.401 24.634 21.414 1.00 40.16 353 GLN A N 1
ATOM 2953 C CA . GLN A 1 353 ? -2.994 25.593 22.358 1.00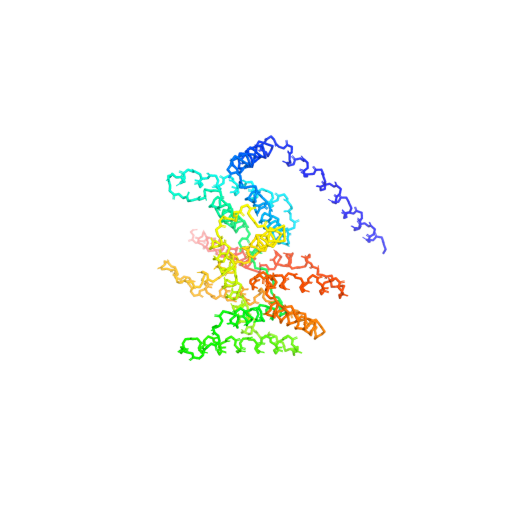 40.16 353 GLN A CA 1
ATOM 2954 C C . GLN A 1 353 ? -2.581 25.343 23.819 1.00 40.16 353 GLN A C 1
ATOM 2956 O O . GLN A 1 353 ? -2.261 26.297 24.524 1.00 40.16 353 GLN A O 1
ATOM 2961 N N . ILE A 1 354 ? -2.494 24.090 24.280 1.00 45.81 354 ILE A N 1
ATOM 2962 C CA . ILE A 1 354 ? -2.085 23.755 25.658 1.00 45.81 354 ILE A CA 1
ATOM 2963 C C . ILE A 1 354 ? -0.589 24.033 25.885 1.00 45.81 354 ILE A C 1
ATOM 2965 O O . ILE A 1 354 ? -0.208 24.552 26.940 1.00 45.81 354 ILE A O 1
ATOM 2969 N N . SER A 1 355 ? 0.282 23.765 24.905 1.00 47.19 355 SER A N 1
ATOM 2970 C CA . SER A 1 355 ? 1.716 24.089 25.016 1.00 47.19 355 SER A CA 1
ATOM 2971 C C . SER A 1 355 ? 1.985 25.600 24.958 1.00 47.19 355 SER A C 1
ATOM 2973 O O . SER A 1 355 ? 2.849 26.097 25.684 1.00 47.19 355 SER A O 1
ATOM 2975 N N . ILE A 1 356 ? 1.207 26.361 24.182 1.00 49.03 356 ILE A N 1
ATOM 2976 C CA . ILE A 1 356 ? 1.296 27.828 24.144 1.00 49.03 356 ILE A CA 1
ATOM 2977 C C . ILE A 1 356 ? 0.735 28.434 25.439 1.00 49.03 356 ILE A C 1
ATOM 2979 O O . ILE A 1 356 ? 1.410 29.250 26.070 1.00 49.03 356 ILE A O 1
ATOM 2983 N N . ASN A 1 357 ? -0.428 27.981 25.915 1.00 45.84 357 ASN A N 1
ATOM 2984 C CA . ASN A 1 357 ? -1.036 28.492 27.147 1.00 45.84 357 ASN A CA 1
ATOM 2985 C C . ASN A 1 357 ? -0.217 28.143 28.397 1.00 45.84 357 ASN A C 1
ATOM 2987 O O . ASN A 1 357 ? -0.065 28.989 29.281 1.00 45.84 357 ASN A O 1
ATOM 2991 N N . SER A 1 358 ? 0.389 26.954 28.472 1.00 56.00 358 SER A N 1
ATOM 2992 C CA . SER A 1 358 ? 1.296 26.607 29.578 1.00 56.00 358 SER A CA 1
ATOM 2993 C C . SER A 1 358 ? 2.598 27.419 29.539 1.00 56.00 358 SER A C 1
ATOM 2995 O O . SER A 1 358 ? 3.055 27.890 30.587 1.00 56.00 358 SER A O 1
ATOM 2997 N N . ARG A 1 359 ? 3.157 27.693 28.348 1.00 59.00 359 ARG A N 1
ATOM 2998 C CA . ARG A 1 359 ? 4.309 28.601 28.187 1.00 59.00 359 ARG A CA 1
ATOM 2999 C C . ARG A 1 359 ? 3.967 30.042 28.575 1.00 59.00 359 ARG A C 1
ATOM 3001 O O . ARG A 1 359 ? 4.755 30.662 29.289 1.00 59.00 359 ARG A O 1
ATOM 3008 N N . ILE A 1 360 ? 2.795 30.561 28.200 1.00 64.44 360 ILE A N 1
ATOM 3009 C CA . ILE A 1 360 ? 2.329 31.907 28.586 1.00 64.44 360 ILE A CA 1
ATOM 3010 C C . ILE A 1 360 ? 2.102 31.991 30.102 1.00 64.44 360 ILE A C 1
ATOM 3012 O O . ILE A 1 360 ? 2.589 32.924 30.749 1.00 64.44 360 ILE A O 1
ATOM 3016 N N . LYS A 1 361 ? 1.458 30.985 30.709 1.00 67.25 361 LYS A N 1
ATOM 3017 C CA . LYS A 1 361 ? 1.215 30.930 32.161 1.00 67.25 361 LYS A CA 1
ATOM 3018 C C . LYS A 1 361 ? 2.530 30.880 32.950 1.00 67.25 361 LYS A C 1
ATOM 3020 O O . LYS A 1 361 ? 2.690 31.621 33.923 1.00 67.25 361 LYS A O 1
ATOM 3025 N N . ASN A 1 362 ? 3.519 30.113 32.485 1.00 65.75 362 ASN A N 1
ATOM 3026 C CA . ASN A 1 362 ? 4.852 30.063 33.096 1.00 65.75 362 ASN A CA 1
ATOM 3027 C C . ASN A 1 362 ? 5.657 31.358 32.900 1.00 65.75 362 ASN A C 1
ATOM 3029 O O . ASN A 1 362 ? 6.353 31.794 33.825 1.00 65.75 362 ASN A O 1
ATOM 3033 N N . ARG A 1 363 ? 5.531 32.028 31.747 1.00 68.25 363 ARG A N 1
ATOM 3034 C CA . ARG A 1 363 ? 6.178 33.328 31.493 1.00 68.25 363 ARG A CA 1
ATOM 3035 C C . ARG A 1 363 ? 5.596 34.423 32.393 1.00 68.25 363 ARG A C 1
ATOM 3037 O O . ARG A 1 363 ? 6.356 35.195 32.980 1.00 68.25 363 ARG A O 1
ATOM 3044 N N . ASN A 1 364 ? 4.280 34.422 32.605 1.00 66.50 364 ASN A N 1
ATOM 3045 C CA . ASN A 1 364 ? 3.606 35.347 33.520 1.00 66.50 364 ASN A CA 1
ATOM 3046 C C . ASN A 1 364 ? 3.957 35.069 34.991 1.00 66.50 364 ASN A C 1
ATOM 3048 O O . ASN A 1 364 ? 4.215 36.008 35.747 1.00 66.50 364 ASN A O 1
ATOM 3052 N N . LYS A 1 365 ? 4.087 33.796 35.391 1.00 69.38 365 LYS A N 1
ATOM 3053 C CA . LYS A 1 365 ? 4.544 33.416 36.742 1.00 69.38 365 LYS A CA 1
ATOM 3054 C C . LYS A 1 365 ? 5.993 33.859 37.006 1.00 69.38 365 LYS A C 1
ATOM 3056 O O . LYS A 1 365 ? 6.289 34.364 38.089 1.00 69.38 365 LYS A O 1
ATOM 3061 N N . ARG A 1 366 ? 6.887 33.765 36.009 1.00 67.88 366 ARG A N 1
ATOM 3062 C CA . ARG A 1 366 ? 8.266 34.293 36.095 1.00 67.88 366 ARG A CA 1
ATOM 3063 C C . ARG A 1 366 ? 8.313 35.824 36.161 1.00 67.88 366 ARG A C 1
ATOM 3065 O O . ARG A 1 366 ? 9.078 36.355 36.962 1.00 67.88 366 ARG A O 1
ATOM 3072 N N . LYS A 1 367 ? 7.483 36.537 35.389 1.00 68.62 367 LYS A N 1
ATOM 3073 C CA . LYS A 1 367 ? 7.392 38.010 35.459 1.00 68.62 367 LYS A CA 1
ATOM 3074 C C . LYS A 1 367 ? 6.894 38.496 36.829 1.00 68.62 367 LYS A C 1
ATOM 3076 O O . LYS A 1 367 ? 7.480 39.423 37.381 1.00 68.62 367 LYS A O 1
ATOM 3081 N N . ARG A 1 368 ? 5.897 37.828 37.425 1.00 66.06 368 ARG A N 1
ATOM 3082 C CA . ARG A 1 368 ? 5.411 38.147 38.785 1.00 66.06 368 ARG A CA 1
ATOM 3083 C C . ARG A 1 368 ? 6.485 37.936 39.861 1.00 66.06 368 ARG A C 1
ATOM 3085 O O . ARG A 1 368 ? 6.662 38.805 40.706 1.00 66.06 368 ARG A O 1
ATOM 3092 N N . ARG A 1 369 ? 7.268 36.852 39.777 1.00 65.06 369 ARG A N 1
ATOM 3093 C CA . ARG A 1 369 ? 8.397 36.594 40.697 1.00 65.06 369 ARG A CA 1
ATOM 3094 C C . ARG A 1 369 ? 9.555 37.591 40.557 1.00 65.06 369 ARG A C 1
ATOM 3096 O O . ARG A 1 369 ? 10.259 37.829 41.531 1.00 65.06 369 ARG A O 1
ATOM 3103 N N . LYS A 1 370 ? 9.769 38.169 39.369 1.00 65.94 370 LYS A N 1
ATOM 3104 C CA . LYS A 1 370 ? 10.766 39.238 39.182 1.00 65.94 370 LYS A CA 1
ATOM 3105 C C . LYS A 1 370 ? 10.283 40.575 39.757 1.00 65.94 370 LYS A C 1
ATOM 3107 O O . LYS A 1 370 ? 11.056 41.228 40.443 1.00 65.94 370 LYS A O 1
ATOM 3112 N N . LYS A 1 371 ? 9.002 40.931 39.581 1.00 59.25 371 LYS A N 1
ATOM 3113 C CA . LYS A 1 371 ? 8.416 42.132 40.213 1.00 59.25 371 LYS A CA 1
ATOM 3114 C C . LYS A 1 371 ? 8.420 42.057 41.746 1.00 59.25 371 LYS A C 1
ATOM 3116 O O . LYS A 1 371 ? 8.785 43.031 42.387 1.00 59.25 371 LYS A O 1
ATOM 3121 N N . SER A 1 372 ? 8.126 40.898 42.344 1.00 57.53 372 SER A N 1
ATOM 3122 C CA . SER A 1 372 ? 8.146 40.757 43.812 1.00 57.53 372 SER A CA 1
ATOM 3123 C C . SER A 1 372 ? 9.548 40.833 44.433 1.00 57.53 372 SER A C 1
ATOM 3125 O O . SER A 1 372 ? 9.664 41.089 45.624 1.00 57.53 372 SER A O 1
ATOM 3127 N N . LYS A 1 373 ? 10.612 40.587 43.654 1.00 57.19 373 LYS A N 1
ATOM 3128 C CA . LYS A 1 373 ? 12.006 40.750 44.103 1.00 57.19 373 LYS A CA 1
ATOM 3129 C C . LYS A 1 373 ? 12.539 42.174 43.906 1.00 57.19 373 LYS A C 1
ATOM 3131 O O . LYS A 1 373 ? 13.509 42.530 44.556 1.00 57.19 373 LYS A O 1
ATOM 3136 N N . SER A 1 374 ? 11.907 42.970 43.041 1.00 55.78 374 SER A N 1
ATOM 3137 C CA . SER A 1 374 ? 12.267 44.373 42.796 1.00 55.78 374 SER A CA 1
ATOM 3138 C C . SER A 1 374 ? 11.708 45.331 43.851 1.00 55.78 374 SER A C 1
ATOM 3140 O O . SER A 1 374 ? 12.309 46.367 44.070 1.00 55.78 374 SER A O 1
ATOM 3142 N N . ASN A 1 375 ? 10.600 44.983 44.515 1.00 51.84 375 ASN A N 1
ATOM 3143 C CA . ASN A 1 375 ? 9.991 45.797 45.582 1.00 51.84 375 ASN A CA 1
ATOM 3144 C C . ASN A 1 375 ? 10.534 45.463 46.989 1.00 51.84 375 ASN A C 1
ATOM 3146 O O . ASN A 1 375 ? 9.909 45.801 47.987 1.00 51.84 375 ASN A O 1
ATOM 3150 N N . LYS A 1 376 ? 11.646 44.723 47.075 1.00 53.28 376 LYS A N 1
ATOM 3151 C CA . LYS A 1 376 ? 12.321 44.352 48.333 1.00 53.28 376 LYS A CA 1
ATOM 3152 C C . LYS A 1 376 ? 13.764 44.876 48.400 1.00 53.28 376 LYS A C 1
ATOM 3154 O O . LYS A 1 376 ? 14.575 44.318 49.133 1.00 53.28 376 LYS A O 1
ATOM 3159 N N . LYS A 1 377 ? 14.090 45.891 47.604 1.00 46.78 377 LYS A N 1
ATOM 3160 C CA . LYS A 1 377 ? 15.342 46.640 47.697 1.00 46.78 377 LYS A CA 1
ATOM 3161 C C . LYS A 1 377 ? 15.033 48.098 47.943 1.00 46.78 377 LYS A C 1
ATOM 3163 O O . LYS A 1 377 ? 14.053 48.563 47.318 1.00 46.78 377 LYS A O 1
#

Radius of gyration: 25.09 Å; chains: 1; bounding box: 62×75×76 Å

Foldseek 3Di:
DVVVVVVVVVVVVVVVVVVVVVVVVCPPPVNVVLVVVLVVLLVVLCVVCVVVVQNLLSLLLVLLLLLQQVQLCVQPVDNVVSVVLLSQLLVQLVVLVVVPPDDDPDSSVSSSVSSLVSSLVSSCVVCVPSLLAFAELLLLLLLLLLVVLVCVVVVLCDPPDPVSVVVNVVSVVSNVLSLCQQQPVDQDDLVSLLVSLLVSLVSLQVLLVVLVVVLVVVPRDPPPDDPLVSVLSSLSSSLNSNSSSSNSSSVVLVVLLDDDPPDPCSVVSVVVSSVSSSVSYDSDHDDNVLSVQLVVVLVVLSVCCVVPVSHDSSSSSSVSSVVSVVVCCVVVVDPPCPVCPVVCSVVPPVVVVVVVVVVVVVVVVVVVVVVVVVVPD

Secondary structure (DSSP, 8-state):
-HHHHHHHHHHHHHHHHHHHHHHHHHHSHHHHHHHHHHHHHHHHHHHHHHHTT-THHHHHHHHHHHHHHHHHHHHH--HHHHHHHHHHHHHHHTHHHHH--S--S-HHHHHHHHHHHHHHHHHHHHHTTT--PPBPHHHHHHHHHHHHHHHHHTTTT-SSSHHHHHHHHHHHHHHHHHHHHHHS-----HHHHHHHHHHHHHHHHHHHHHHHHHHHHT-S--TT--HHHHHHHHHHHHHHHHHHHHHHHHHHHHHTTS--TT-TTHHHHHHHHHHHHHHHB-SPPPPHHHHHHHHHHHHHHHHHHHHH--S-HHHHHHHHHHHHHHHHHHHTT----HHHHHHHHHH--HHHHHHHHHHHHHHHHHHHHHHHHHTT-

Sequence (377 aa):
MYKEKIKHKISLKKRLNFKSDFWDVLNYPFTRFLISIVLVCYCFVFIKAFINHQFHIPLTIISLLCGVFYQSYQIIRNKEKILIYSILSLFLSALSFISIQSNSSNPLIIWVYFYLGAYLIVFSLEHHQSLTTPFGEGLSFLFALGICYWFFEKQMLGVDTVLSTFITIILLIFLLYSILHAFFEIKHHHLSRFLLSFFTCCSILILSIDQIIELYSQGDITSEHRWVERLILLFRYFLLGLSSLYLFQNLMLLLSYFPNKYTRSYFSDVKQNTLIHIKRFSEDQISKTEAWFALIFTVSVYSLNYIYQIIPINMSIWLSILLVPLVIQSFFNYKIDHSSTAAKQHVSSPHKQISINSRIKNRNKRKRRKKSKSNKK

pLDDT: mean 78.21, std 17.29, range [29.52, 96.62]